Protein AF-A0A6J7ZR71-F1 (afdb_monomer_lite)

Organism: Mytilus coruscus (NCBI:txid42192)

InterPro domains:
  IPR012337 Ribonuclease H-like superfamily [SSF53098] (162-347)
  IPR013520 Ribonuclease H-like domain [PF00929] (167-336)
  IPR013520 Ribonuclease H-like domain [SM00479] (165-346)
  IPR036397 Ribonuclease H superfamily [G3DSA:3.30.420.10] (164-351)
  IPR040393 Three-prime repair exonuclease 1/2 [PTHR13058] (152-341)
  IPR049012 Mutator-like transposase domain [PF20700] (6-88)
  IPR057617 PML, C-terminal domain [PF25244] (346-416)

Structure (mmCIF, N/CA/C/O backbone):
data_AF-A0A6J7ZR71-F1
#
_entry.id   AF-A0A6J7ZR71-F1
#
loop_
_atom_site.group_PDB
_atom_site.id
_atom_site.type_symbol
_atom_site.label_atom_id
_atom_site.label_alt_id
_atom_site.label_comp_id
_atom_site.label_asym_id
_atom_site.label_entity_id
_atom_site.label_seq_id
_atom_site.pdbx_PDB_ins_code
_atom_site.Cartn_x
_atom_site.Cartn_y
_atom_site.Cartn_z
_atom_site.occupancy
_atom_site.B_iso_or_equiv
_atom_site.auth_seq_id
_atom_site.auth_comp_id
_atom_site.auth_asym_id
_atom_site.auth_atom_id
_atom_site.pdbx_PDB_model_num
ATOM 1 N N . MET A 1 1 ? -19.694 45.928 -21.022 1.00 40.66 1 MET A N 1
ATOM 2 C CA . MET A 1 1 ? -20.362 47.250 -21.026 1.00 40.66 1 MET A CA 1
ATOM 3 C C . MET A 1 1 ? -21.893 47.140 -20.992 1.00 40.66 1 MET A C 1
ATOM 5 O O . MET A 1 1 ? -22.515 48.047 -20.468 1.00 40.66 1 MET A O 1
ATOM 9 N N . ILE A 1 2 ? -22.508 46.037 -21.454 1.00 39.31 2 ILE A N 1
ATOM 10 C CA . ILE A 1 2 ? -23.972 45.816 -21.361 1.00 39.31 2 ILE A CA 1
ATOM 11 C C . ILE A 1 2 ? -24.406 45.179 -20.023 1.00 39.31 2 ILE A C 1
ATOM 13 O O . ILE A 1 2 ? -25.491 45.480 -19.540 1.00 39.31 2 ILE A O 1
ATOM 17 N N . ASP A 1 3 ? -23.533 44.427 -19.341 1.00 42.03 3 ASP A N 1
ATOM 18 C CA . ASP A 1 3 ? -23.852 43.875 -18.006 1.00 42.03 3 ASP A CA 1
ATOM 19 C C . ASP A 1 3 ? -24.023 44.947 -16.911 1.00 42.03 3 ASP A C 1
ATOM 21 O O . ASP A 1 3 ? -24.569 44.660 -15.852 1.00 42.03 3 ASP A O 1
ATOM 25 N N . ALA A 1 4 ? -23.597 46.190 -17.167 1.00 46.12 4 ALA A N 1
ATOM 26 C CA . ALA A 1 4 ? -23.757 47.305 -16.233 1.00 46.12 4 ALA A CA 1
ATOM 27 C C . ALA A 1 4 ? -25.142 47.985 -16.311 1.00 46.12 4 ALA A C 1
ATOM 29 O O . ALA A 1 4 ? -25.503 48.713 -15.393 1.00 46.12 4 ALA A O 1
ATOM 30 N N . LEU A 1 5 ? -25.923 47.769 -17.381 1.00 48.78 5 LEU A N 1
ATOM 31 C CA . LEU A 1 5 ? -27.165 48.522 -17.648 1.00 48.78 5 LEU A CA 1
ATOM 32 C C . LEU A 1 5 ? -28.460 47.715 -17.441 1.00 48.78 5 LEU A C 1
ATOM 34 O O . LEU A 1 5 ? -29.556 48.276 -17.485 1.00 48.78 5 LEU A O 1
ATOM 38 N N . GLY A 1 6 ? -28.358 46.421 -17.129 1.00 52.25 6 GLY A N 1
ATOM 39 C CA . GLY A 1 6 ? -29.518 45.551 -16.919 1.00 52.25 6 GLY A CA 1
ATOM 40 C C . GLY A 1 6 ? -30.288 45.235 -18.210 1.00 52.25 6 GLY A C 1
ATOM 41 O O . GLY A 1 6 ? -29.892 45.633 -19.301 1.00 52.25 6 GLY A O 1
ATOM 42 N N . SER A 1 7 ? -31.361 44.449 -18.072 1.00 53.84 7 SER A N 1
ATOM 43 C CA . SER A 1 7 ? -32.106 43.767 -19.148 1.00 53.84 7 SER A CA 1
ATOM 44 C C . SER A 1 7 ? -32.441 44.625 -20.391 1.00 53.84 7 SER A C 1
ATOM 46 O O . SER A 1 7 ? -32.512 45.851 -20.304 1.00 53.84 7 SER A O 1
ATOM 48 N N . PRO A 1 8 ? -32.732 44.009 -21.559 1.00 54.12 8 PRO A N 1
ATOM 49 C CA . PRO A 1 8 ? -33.051 44.721 -22.807 1.00 54.12 8 PRO A CA 1
ATOM 50 C C . PRO A 1 8 ? -34.156 45.789 -22.693 1.00 54.12 8 PRO A C 1
ATOM 52 O O . PRO A 1 8 ? -34.142 46.763 -23.445 1.00 54.12 8 PRO A O 1
ATOM 55 N N . GLN A 1 9 ? -35.083 45.658 -21.735 1.00 58.66 9 GLN A N 1
ATOM 56 C CA . GLN A 1 9 ? -36.055 46.706 -21.406 1.00 58.66 9 GLN A CA 1
ATOM 57 C C . GLN A 1 9 ? -35.395 48.003 -20.909 1.00 58.66 9 GLN A C 1
ATOM 59 O O . GLN A 1 9 ? -35.804 49.086 -21.318 1.00 58.66 9 GLN A O 1
ATOM 64 N N . ARG A 1 10 ? -34.351 47.925 -20.075 1.00 61.69 10 ARG A N 1
ATOM 65 C CA . ARG A 1 10 ? -33.631 49.106 -19.570 1.00 61.69 10 ARG A CA 1
ATOM 66 C C . ARG A 1 10 ? -32.844 49.808 -20.672 1.00 61.69 10 ARG A C 1
ATOM 68 O O . ARG A 1 10 ? -32.862 51.033 -20.744 1.00 61.69 10 ARG A O 1
ATOM 75 N N . VAL A 1 11 ? -32.235 49.041 -21.575 1.00 60.97 11 VAL A N 1
ATOM 76 C CA . VAL A 1 11 ? -31.528 49.591 -22.742 1.00 60.97 11 VAL A CA 1
ATOM 77 C C . VAL A 1 11 ? -32.502 50.308 -23.682 1.00 60.97 11 VAL A C 1
ATOM 79 O O . VAL A 1 11 ? -32.217 51.417 -24.123 1.00 60.97 11 VAL A O 1
ATOM 82 N N . ASN A 1 12 ? -33.686 49.741 -23.928 1.00 64.19 12 ASN A N 1
ATOM 83 C CA . ASN A 1 12 ? -34.701 50.396 -24.759 1.00 64.19 12 ASN A CA 1
ATOM 84 C C . ASN A 1 12 ? -35.317 51.640 -24.098 1.00 64.19 12 ASN A C 1
ATOM 86 O O . ASN A 1 12 ? -35.607 52.603 -24.805 1.00 64.19 12 ASN A O 1
ATOM 90 N N . ASN A 1 13 ? -35.427 51.681 -22.767 1.00 64.06 13 ASN A N 1
ATOM 91 C CA . ASN A 1 13 ? -35.838 52.893 -22.054 1.00 64.06 13 ASN A CA 1
ATOM 92 C C . ASN A 1 13 ? -34.806 54.022 -22.222 1.00 64.06 13 ASN A C 1
ATOM 94 O O . ASN A 1 13 ? -35.181 55.156 -22.511 1.00 64.06 13 ASN A O 1
ATOM 98 N N . VAL A 1 14 ? -33.505 53.722 -22.146 1.00 68.25 14 VAL A N 1
ATOM 99 C CA . VAL A 1 14 ? -32.445 54.718 -22.397 1.00 68.25 14 VAL A CA 1
ATOM 100 C C . VAL A 1 14 ? -32.456 55.197 -23.852 1.00 68.25 14 VAL A C 1
ATOM 102 O O . VAL A 1 14 ? -32.355 56.395 -24.105 1.00 68.25 14 VAL A O 1
ATOM 105 N N . LEU A 1 15 ? -32.642 54.293 -24.816 1.00 67.44 15 LEU A N 1
ATOM 106 C CA . LEU A 1 15 ? -32.737 54.660 -26.233 1.00 67.44 15 LEU A CA 1
ATOM 107 C C . LEU A 1 15 ? -33.959 55.540 -26.526 1.00 67.44 15 LEU A C 1
ATOM 109 O O . LEU A 1 15 ? -33.842 56.483 -27.305 1.00 67.44 15 LEU A O 1
ATOM 113 N N . SER A 1 16 ? -35.090 55.302 -25.851 1.00 66.31 16 SER A N 1
ATOM 114 C CA . SER A 1 16 ? -36.267 56.171 -25.967 1.00 66.31 16 SER A CA 1
ATOM 115 C C . SER A 1 16 ? -36.042 57.570 -25.387 1.00 66.31 16 SER A C 1
ATOM 117 O O . SER A 1 16 ? -36.505 58.541 -25.977 1.00 66.31 16 SER A O 1
ATOM 119 N N . ILE A 1 17 ? -35.268 57.698 -24.298 1.00 71.75 17 ILE A N 1
ATOM 120 C CA . ILE A 1 17 ? -34.888 59.003 -23.727 1.00 71.75 17 ILE A CA 1
ATOM 121 C C . ILE A 1 17 ? -34.007 59.784 -24.710 1.00 71.75 17 ILE A C 1
ATOM 123 O O . ILE A 1 17 ? -34.120 61.002 -24.816 1.00 71.75 17 ILE A O 1
ATOM 127 N N . LEU A 1 18 ? -33.161 59.085 -25.469 1.00 71.31 18 LEU A N 1
ATOM 128 C CA . LEU A 1 18 ? -32.293 59.676 -26.490 1.00 71.31 18 LEU A CA 1
ATOM 129 C C . LEU A 1 18 ? -32.973 59.830 -27.863 1.00 71.31 18 LEU A C 1
ATOM 131 O O . LEU A 1 18 ? -32.314 60.208 -28.828 1.00 71.31 18 LEU A O 1
ATOM 135 N N . ASN A 1 19 ? -34.278 59.546 -27.956 1.00 70.69 19 ASN A N 1
ATOM 136 C CA . ASN A 1 19 ? -35.076 59.574 -29.184 1.00 70.69 19 ASN A CA 1
ATOM 137 C C . ASN A 1 19 ? -34.480 58.732 -30.334 1.00 70.69 19 ASN A C 1
ATOM 139 O O . ASN A 1 19 ? -34.594 59.071 -31.513 1.00 70.69 19 ASN A O 1
ATOM 143 N N . LEU A 1 20 ? -33.813 57.631 -29.983 1.00 68.88 20 LEU A N 1
ATOM 144 C CA . LEU A 1 20 ? -33.245 56.673 -30.923 1.00 68.88 20 LEU A CA 1
ATOM 145 C C . LEU A 1 20 ? -34.200 55.486 -31.104 1.00 68.88 20 LEU A C 1
ATOM 147 O O . LEU A 1 20 ? -34.852 55.065 -30.143 1.00 68.88 20 LEU A O 1
ATOM 151 N N . PRO A 1 21 ? -34.290 54.913 -32.319 1.00 60.59 21 PRO A N 1
ATOM 152 C CA . PRO A 1 21 ? -35.188 53.798 -32.571 1.00 60.59 21 PRO A CA 1
ATOM 153 C C . PRO A 1 21 ? -34.817 52.589 -31.695 1.00 60.59 21 PRO A C 1
ATOM 155 O O . PRO A 1 21 ? -33.636 52.238 -31.596 1.00 60.59 21 PRO A O 1
ATOM 158 N N . PRO A 1 22 ? -35.808 51.930 -31.067 1.00 59.53 22 PRO A N 1
ATOM 159 C CA . PRO A 1 22 ? -35.562 50.830 -30.148 1.00 59.53 22 PRO A CA 1
ATOM 160 C C . PRO A 1 22 ? -34.913 49.653 -30.873 1.00 59.53 22 PRO A C 1
ATOM 162 O O . PRO A 1 22 ? -35.301 49.273 -31.984 1.00 59.53 22 PRO A O 1
ATOM 165 N N . ILE A 1 23 ? -33.923 49.040 -30.229 1.00 63.56 23 ILE A N 1
ATOM 166 C CA . ILE A 1 23 ? -33.213 47.910 -30.817 1.00 63.56 23 ILE A CA 1
ATOM 167 C C . ILE A 1 23 ? -34.059 46.662 -30.584 1.00 63.56 23 ILE A C 1
ATOM 169 O O . ILE A 1 23 ? -34.198 46.164 -29.464 1.00 63.56 23 ILE A O 1
ATOM 173 N N . SER A 1 24 ? -34.646 46.138 -31.662 1.00 61.78 24 SER A N 1
ATOM 174 C CA . SER A 1 24 ? -35.358 44.865 -31.590 1.00 61.78 24 SER A CA 1
ATOM 175 C C . SER A 1 24 ? -34.377 43.727 -31.303 1.00 61.78 24 SER A C 1
ATOM 177 O O . SER A 1 24 ? -33.250 43.696 -31.808 1.00 61.78 24 SER A O 1
ATOM 179 N N . HIS A 1 25 ? -34.837 42.730 -30.549 1.00 55.16 25 HIS A N 1
ATOM 180 C CA . HIS A 1 25 ? -34.048 41.547 -30.199 1.00 55.16 25 HIS A CA 1
ATOM 181 C C . HIS A 1 25 ? -33.498 40.801 -31.430 1.00 55.16 25 HIS A C 1
ATOM 183 O O . HIS A 1 25 ? -32.479 40.113 -31.347 1.00 55.16 25 HIS A O 1
ATOM 189 N N . LYS A 1 26 ? -34.171 40.939 -32.581 1.00 53.34 26 LYS A N 1
ATOM 190 C CA . LYS A 1 26 ? -33.782 40.330 -33.856 1.00 53.34 26 LYS A CA 1
ATOM 191 C C . LYS A 1 26 ? -32.628 41.091 -34.519 1.00 53.34 26 LYS A C 1
ATOM 193 O O . LYS A 1 26 ? -31.713 40.452 -35.026 1.00 53.34 26 LYS A O 1
ATOM 198 N N . ASN A 1 27 ? -32.632 42.424 -34.456 1.00 58.44 27 ASN A N 1
ATOM 199 C CA . ASN A 1 27 ? -31.561 43.259 -35.013 1.00 58.44 27 ASN A CA 1
ATOM 200 C C . ASN A 1 27 ? -30.290 43.211 -34.155 1.00 58.44 27 ASN A C 1
ATOM 202 O O . ASN A 1 27 ? -29.194 43.153 -34.710 1.00 58.44 27 ASN A O 1
ATOM 206 N N . LEU A 1 28 ? -30.436 43.123 -32.826 1.00 54.69 28 LEU A N 1
ATOM 207 C CA . LEU A 1 28 ? -29.311 42.943 -31.902 1.00 54.69 28 LEU A CA 1
ATOM 208 C C . LEU A 1 28 ? -28.496 41.687 -32.258 1.00 54.69 28 LEU A C 1
ATOM 210 O O . LEU A 1 28 ? -27.287 41.764 -32.460 1.00 54.69 28 LEU A O 1
ATOM 214 N N . LYS A 1 29 ? -29.176 40.553 -32.472 1.00 51.69 29 LYS A N 1
ATOM 215 C CA . LYS A 1 29 ? -28.521 39.286 -32.841 1.00 51.69 29 LYS A CA 1
ATOM 216 C C . LYS A 1 29 ? -27.837 39.307 -34.208 1.00 51.69 29 LYS A C 1
ATOM 218 O O . LYS A 1 29 ? -26.877 38.571 -34.428 1.00 51.69 29 LYS A O 1
ATOM 223 N N . VAL A 1 30 ? -28.331 40.113 -35.149 1.00 60.34 30 VAL A N 1
ATOM 224 C CA . VAL A 1 30 ? -27.695 40.273 -36.468 1.00 60.34 30 VAL A CA 1
ATOM 225 C C . VAL A 1 30 ? -26.403 41.080 -36.344 1.00 60.34 30 VAL A C 1
ATOM 227 O O . VAL A 1 30 ? -25.403 40.724 -36.967 1.00 60.34 30 VAL A O 1
ATOM 230 N N . MET A 1 31 ? -26.396 42.124 -35.512 1.00 53.97 31 MET A N 1
ATOM 231 C CA . MET A 1 31 ? -25.188 42.905 -35.233 1.00 53.97 31 MET A CA 1
ATOM 232 C C . MET A 1 31 ? -24.145 42.091 -34.457 1.00 53.97 31 MET A C 1
ATOM 234 O O . MET A 1 31 ? -22.968 42.135 -34.807 1.00 53.97 31 MET A O 1
ATOM 238 N N . GLU A 1 32 ? -24.572 41.283 -33.483 1.00 49.91 32 GLU A N 1
ATOM 239 C CA . GLU A 1 32 ? -23.693 40.366 -32.741 1.00 49.91 32 GLU A CA 1
ATOM 240 C C . GLU A 1 32 ? -23.004 39.348 -33.662 1.00 49.91 32 GLU A C 1
ATOM 242 O O . GLU A 1 32 ? -21.798 39.132 -33.545 1.00 49.91 32 GLU A O 1
ATOM 247 N N . ARG A 1 33 ? -23.729 38.773 -34.634 1.00 55.25 33 ARG A N 1
ATOM 248 C CA . ARG A 1 33 ? -23.143 37.840 -35.616 1.00 55.25 33 ARG A CA 1
ATOM 249 C C . ARG A 1 33 ? -22.076 38.488 -36.494 1.00 55.25 33 ARG A C 1
ATOM 251 O O . ARG A 1 33 ? -21.007 37.911 -36.654 1.00 55.25 33 ARG A O 1
ATOM 258 N N . ARG A 1 34 ? -22.340 39.688 -37.021 1.00 57.38 34 ARG A N 1
ATOM 259 C CA . ARG A 1 34 ? -21.376 40.412 -37.872 1.00 57.38 34 ARG A CA 1
ATOM 260 C C . ARG A 1 34 ? -20.100 40.784 -37.118 1.00 57.38 34 ARG A C 1
ATOM 262 O O . ARG A 1 34 ? -19.012 40.696 -37.676 1.00 57.38 34 ARG A O 1
ATOM 269 N N . ALA A 1 35 ? -20.225 41.182 -35.852 1.00 49.78 35 ALA A N 1
ATOM 270 C CA . ALA A 1 35 ? -19.066 41.446 -35.006 1.00 49.78 35 ALA A CA 1
ATOM 271 C C . ALA A 1 35 ? -18.264 40.161 -34.724 1.00 49.78 35 ALA A C 1
ATOM 273 O O . ALA A 1 35 ? -17.035 40.193 -34.739 1.00 49.78 35 ALA A O 1
ATOM 274 N N . GLY A 1 36 ? -18.948 39.029 -34.525 1.00 44.19 36 GLY A N 1
ATOM 275 C CA . GLY A 1 36 ? -18.321 37.721 -34.320 1.00 44.19 36 GLY A CA 1
ATOM 276 C C . GLY A 1 36 ? -17.440 37.273 -35.489 1.00 44.19 36 GLY A C 1
ATOM 277 O O . GLY A 1 36 ? -16.287 36.915 -35.266 1.00 44.19 36 GLY A O 1
ATOM 278 N N . GLU A 1 37 ? -17.939 37.371 -36.726 1.00 53.06 37 GLU A N 1
ATOM 279 C CA . GLU A 1 37 ? -17.185 36.991 -37.936 1.00 53.06 37 GLU A CA 1
ATOM 280 C C . GLU A 1 37 ? -15.890 37.805 -38.096 1.00 53.06 37 GLU A C 1
ATOM 282 O O . GLU A 1 37 ? -14.837 37.266 -38.436 1.00 53.06 37 GLU A O 1
ATOM 287 N N . MET A 1 38 ? -15.941 39.104 -37.790 1.00 47.50 38 MET A N 1
ATOM 288 C CA . MET A 1 38 ? -14.778 39.989 -37.888 1.00 47.50 38 MET A CA 1
ATOM 289 C C . MET A 1 38 ? -13.709 39.659 -36.830 1.00 47.50 38 MET A C 1
ATOM 291 O O . MET A 1 38 ? -12.513 39.672 -37.123 1.00 47.50 38 MET A O 1
ATOM 295 N N . ILE A 1 39 ? -14.137 39.320 -35.609 1.00 48.84 39 ILE A N 1
ATOM 296 C CA . ILE A 1 39 ? -13.244 38.927 -34.509 1.00 48.84 39 ILE A CA 1
ATOM 297 C C . ILE A 1 39 ? -12.586 37.573 -34.799 1.00 48.84 39 ILE A C 1
ATOM 299 O O . ILE A 1 39 ? -11.389 37.405 -34.562 1.00 48.84 39 ILE A O 1
ATOM 303 N N . GLU A 1 40 ? -13.342 36.615 -35.336 1.00 50.88 40 GLU A N 1
ATOM 304 C CA . GLU A 1 40 ? -12.832 35.287 -35.684 1.00 50.88 40 GLU A CA 1
ATOM 305 C C . GLU A 1 40 ? -11.813 35.353 -36.832 1.00 50.88 40 GLU A C 1
ATOM 307 O O . GLU A 1 40 ? -10.754 34.724 -36.762 1.00 50.88 40 GLU A O 1
ATOM 312 N N . GLY A 1 41 ? -12.059 36.204 -37.834 1.00 55.19 41 GLY A N 1
ATOM 313 C CA . GLY A 1 41 ? -11.089 36.492 -38.893 1.00 55.19 41 GLY A CA 1
ATOM 314 C C . GLY A 1 41 ? -9.767 37.056 -38.356 1.00 55.19 41 GLY A C 1
ATOM 315 O O . GLY A 1 41 ? -8.692 36.603 -38.752 1.00 55.19 41 GLY A O 1
ATOM 316 N N . PHE A 1 42 ? -9.829 37.992 -37.404 1.00 51.31 42 PHE A N 1
ATOM 317 C CA . PHE A 1 42 ? -8.633 38.577 -36.790 1.00 51.31 42 PHE A CA 1
ATOM 318 C C . PHE A 1 42 ? -7.853 37.567 -35.933 1.00 51.31 42 PHE A C 1
ATOM 320 O O . PHE A 1 42 ? -6.623 37.513 -35.997 1.00 51.31 42 PHE A O 1
ATOM 327 N N . ALA A 1 43 ? -8.555 36.727 -35.165 1.00 49.88 43 ALA A N 1
ATOM 328 C CA . ALA A 1 43 ? -7.931 35.691 -34.344 1.00 49.88 43 ALA A CA 1
ATOM 329 C C . ALA A 1 43 ? -7.177 34.658 -35.197 1.00 49.88 43 ALA A C 1
ATOM 331 O O . ALA A 1 43 ? -6.053 34.288 -34.857 1.00 49.88 43 ALA A O 1
ATOM 332 N N . ASN A 1 44 ? -7.754 34.245 -36.330 1.00 52.72 44 ASN A N 1
ATOM 333 C CA . ASN A 1 44 ? -7.110 33.304 -37.246 1.00 52.72 44 ASN A CA 1
ATOM 334 C C . ASN A 1 44 ? -5.839 33.891 -37.873 1.00 52.72 44 ASN A C 1
ATOM 336 O O . ASN A 1 44 ? -4.806 33.226 -37.881 1.00 52.72 44 ASN A O 1
ATOM 340 N N . LEU A 1 45 ? -5.875 35.151 -38.319 1.00 57.94 45 LEU A N 1
ATOM 341 C CA . LEU A 1 45 ? -4.695 35.831 -38.869 1.00 57.94 45 LEU A CA 1
ATOM 342 C C . LEU A 1 45 ? -3.577 35.986 -37.827 1.00 57.94 45 LEU A C 1
ATOM 344 O O . LEU A 1 45 ? -2.414 35.711 -38.119 1.00 57.94 45 LEU A O 1
ATOM 348 N N . SER A 1 46 ? -3.928 36.374 -36.598 1.00 54.94 46 SER A N 1
ATOM 349 C CA . SER A 1 46 ? -2.960 36.551 -35.511 1.00 54.94 46 SER A CA 1
ATOM 350 C C . SER A 1 46 ? -2.300 35.230 -35.098 1.00 54.94 46 SER A C 1
ATOM 352 O O . SER A 1 46 ? -1.083 35.175 -34.904 1.00 54.94 46 SER A O 1
ATOM 354 N N . MET A 1 47 ? -3.082 34.150 -35.009 1.00 47.97 47 MET A N 1
ATOM 355 C CA . MET A 1 47 ? -2.571 32.825 -34.656 1.00 47.97 47 MET A CA 1
ATOM 356 C C . MET A 1 47 ? -1.674 32.238 -35.744 1.00 47.97 47 MET A C 1
ATOM 358 O O . MET A 1 47 ? -0.635 31.661 -35.430 1.00 47.97 47 MET A O 1
ATOM 362 N N . ASP A 1 48 ? -2.036 32.414 -37.012 1.00 54.22 48 ASP A N 1
ATOM 363 C CA . ASP A 1 48 ? -1.270 31.876 -38.135 1.00 54.22 48 ASP A CA 1
ATOM 364 C C . ASP A 1 48 ? 0.077 32.601 -38.313 1.00 54.22 48 ASP A C 1
ATOM 366 O O . ASP A 1 48 ? 1.097 31.985 -38.636 1.00 54.22 48 ASP A O 1
ATOM 370 N N . GLN A 1 49 ? 0.113 33.901 -38.005 1.00 57.59 49 GLN A N 1
ATOM 371 C CA . GLN A 1 49 ? 1.348 34.680 -37.949 1.00 57.59 49 GLN A CA 1
ATOM 372 C C . GLN A 1 49 ? 2.250 34.243 -36.783 1.00 57.59 49 GLN A C 1
ATOM 374 O O . GLN A 1 49 ? 3.436 33.985 -36.983 1.00 57.59 49 GLN A O 1
ATOM 379 N N . ARG A 1 50 ? 1.685 34.056 -35.584 1.00 49.62 50 ARG A N 1
ATOM 380 C CA . ARG A 1 50 ? 2.424 33.572 -34.402 1.00 49.62 50 ARG A CA 1
ATOM 381 C C . ARG A 1 50 ? 2.957 32.147 -34.577 1.00 49.62 50 ARG A C 1
ATOM 383 O O . ARG A 1 50 ? 4.064 31.857 -34.132 1.00 49.62 50 ARG A O 1
ATOM 390 N N . CYS A 1 51 ? 2.210 31.264 -35.239 1.00 48.06 51 CYS A N 1
ATOM 391 C CA . CYS A 1 51 ? 2.668 29.907 -35.546 1.00 48.06 51 CYS A CA 1
ATOM 392 C C . CYS A 1 51 ? 3.839 29.901 -36.535 1.00 48.06 51 CYS A C 1
ATOM 394 O O . CYS A 1 51 ? 4.782 29.135 -36.342 1.00 48.06 51 CYS A O 1
ATOM 396 N N . ARG A 1 52 ? 3.816 30.769 -37.554 1.00 53.78 52 ARG A N 1
ATOM 397 C CA . ARG A 1 52 ? 4.941 30.921 -38.489 1.00 53.78 52 ARG A CA 1
ATOM 398 C C . ARG A 1 52 ? 6.189 31.469 -37.801 1.00 53.78 52 ARG A C 1
ATOM 400 O O . ARG A 1 52 ? 7.269 30.921 -37.990 1.00 53.78 52 ARG A O 1
ATOM 407 N N . GLU A 1 53 ? 6.032 32.479 -36.949 1.00 57.75 53 GLU A N 1
ATOM 408 C CA . GLU A 1 53 ? 7.136 33.051 -36.167 1.00 57.75 53 GLU A CA 1
ATOM 409 C C . GLU A 1 53 ? 7.757 32.024 -35.205 1.00 57.75 53 GLU A C 1
ATOM 411 O O . GLU A 1 53 ? 8.979 31.908 -35.139 1.00 57.75 53 GLU A O 1
ATOM 416 N N . ALA A 1 54 ? 6.934 31.231 -34.509 1.00 51.09 54 ALA A N 1
ATOM 417 C CA . ALA A 1 54 ? 7.411 30.176 -33.614 1.00 51.09 54 ALA A CA 1
ATOM 418 C C . ALA A 1 54 ? 8.152 29.059 -34.371 1.00 51.09 54 ALA A C 1
ATOM 420 O O . ALA A 1 54 ? 9.224 28.639 -33.943 1.00 51.09 54 ALA A O 1
ATOM 421 N N . PHE A 1 55 ? 7.627 28.628 -35.523 1.00 52.62 55 PHE A N 1
ATOM 422 C CA . PHE A 1 55 ? 8.261 27.612 -36.368 1.00 52.62 55 PHE A CA 1
ATOM 423 C C . PHE A 1 55 ? 9.612 28.083 -36.935 1.00 52.62 55 PHE A C 1
ATOM 425 O O . PHE A 1 55 ? 10.581 27.324 -36.968 1.00 52.62 55 PHE A O 1
ATOM 432 N N . GLU A 1 56 ? 9.718 29.350 -37.349 1.00 56.41 56 GLU A N 1
ATOM 433 C CA . GLU A 1 56 ? 10.985 29.908 -37.829 1.00 56.41 56 GLU A CA 1
ATOM 434 C C . GLU A 1 56 ? 12.005 30.197 -36.716 1.00 56.41 56 GLU A C 1
ATOM 436 O O . GLU A 1 56 ? 13.209 30.203 -36.988 1.00 56.41 56 GLU A O 1
ATOM 441 N N . ALA A 1 57 ? 11.555 30.455 -35.486 1.00 56.00 57 ALA A N 1
ATOM 442 C CA . ALA A 1 57 ? 12.426 30.600 -34.319 1.00 56.00 57 ALA A CA 1
ATOM 443 C C . ALA A 1 57 ? 12.987 29.240 -33.868 1.00 56.00 57 ALA A C 1
ATOM 445 O O . ALA A 1 57 ? 14.185 29.112 -33.621 1.00 56.00 57 ALA A O 1
ATOM 446 N N . GLU A 1 58 ? 12.153 28.197 -33.867 1.00 53.56 58 GLU A N 1
ATOM 447 C CA . GLU A 1 58 ? 12.555 26.823 -33.538 1.00 53.56 58 GLU A CA 1
ATOM 448 C C . GLU A 1 58 ? 13.565 26.274 -34.561 1.00 53.56 58 GLU A C 1
ATOM 450 O O . GLU A 1 58 ? 14.563 25.654 -34.196 1.00 53.56 58 GLU A O 1
ATOM 455 N N . LYS A 1 59 ? 13.395 26.616 -35.846 1.00 54.25 59 LYS A N 1
ATOM 456 C CA . LYS A 1 59 ? 14.355 26.289 -36.913 1.00 54.25 59 LYS A CA 1
ATOM 457 C C . LYS A 1 59 ? 15.714 26.997 -36.764 1.00 54.25 59 LYS A C 1
ATOM 459 O O . LYS A 1 59 ? 16.698 26.529 -37.334 1.00 54.25 59 LYS A O 1
ATOM 464 N N . ARG A 1 60 ? 15.785 28.110 -36.022 1.00 53.09 60 ARG A N 1
ATOM 465 C CA . ARG A 1 60 ? 17.011 28.902 -35.794 1.00 53.09 60 ARG A CA 1
ATOM 466 C C . ARG A 1 60 ? 17.721 28.600 -34.468 1.00 53.09 60 ARG A C 1
ATOM 468 O O . ARG A 1 60 ? 18.810 29.112 -34.252 1.00 53.09 60 ARG A O 1
ATOM 475 N N . ASN A 1 61 ? 17.166 27.713 -33.640 1.00 50.97 61 ASN A N 1
ATOM 476 C CA . ASN A 1 61 ? 17.730 27.274 -32.359 1.00 50.97 61 ASN A CA 1
ATOM 477 C C . ASN A 1 61 ? 18.066 28.420 -31.380 1.00 50.97 61 ASN A C 1
ATOM 479 O O . ASN A 1 61 ? 19.048 28.352 -30.644 1.00 50.97 61 ASN A O 1
ATOM 483 N N . GLU A 1 62 ? 17.237 29.466 -31.351 1.00 45.25 62 GLU A N 1
ATOM 484 C CA . GLU A 1 62 ? 17.310 30.523 -30.339 1.00 45.25 62 GLU A CA 1
ATOM 485 C C . GLU A 1 62 ? 16.138 30.385 -29.359 1.00 45.25 62 GLU A C 1
ATOM 487 O O . GLU A 1 62 ? 14.966 30.386 -29.739 1.00 45.25 62 GLU A O 1
ATOM 492 N N . SER A 1 63 ? 16.452 30.247 -28.069 1.00 43.16 63 SER A N 1
ATOM 493 C CA . SER A 1 63 ? 15.467 30.199 -26.988 1.00 43.16 63 SER A CA 1
ATOM 494 C C . SER A 1 63 ? 14.806 31.568 -26.801 1.00 43.16 63 SER A C 1
ATOM 496 O O . SER A 1 63 ? 15.462 32.521 -26.379 1.00 43.16 63 SER A O 1
ATOM 498 N N . VAL A 1 64 ? 13.504 31.668 -27.074 1.00 43.66 64 VAL A N 1
ATOM 499 C CA . VAL A 1 64 ? 12.733 32.908 -26.887 1.00 43.66 64 VAL A CA 1
ATOM 500 C C . VAL A 1 64 ? 12.434 33.129 -25.392 1.00 43.66 64 VAL A C 1
ATOM 502 O O . VAL A 1 64 ? 11.919 32.213 -24.743 1.00 43.66 64 VAL A O 1
ATOM 505 N N . PRO A 1 65 ? 12.705 34.318 -24.816 1.00 39.56 65 PRO A N 1
ATOM 506 C CA . PRO A 1 65 ? 12.370 34.612 -23.428 1.00 39.56 65 PRO A CA 1
ATOM 507 C C . PRO A 1 65 ? 10.871 34.907 -23.263 1.00 39.56 65 PRO A C 1
ATOM 509 O O . PRO A 1 65 ? 10.227 35.507 -24.124 1.00 39.56 65 PRO A O 1
ATOM 512 N N . ALA A 1 66 ? 10.314 34.490 -22.124 1.00 33.56 66 ALA A N 1
ATOM 513 C CA . ALA A 1 66 ? 8.910 34.684 -21.786 1.00 33.56 66 ALA A CA 1
ATOM 514 C C . ALA A 1 66 ? 8.569 36.177 -21.642 1.00 33.56 66 ALA A C 1
ATOM 516 O O . ALA A 1 66 ? 9.077 36.862 -20.755 1.00 33.56 66 ALA A O 1
ATOM 517 N N . VAL A 1 67 ? 7.674 36.673 -22.499 1.00 36.12 67 VAL A N 1
ATOM 518 C CA . VAL A 1 67 ? 7.111 38.023 -22.386 1.00 36.12 67 VAL A CA 1
ATOM 519 C C . VAL A 1 67 ? 5.885 37.979 -21.472 1.00 36.12 67 VAL A C 1
ATOM 521 O O . VAL A 1 67 ? 4.926 37.252 -21.734 1.00 36.12 67 VAL A O 1
ATOM 524 N N . ASN A 1 68 ? 5.920 38.780 -20.406 1.00 41.19 68 ASN A N 1
ATOM 525 C CA . ASN A 1 68 ? 4.772 39.088 -19.553 1.00 41.19 68 ASN A CA 1
ATOM 526 C C . ASN A 1 68 ? 3.664 39.750 -20.380 1.00 41.19 68 ASN A C 1
ATOM 528 O O . ASN A 1 68 ? 3.896 40.798 -20.979 1.00 41.19 68 ASN A O 1
ATOM 532 N N . PHE A 1 69 ? 2.452 39.193 -20.353 1.00 30.30 69 PHE A N 1
ATOM 533 C CA . PHE A 1 69 ? 1.272 39.872 -20.886 1.00 30.30 69 PHE A CA 1
ATOM 534 C C . PHE A 1 69 ? 0.355 40.324 -19.750 1.00 30.30 69 PHE A C 1
ATOM 536 O O . PHE A 1 69 ? -0.351 39.532 -19.126 1.00 30.30 69 PHE A O 1
ATOM 543 N N . SER A 1 70 ? 0.377 41.631 -19.502 1.00 34.97 70 SER A N 1
ATOM 544 C CA . SER A 1 70 ? -0.702 42.380 -18.877 1.00 34.97 70 SER A CA 1
ATOM 545 C C . SER A 1 70 ? -1.719 42.777 -19.957 1.00 34.97 70 SER A C 1
ATOM 547 O O . SER A 1 70 ? -1.349 43.253 -21.025 1.00 34.97 70 SER A O 1
ATOM 549 N N . GLY A 1 71 ? -3.012 42.615 -19.666 1.00 31.38 71 GLY A N 1
ATOM 550 C CA . GLY A 1 71 ? -4.075 43.353 -20.357 1.00 31.38 71 GLY A CA 1
ATOM 551 C C . GLY A 1 71 ? -4.941 42.584 -21.366 1.00 31.38 71 GLY A C 1
ATOM 552 O O . GLY A 1 71 ? -4.477 42.095 -22.386 1.00 31.38 71 GLY A O 1
ATOM 553 N N . MET A 1 72 ? -6.247 42.624 -21.075 1.00 28.05 72 MET A N 1
ATOM 554 C CA . MET A 1 72 ? -7.418 42.441 -21.951 1.00 28.05 72 MET A CA 1
ATOM 555 C C . MET A 1 72 ? -7.745 41.027 -22.450 1.00 28.05 72 MET A C 1
ATOM 557 O O . MET A 1 72 ? -7.499 40.649 -23.590 1.00 28.05 72 MET A O 1
ATOM 561 N N . THR A 1 73 ? -8.486 40.285 -21.621 1.00 26.14 73 THR A N 1
ATOM 562 C CA . THR A 1 73 ? -9.323 39.169 -22.084 1.00 26.14 73 THR A CA 1
ATOM 563 C C . THR A 1 73 ? -10.733 39.683 -22.390 1.00 26.14 73 THR A C 1
ATOM 565 O O . THR A 1 73 ? -11.533 39.909 -21.483 1.00 26.14 73 THR A O 1
ATOM 568 N N . VAL A 1 74 ? -11.062 39.860 -23.671 1.00 26.89 74 VAL A N 1
ATOM 569 C CA . VAL A 1 74 ? -12.454 40.026 -24.113 1.00 26.89 74 VAL A CA 1
ATOM 570 C C . VAL A 1 74 ? -13.112 38.646 -24.095 1.00 26.89 74 VAL A C 1
ATOM 572 O O . VAL A 1 74 ? -12.653 37.718 -24.757 1.00 26.89 74 VAL A O 1
ATOM 575 N N . CYS A 1 75 ? -14.169 38.482 -23.301 1.00 29.75 75 CYS A N 1
ATOM 576 C CA . CYS A 1 75 ? -14.952 37.251 -23.250 1.00 29.75 75 CYS A CA 1
ATOM 577 C C . CYS A 1 75 ? -16.186 37.400 -24.145 1.00 29.75 75 CYS A C 1
ATOM 579 O O . CYS A 1 75 ? -17.094 38.147 -23.796 1.00 29.75 75 CYS A O 1
ATOM 581 N N . ALA A 1 76 ? -16.241 36.670 -25.259 1.00 28.20 76 ALA A N 1
ATOM 582 C CA . ALA A 1 76 ? -17.490 36.437 -25.979 1.00 28.20 76 ALA A CA 1
ATOM 583 C C . ALA A 1 76 ? -18.199 35.225 -25.351 1.00 28.20 76 ALA A C 1
ATOM 585 O O . ALA A 1 76 ? -17.635 34.130 -25.287 1.00 28.20 76 ALA A O 1
ATOM 586 N N . ASP A 1 77 ? -19.413 35.430 -24.843 1.00 30.22 77 ASP A N 1
ATOM 587 C CA . ASP A 1 77 ? -20.296 34.375 -24.344 1.00 30.22 77 ASP A CA 1
ATOM 588 C C . ASP A 1 77 ? -21.320 34.046 -25.435 1.00 30.22 77 ASP A C 1
ATOM 590 O O . ASP A 1 77 ? -22.033 34.931 -25.896 1.00 30.22 77 ASP A O 1
ATOM 594 N N . HIS A 1 78 ? -21.382 32.789 -25.876 1.00 31.56 78 HIS A N 1
ATOM 595 C CA . HIS A 1 78 ? -22.454 32.315 -26.750 1.00 31.56 78 HIS A CA 1
ATOM 596 C C . HIS A 1 78 ? -22.947 30.944 -26.275 1.00 31.56 78 HIS A C 1
ATOM 598 O O . HIS A 1 78 ? -22.304 29.901 -26.430 1.00 31.56 78 HIS A O 1
ATOM 604 N N . GLY A 1 79 ? -24.135 30.959 -25.672 1.00 27.56 79 GLY A N 1
ATOM 605 C CA . GLY A 1 79 ? -24.908 29.780 -25.309 1.00 27.56 79 GLY A CA 1
ATOM 606 C C . GLY A 1 79 ? -25.611 29.138 -26.513 1.00 27.56 79 GLY A C 1
ATOM 607 O O . GLY A 1 79 ? -26.536 29.712 -27.066 1.00 27.56 79 GLY A O 1
ATOM 608 N N . TRP A 1 80 ? -25.153 27.928 -26.855 1.00 33.19 80 TRP A N 1
ATOM 609 C CA . TRP A 1 80 ? -25.882 26.691 -27.217 1.00 33.19 80 TRP A CA 1
ATOM 610 C C . TRP A 1 80 ? -27.032 26.696 -28.247 1.00 33.19 80 TRP A C 1
ATOM 612 O O . TRP A 1 80 ? -28.046 27.352 -28.053 1.00 33.19 80 TRP A O 1
ATOM 622 N N . GLN A 1 81 ? -26.972 25.734 -29.188 1.00 29.52 81 GLN A N 1
ATOM 623 C CA . GLN A 1 81 ? -28.081 24.813 -29.520 1.00 29.52 81 GLN A CA 1
ATOM 624 C C . GLN A 1 81 ? -27.575 23.571 -30.291 1.00 29.52 81 GLN A C 1
ATOM 626 O O . GLN A 1 81 ? -26.848 23.695 -31.271 1.00 29.52 81 GLN A O 1
ATOM 631 N N . LYS A 1 82 ? -27.963 22.365 -29.841 1.00 38.06 82 LYS A N 1
ATOM 632 C CA . LYS A 1 82 ? -27.751 21.083 -30.544 1.00 38.06 82 LYS A CA 1
ATOM 633 C C . LYS A 1 82 ? -28.675 20.985 -31.764 1.00 38.06 82 LYS A C 1
ATOM 635 O O . LYS A 1 82 ? -29.864 21.249 -31.611 1.00 38.06 82 LYS A O 1
ATOM 640 N N . ARG A 1 83 ? -28.169 20.490 -32.901 1.00 28.72 83 ARG A N 1
ATOM 641 C CA . ARG A 1 83 ? -28.929 19.740 -33.923 1.00 28.72 83 ARG A CA 1
ATOM 642 C C . ARG A 1 83 ? -27.975 19.023 -34.893 1.00 28.72 83 ARG A C 1
ATOM 644 O O . ARG A 1 83 ? -27.032 19.645 -35.357 1.00 28.72 83 ARG A O 1
ATOM 651 N N . GLY A 1 84 ? -28.305 17.774 -35.232 1.00 26.80 84 GLY A N 1
ATOM 652 C CA . GLY A 1 84 ? -27.968 17.151 -36.519 1.00 26.80 84 GLY A CA 1
ATOM 653 C C . GLY A 1 84 ? -26.664 16.358 -36.596 1.00 26.80 84 GLY A C 1
ATOM 654 O O . GLY A 1 84 ? -25.599 16.858 -36.269 1.00 26.80 84 GLY A O 1
ATOM 655 N N . PHE A 1 85 ? -26.797 15.115 -37.043 1.00 29.38 85 PHE A N 1
ATOM 656 C CA . PHE A 1 85 ? -25.761 14.138 -37.367 1.00 29.38 85 PHE A CA 1
ATOM 657 C C . PHE A 1 85 ? -25.325 14.299 -38.846 1.00 29.38 85 PHE A C 1
ATOM 659 O O . PHE A 1 85 ? -26.098 14.846 -39.629 1.00 29.38 85 PHE A O 1
ATOM 666 N N . ASP A 1 86 ? -24.129 13.785 -39.173 1.00 29.66 86 ASP A N 1
ATOM 667 C CA . ASP A 1 86 ? -23.618 13.285 -40.474 1.00 29.66 86 ASP A CA 1
ATOM 668 C C . ASP A 1 86 ? -22.401 13.926 -41.177 1.00 29.66 86 ASP A C 1
ATOM 670 O O . ASP A 1 86 ? -22.214 15.136 -41.277 1.00 29.66 86 ASP A O 1
ATOM 674 N N . SER A 1 87 ? -21.643 12.992 -41.769 1.00 30.53 87 SER A N 1
ATOM 675 C CA . SER A 1 87 ? -20.477 13.049 -42.663 1.00 30.53 87 SER A CA 1
ATOM 676 C C . SER A 1 87 ? -19.075 12.964 -42.024 1.00 30.53 87 SER A C 1
ATOM 678 O O . SER A 1 87 ? -18.517 13.878 -41.420 1.00 30.53 87 SER A O 1
ATOM 680 N N . LEU A 1 88 ? -18.518 11.760 -42.181 1.00 41.00 88 LEU A N 1
ATOM 681 C CA . LEU A 1 88 ? -17.141 11.347 -41.939 1.00 41.00 88 LEU A CA 1
ATOM 682 C C . LEU A 1 88 ? -16.198 12.056 -42.921 1.00 41.00 88 LEU A C 1
ATOM 684 O O . LEU A 1 88 ? -16.286 11.755 -44.103 1.00 41.00 88 LEU A O 1
ATOM 688 N N . THR A 1 89 ? -15.289 12.905 -42.416 1.00 36.81 89 THR A N 1
ATOM 689 C CA . THR A 1 89 ? -13.878 13.016 -42.880 1.00 36.81 89 THR A CA 1
ATOM 690 C C . THR A 1 89 ? -12.979 13.991 -42.089 1.00 36.81 89 THR A C 1
ATOM 692 O O . THR A 1 89 ? -11.815 14.107 -42.445 1.00 36.81 89 THR A O 1
ATOM 695 N N . ASP A 1 90 ? -13.403 14.627 -40.982 1.00 32.16 90 ASP A N 1
ATOM 696 C CA . ASP A 1 90 ? -12.561 15.664 -40.322 1.00 32.16 90 ASP A CA 1
ATOM 697 C C . ASP A 1 90 ? -12.411 15.540 -38.782 1.00 32.16 90 ASP A C 1
ATOM 699 O O . ASP A 1 90 ? -12.493 16.496 -38.006 1.00 32.16 90 ASP A O 1
ATOM 703 N N . ILE A 1 91 ? -12.218 14.309 -38.296 1.00 33.44 91 ILE A N 1
ATOM 704 C CA . ILE A 1 91 ? -12.481 13.934 -36.890 1.00 33.44 91 ILE A CA 1
ATOM 705 C C . ILE A 1 91 ? -11.305 14.145 -35.906 1.00 33.44 91 ILE A C 1
ATOM 707 O O . ILE A 1 91 ? -11.502 13.995 -34.707 1.00 33.44 91 ILE A O 1
ATOM 711 N N . GLN A 1 92 ? -10.098 14.571 -36.299 1.00 32.19 92 GLN A N 1
ATOM 712 C CA . GLN A 1 92 ? -8.998 14.704 -35.311 1.00 32.19 92 GLN A CA 1
ATOM 713 C C . GLN A 1 92 ? -8.753 16.113 -34.744 1.00 32.19 92 GLN A C 1
ATOM 715 O O . GLN A 1 92 ? -8.296 16.227 -33.605 1.00 32.19 92 GLN A O 1
ATOM 720 N N . LYS A 1 93 ? -9.090 17.198 -35.456 1.00 34.41 93 LYS A N 1
ATOM 721 C CA . LYS A 1 93 ? -8.793 18.572 -34.984 1.00 34.41 93 LYS A CA 1
ATOM 722 C C . LYS A 1 93 ? -9.911 19.213 -34.148 1.00 34.41 93 LYS A C 1
ATOM 724 O O . LYS A 1 93 ? -9.636 20.054 -33.299 1.00 34.41 93 LYS A O 1
ATOM 729 N N . THR A 1 94 ? -11.159 18.781 -34.314 1.00 29.12 94 THR A N 1
ATOM 730 C CA . THR A 1 94 ? -12.339 19.364 -33.641 1.00 29.12 94 THR A CA 1
ATOM 731 C C . THR A 1 94 ? -12.533 18.882 -32.195 1.00 29.12 94 THR A C 1
ATOM 733 O O . THR A 1 94 ? -13.042 19.623 -31.348 1.00 29.12 94 THR A O 1
ATOM 736 N N . TRP A 1 95 ? -12.062 17.678 -31.852 1.00 25.22 95 TRP A N 1
ATOM 737 C CA . TRP A 1 95 ? -12.239 17.095 -30.513 1.00 25.22 95 TRP A CA 1
ATOM 738 C C . TRP A 1 95 ? -11.396 17.768 -29.429 1.00 25.22 95 TRP A C 1
ATOM 740 O O . TRP A 1 95 ? -11.877 17.968 -28.313 1.00 25.22 95 TRP A O 1
ATOM 750 N N . THR A 1 96 ? -10.162 18.168 -29.742 1.00 31.05 96 THR A N 1
ATOM 751 C CA . THR A 1 96 ? -9.256 18.813 -28.776 1.00 31.05 96 THR A CA 1
ATOM 752 C C . THR A 1 96 ? -9.723 20.219 -28.399 1.00 31.05 96 THR A C 1
ATOM 754 O O . THR A 1 96 ? -9.629 20.604 -27.229 1.00 31.05 96 THR A O 1
ATOM 757 N N . PHE A 1 97 ? -10.292 20.963 -29.352 1.00 29.03 97 PHE A N 1
ATOM 758 C CA . PHE A 1 97 ? -10.872 22.286 -29.110 1.00 29.03 97 PHE A CA 1
ATOM 759 C C . PHE A 1 97 ? -12.187 22.194 -28.319 1.00 29.03 97 PHE A C 1
ATOM 761 O O . PHE A 1 97 ? -12.345 22.888 -27.313 1.00 29.03 97 PHE A O 1
ATOM 768 N N . SER A 1 98 ? -13.078 21.265 -28.692 1.00 28.97 98 SER A N 1
ATOM 769 C CA . SER A 1 98 ? -14.348 21.009 -27.993 1.00 28.97 98 SER A CA 1
ATOM 770 C C . SER A 1 98 ? -14.144 20.604 -26.524 1.00 28.97 98 SER A C 1
ATOM 772 O O . SER A 1 98 ? -14.818 21.132 -25.637 1.00 28.97 98 SER A O 1
ATOM 774 N N . TRP A 1 99 ? -13.150 19.754 -26.226 1.00 27.19 99 TRP A N 1
ATOM 775 C CA . TRP A 1 99 ? -12.815 19.345 -24.852 1.00 27.19 99 TRP A CA 1
ATOM 776 C C . TRP A 1 99 ? -12.224 20.477 -23.999 1.00 27.19 99 TRP A C 1
ATOM 778 O O . TRP A 1 99 ? -12.569 20.610 -22.820 1.00 27.19 99 TRP A O 1
ATOM 788 N N . LYS A 1 100 ? -11.347 21.313 -24.576 1.00 35.59 100 LYS A N 1
ATOM 789 C CA . LYS A 1 100 ? -10.790 22.487 -23.881 1.00 35.59 100 LYS A CA 1
ATOM 790 C C . LYS A 1 100 ? -11.881 23.519 -23.573 1.00 35.59 100 LYS A C 1
ATOM 792 O O . LYS A 1 100 ? -11.940 24.005 -22.442 1.00 35.59 100 LYS A O 1
ATOM 797 N N . PHE A 1 101 ? -12.792 23.770 -24.515 1.00 31.81 101 PHE A N 1
ATOM 798 C CA . PHE A 1 101 ? -13.956 24.638 -24.306 1.00 31.81 101 PHE A CA 1
ATOM 799 C C . PHE A 1 101 ? -14.931 24.072 -23.263 1.00 31.81 101 PHE A C 1
ATOM 801 O O . PHE A 1 101 ? -15.391 24.814 -22.395 1.00 31.81 101 PHE A O 1
ATOM 808 N N . HIS A 1 102 ? -15.207 22.760 -23.277 1.00 43.31 102 HIS A N 1
ATOM 809 C CA . HIS A 1 102 ? -16.062 22.115 -22.271 1.00 43.31 102 HIS A CA 1
ATOM 810 C C . HIS A 1 102 ? -15.484 22.240 -20.859 1.00 43.31 102 HIS A C 1
ATOM 812 O O . HIS A 1 102 ? -16.220 22.590 -19.940 1.00 43.31 102 HIS A O 1
ATOM 818 N N . LYS A 1 103 ? -14.171 22.031 -20.677 1.00 40.62 103 LYS A N 1
ATOM 819 C CA . LYS A 1 103 ? -13.500 22.213 -19.376 1.00 40.62 103 LYS A CA 1
ATOM 820 C C . LYS A 1 103 ? -13.553 23.659 -18.884 1.00 40.62 103 LYS A C 1
ATOM 822 O O . LYS A 1 103 ? -13.847 23.885 -17.712 1.00 40.62 103 LYS A O 1
ATOM 827 N N . GLN A 1 104 ? -13.300 24.636 -19.755 1.00 45.03 104 GLN A N 1
ATOM 828 C CA . GLN A 1 104 ? -13.367 26.056 -19.386 1.00 45.03 104 GLN A CA 1
ATOM 829 C C . GLN A 1 104 ? -14.801 26.497 -19.066 1.00 45.03 104 GLN A C 1
ATOM 831 O O . GLN A 1 104 ? -15.018 27.221 -18.095 1.00 45.03 104 GLN A O 1
ATOM 836 N N . LYS A 1 105 ? -15.793 26.012 -19.822 1.00 44.06 105 LYS A N 1
ATOM 837 C CA . LYS A 1 105 ? -17.216 26.259 -19.560 1.00 44.06 105 LYS A CA 1
ATOM 838 C C . LYS A 1 105 ? -17.678 25.620 -18.247 1.00 44.06 105 LYS A C 1
ATOM 840 O O . LYS A 1 105 ? -18.319 26.300 -17.452 1.00 44.06 105 LYS A O 1
ATOM 845 N N . PHE A 1 106 ? -17.303 24.367 -17.979 1.00 43.81 106 PHE A N 1
ATOM 846 C CA . PHE A 1 106 ? -17.551 23.716 -16.686 1.00 43.81 106 PHE A CA 1
ATOM 847 C C . PHE A 1 106 ? -16.903 24.488 -15.538 1.00 43.81 106 PHE A C 1
ATOM 849 O O . PHE A 1 106 ? -17.539 24.711 -14.513 1.00 43.81 106 PHE A O 1
ATOM 856 N N . ARG A 1 107 ? -15.662 24.960 -15.719 1.00 52.47 107 ARG A N 1
ATOM 857 C CA . ARG A 1 107 ? -14.977 25.771 -14.709 1.00 52.47 107 ARG A CA 1
ATOM 858 C C . ARG A 1 107 ? -15.677 27.109 -14.478 1.00 52.47 107 ARG A C 1
ATOM 860 O O . ARG A 1 107 ? -15.795 27.510 -13.330 1.00 52.47 107 ARG A O 1
ATOM 867 N N . ARG A 1 108 ? -16.179 27.775 -15.523 1.00 54.41 108 ARG A N 1
ATOM 868 C CA . ARG A 1 108 ? -16.969 29.013 -15.397 1.00 54.41 108 ARG A CA 1
ATOM 869 C C . ARG A 1 108 ? -18.296 28.796 -14.677 1.00 54.41 108 ARG A C 1
ATOM 871 O O . ARG A 1 108 ? -18.636 29.606 -13.826 1.00 54.41 108 ARG A O 1
ATOM 878 N N . LEU A 1 109 ? -19.023 27.724 -14.995 1.00 46.19 109 LEU A N 1
ATOM 879 C CA . LEU A 1 109 ? -20.269 27.374 -14.304 1.00 46.19 109 LEU A CA 1
ATOM 880 C C . LEU A 1 109 ? -20.007 27.070 -12.830 1.00 46.19 109 LEU A C 1
ATOM 882 O O . LEU A 1 109 ? -20.673 27.641 -11.978 1.00 46.19 109 LEU A O 1
ATOM 886 N N . LYS A 1 110 ? -18.959 26.293 -12.541 1.00 52.34 110 LYS A N 1
ATOM 887 C CA . LYS A 1 110 ? -18.518 26.014 -11.174 1.00 52.34 110 LYS A CA 1
ATOM 888 C C . LYS A 1 110 ? -18.117 27.290 -10.424 1.00 52.34 110 LYS A C 1
ATOM 890 O O . LYS A 1 110 ? -18.540 27.478 -9.300 1.00 52.34 110 LYS A O 1
ATOM 895 N N . LEU A 1 111 ? -17.385 28.211 -11.059 1.00 55.28 111 LEU A N 1
ATOM 896 C CA . LEU A 1 111 ? -17.030 29.517 -10.475 1.00 55.28 111 LEU A CA 1
ATOM 897 C C . LEU A 1 111 ? -18.240 30.448 -10.283 1.00 55.28 111 LEU A C 1
ATOM 899 O O . LEU A 1 111 ? -18.192 31.355 -9.454 1.00 55.28 111 LEU A O 1
ATOM 903 N N . LYS A 1 112 ? -19.292 30.294 -11.096 1.00 58.12 112 LYS A N 1
ATOM 904 C CA . LYS A 1 112 ? -20.546 31.046 -10.963 1.00 58.12 112 LYS A CA 1
ATOM 905 C C . LYS A 1 112 ? -21.382 30.485 -9.814 1.00 58.12 112 LYS A C 1
ATOM 907 O O . LYS A 1 112 ? -21.902 31.265 -9.032 1.00 58.12 112 LYS A O 1
ATOM 912 N N . GLU A 1 113 ? -21.449 29.165 -9.693 1.00 47.28 113 GLU A N 1
ATOM 913 C CA . GLU A 1 113 ? -22.065 28.456 -8.569 1.00 47.28 113 GLU A CA 1
ATOM 914 C C . GLU A 1 113 ? -21.330 28.764 -7.257 1.00 47.28 113 GLU A C 1
ATOM 916 O O . GLU A 1 113 ? -21.956 29.236 -6.323 1.00 47.28 113 GLU A O 1
ATOM 921 N N . GLU A 1 114 ? -19.995 28.659 -7.227 1.00 53.97 114 GLU A N 1
ATOM 922 C CA . GLU A 1 114 ? -19.147 29.061 -6.092 1.00 53.97 114 GLU A CA 1
ATOM 923 C C . GLU A 1 114 ? -19.406 30.525 -5.681 1.00 53.97 114 GLU A C 1
ATOM 925 O O . GLU A 1 114 ? -19.498 30.816 -4.492 1.00 53.97 114 GLU A O 1
ATOM 930 N N . ARG A 1 115 ? -19.595 31.446 -6.642 1.00 58.81 115 ARG A N 1
ATOM 931 C CA . ARG A 1 115 ? -19.952 32.850 -6.359 1.00 58.81 115 ARG A CA 1
ATOM 932 C C . ARG A 1 115 ? -21.367 33.028 -5.817 1.00 58.81 115 ARG A C 1
ATOM 934 O O . ARG A 1 115 ? -21.548 33.846 -4.927 1.00 58.81 115 ARG A O 1
ATOM 941 N N . ILE A 1 116 ? -22.355 32.306 -6.345 1.00 53.69 116 ILE A N 1
ATOM 942 C CA . ILE A 1 116 ? -23.741 32.354 -5.850 1.00 53.69 116 ILE A CA 1
ATOM 943 C C . ILE A 1 116 ? -23.794 31.812 -4.420 1.00 53.69 116 ILE A C 1
ATOM 945 O O . ILE A 1 116 ? -24.357 32.461 -3.546 1.00 53.69 116 ILE A O 1
ATOM 949 N N . THR A 1 117 ? -23.137 30.680 -4.168 1.00 54.19 117 THR A N 1
ATOM 950 C CA . THR A 1 117 ? -23.024 30.081 -2.836 1.00 54.19 117 THR A CA 1
ATOM 951 C C . THR A 1 117 ? -22.270 30.996 -1.875 1.00 54.19 117 THR A C 1
ATOM 953 O O . THR A 1 117 ? -22.709 31.172 -0.747 1.00 54.19 117 THR A O 1
ATOM 956 N N . SER A 1 118 ? -21.179 31.631 -2.317 1.00 58.25 118 SER A N 1
ATOM 957 C CA . SER A 1 118 ? -20.443 32.608 -1.504 1.00 58.25 118 SER A CA 1
ATOM 958 C C . SER A 1 118 ? -21.273 33.858 -1.207 1.00 58.25 118 SER A C 1
ATOM 960 O O . SER A 1 118 ? -21.185 34.371 -0.102 1.00 58.25 118 SER A O 1
ATOM 962 N N . LYS A 1 119 ? -22.079 34.341 -2.162 1.00 57.88 119 LYS A N 1
ATOM 963 C CA . LYS A 1 119 ? -22.963 35.500 -1.971 1.00 57.88 119 LYS A CA 1
ATOM 964 C C . LYS A 1 119 ? -24.075 35.187 -0.969 1.00 57.88 119 LYS A C 1
ATOM 966 O O . LYS A 1 119 ? -24.237 35.938 -0.019 1.00 57.88 119 LYS A O 1
ATOM 971 N N . GLY A 1 120 ? -24.756 34.050 -1.132 1.00 58.38 120 GLY A N 1
ATOM 972 C CA . GLY A 1 120 ? -25.777 33.596 -0.183 1.00 58.38 120 GLY A CA 1
ATOM 973 C C . GLY A 1 120 ? -25.206 33.294 1.206 1.00 58.38 120 GLY A C 1
ATOM 974 O O . GLY A 1 120 ? -25.868 33.545 2.205 1.00 58.38 120 GLY A O 1
ATOM 975 N N . ALA A 1 121 ? -23.960 32.813 1.287 1.00 53.62 121 ALA A N 1
ATOM 976 C CA . ALA A 1 121 ? -23.258 32.658 2.558 1.00 53.62 121 ALA A CA 1
ATOM 977 C C . ALA A 1 121 ? -22.971 34.016 3.217 1.00 53.62 121 ALA A C 1
ATOM 979 O O . ALA A 1 121 ? -23.297 34.170 4.384 1.00 53.62 121 ALA A O 1
ATOM 980 N N . CYS A 1 122 ? -22.439 35.003 2.483 1.00 55.06 122 CYS A N 1
ATOM 981 C CA . CYS A 1 122 ? -22.202 36.352 3.012 1.00 55.06 122 CYS A CA 1
ATOM 982 C C . CYS A 1 122 ? -23.496 37.028 3.500 1.00 55.06 122 CYS A C 1
ATOM 984 O O . CYS A 1 122 ? -23.510 37.573 4.600 1.00 55.06 122 CYS A O 1
ATOM 986 N N . GLU A 1 123 ? -24.579 36.936 2.717 1.00 60.69 123 GLU A N 1
ATOM 987 C CA . GLU A 1 123 ? -25.911 37.454 3.074 1.00 60.69 123 GLU A CA 1
ATOM 988 C C . GLU A 1 123 ? -26.441 36.809 4.365 1.00 60.69 123 GLU A C 1
ATOM 990 O O . GLU A 1 123 ? -26.954 37.502 5.238 1.00 60.69 123 GLU A O 1
ATOM 995 N N . ALA A 1 124 ? -26.252 35.496 4.532 1.00 57.91 124 ALA A N 1
ATOM 996 C CA . ALA A 1 124 ? -26.659 34.783 5.742 1.00 57.91 124 ALA A CA 1
ATOM 997 C C . ALA A 1 124 ? -25.751 35.051 6.959 1.00 57.91 124 ALA A C 1
ATOM 999 O O . ALA A 1 124 ? -26.215 34.933 8.088 1.00 57.91 124 ALA A O 1
ATOM 1000 N N . THR A 1 125 ? -24.466 35.373 6.760 1.00 52.34 125 THR A N 1
ATOM 1001 C CA . THR A 1 125 ? -23.500 35.564 7.861 1.00 52.34 125 THR A CA 1
ATOM 1002 C C . THR A 1 125 ? -23.438 36.987 8.415 1.00 52.34 125 THR A C 1
ATOM 1004 O O . THR A 1 125 ? -23.016 37.155 9.556 1.00 52.34 125 THR A O 1
ATOM 1007 N N . GLU A 1 126 ? -23.795 38.006 7.625 1.00 53.50 126 GLU A N 1
ATOM 1008 C CA . GLU A 1 126 ? -23.632 39.427 7.990 1.00 53.50 126 GLU A CA 1
ATOM 1009 C C . GLU A 1 126 ? -24.954 40.145 8.327 1.00 53.50 126 GLU A C 1
ATOM 1011 O O . GLU A 1 126 ? -24.927 41.308 8.729 1.00 53.50 126 GLU A O 1
ATOM 1016 N N . GLY A 1 127 ? -26.098 39.460 8.206 1.00 53.06 127 GLY A N 1
ATOM 1017 C CA . GLY A 1 127 ? -27.418 40.023 8.501 1.00 53.06 127 GLY A CA 1
ATOM 1018 C C . GLY A 1 127 ? -27.894 41.057 7.468 1.00 53.06 127 GLY A C 1
ATOM 1019 O O . GLY A 1 127 ? -27.273 41.259 6.421 1.00 53.06 127 GLY A O 1
ATOM 1020 N N . ALA A 1 128 ? -29.016 41.726 7.761 1.00 47.25 128 ALA A N 1
ATOM 1021 C CA . ALA A 1 128 ? -29.806 42.570 6.847 1.00 47.25 128 ALA A CA 1
ATOM 1022 C C . ALA A 1 128 ? -29.116 43.847 6.305 1.00 47.25 128 ALA A C 1
ATOM 1024 O O . ALA A 1 128 ? -29.793 44.744 5.822 1.00 47.25 128 ALA A O 1
ATOM 1025 N N . ASN A 1 129 ? -27.785 43.951 6.339 1.00 47.41 129 ASN A N 1
ATOM 1026 C CA . ASN A 1 129 ? -27.018 45.040 5.720 1.00 47.41 129 ASN A CA 1
ATOM 1027 C C . ASN A 1 129 ? -26.619 44.765 4.254 1.00 47.41 129 ASN A C 1
ATOM 1029 O O . ASN A 1 129 ? -26.022 45.632 3.615 1.00 47.41 129 ASN A O 1
ATOM 1033 N N . TYR A 1 130 ? -26.937 43.582 3.711 1.00 44.16 130 TYR A N 1
ATOM 1034 C CA . TYR A 1 130 ? -26.581 43.175 2.342 1.00 44.16 130 TYR A CA 1
ATOM 1035 C C . TYR A 1 130 ? -27.733 42.562 1.529 1.00 44.16 130 TYR A C 1
ATOM 1037 O O . TYR A 1 130 ? -27.494 41.923 0.503 1.00 44.16 130 TYR A O 1
ATOM 1045 N N . GLU A 1 131 ? -28.988 42.792 1.917 1.00 43.91 131 GLU A N 1
ATOM 1046 C CA . GLU A 1 131 ? -30.096 42.561 0.990 1.00 43.91 131 GLU A CA 1
ATOM 1047 C C . GLU A 1 131 ? -30.076 43.633 -0.111 1.00 43.91 131 GLU A C 1
ATOM 1049 O O . GLU A 1 131 ? -30.009 44.839 0.136 1.00 43.91 131 GLU A O 1
ATOM 1054 N N . SER A 1 132 ? -30.107 43.208 -1.374 1.00 45.00 132 SER A N 1
ATOM 1055 C CA . SER A 1 132 ? -30.382 44.139 -2.466 1.00 45.00 132 SER A CA 1
ATOM 1056 C C . SER A 1 132 ? -31.829 44.621 -2.330 1.00 45.00 132 SER A C 1
ATOM 1058 O O . SER A 1 132 ? -32.716 43.787 -2.468 1.00 45.00 132 SER A O 1
ATOM 1060 N N . GLU A 1 133 ? -32.025 45.934 -2.128 1.00 47.66 133 GLU A N 1
ATOM 1061 C CA . GLU A 1 133 ? -33.310 46.655 -1.921 1.00 47.66 133 GLU A CA 1
ATOM 1062 C C . GLU A 1 133 ? -33.704 47.005 -0.465 1.00 47.66 133 GLU A C 1
ATOM 1064 O O . GLU A 1 133 ? -34.886 47.090 -0.144 1.00 47.66 133 GLU A O 1
ATOM 1069 N N . ILE A 1 134 ? -32.747 47.324 0.415 1.00 43.75 134 ILE A N 1
ATOM 1070 C CA . ILE A 1 134 ? -33.079 47.887 1.740 1.00 43.75 134 ILE A CA 1
ATOM 1071 C C . ILE A 1 134 ? -33.544 49.350 1.598 1.00 43.75 134 ILE A C 1
ATOM 1073 O O . ILE A 1 134 ? -32.783 50.233 1.191 1.00 43.75 134 ILE A O 1
ATOM 1077 N N . SER A 1 135 ? -34.813 49.609 1.930 1.00 42.16 135 SER A N 1
ATOM 1078 C CA . SER A 1 135 ? -35.377 50.956 2.089 1.00 42.16 135 SER A CA 1
ATOM 1079 C C . SER A 1 135 ? -34.832 51.611 3.364 1.00 42.16 135 SER A C 1
ATOM 1081 O O . SER A 1 135 ? -34.627 50.947 4.374 1.00 42.16 135 SER A O 1
ATOM 1083 N N . PHE A 1 136 ? -34.613 52.926 3.329 1.00 43.44 136 PHE A N 1
ATOM 1084 C CA . PHE A 1 136 ? -33.858 53.723 4.313 1.00 43.44 136 PHE A CA 1
ATOM 1085 C C . PHE A 1 136 ? -34.503 53.868 5.713 1.00 43.44 136 PHE A C 1
ATOM 1087 O O . PHE A 1 136 ? -34.233 54.845 6.412 1.00 43.44 136 PHE A O 1
ATOM 1094 N N . SER A 1 137 ? -35.392 52.964 6.130 1.00 45.47 137 SER A N 1
ATOM 1095 C CA . SER A 1 137 ? -36.273 53.207 7.276 1.00 45.47 137 SER A CA 1
ATOM 1096 C C . SER A 1 137 ? -36.606 51.993 8.144 1.00 45.47 137 SER A C 1
ATOM 1098 O O . SER A 1 137 ? -37.724 51.939 8.643 1.00 45.47 137 SER A O 1
ATOM 1100 N N . GLU A 1 138 ? -35.680 51.062 8.383 1.00 48.84 138 GLU A N 1
ATOM 1101 C CA . GLU A 1 138 ? -35.818 50.098 9.489 1.00 48.84 138 GLU A CA 1
ATOM 1102 C C . GLU A 1 138 ? -34.473 49.901 10.205 1.00 48.84 138 GLU A C 1
ATOM 1104 O O . GLU A 1 138 ? -33.442 49.649 9.585 1.00 48.84 138 GLU A O 1
ATOM 1109 N N . GLN A 1 139 ? -34.473 50.087 11.528 1.00 50.31 139 GLN A N 1
ATOM 1110 C CA . GLN A 1 139 ? -33.338 49.772 12.393 1.00 50.31 139 GLN A CA 1
ATOM 1111 C C . GLN A 1 139 ? -33.270 48.248 12.538 1.00 50.31 139 GLN A C 1
ATOM 1113 O O . GLN A 1 139 ? -34.085 47.663 13.245 1.00 50.31 139 GLN A O 1
ATOM 1118 N N . ALA A 1 140 ? -32.327 47.603 11.851 1.00 48.56 140 ALA A N 1
ATOM 1119 C CA . ALA A 1 140 ? -32.070 46.177 12.023 1.00 48.56 140 ALA A CA 1
ATOM 1120 C C . ALA A 1 140 ? -31.298 45.941 13.338 1.00 48.56 140 ALA A C 1
ATOM 1122 O O . ALA A 1 140 ? -30.175 46.419 13.494 1.00 48.56 140 ALA A O 1
ATOM 1123 N N . GLU A 1 141 ? -31.909 45.219 14.282 1.00 50.50 141 GLU A N 1
ATOM 1124 C CA . GLU A 1 141 ? -31.351 44.888 15.609 1.00 50.50 141 GLU A CA 1
ATOM 1125 C C . GLU A 1 141 ? -30.405 43.669 15.616 1.00 50.50 141 GLU A C 1
ATOM 1127 O O . GLU A 1 141 ? -29.962 43.250 16.683 1.00 50.50 141 GLU A O 1
ATOM 1132 N N . ASP A 1 142 ? -30.050 43.099 14.462 1.00 44.66 142 ASP A N 1
ATOM 1133 C CA . ASP A 1 142 ? -29.246 41.872 14.412 1.00 44.66 142 ASP A CA 1
ATOM 1134 C C . ASP A 1 142 ? -27.773 42.158 14.063 1.00 44.66 142 ASP A C 1
ATOM 1136 O O . ASP A 1 142 ? -27.411 42.357 12.902 1.00 44.66 142 ASP A O 1
ATOM 1140 N N . ILE A 1 143 ? -26.923 42.241 15.096 1.00 49.56 143 ILE A N 1
ATOM 1141 C CA . ILE A 1 143 ? -25.471 42.507 14.993 1.00 49.56 143 ILE A CA 1
ATOM 1142 C C . ILE A 1 143 ? -24.653 41.218 15.235 1.00 49.56 143 ILE A C 1
ATOM 1144 O O . ILE A 1 143 ? -23.420 41.251 15.277 1.00 49.56 143 ILE A O 1
ATOM 1148 N N . GLU A 1 144 ? -25.296 40.057 15.404 1.00 53.50 144 GLU A N 1
ATOM 1149 C CA . GLU A 1 144 ? -24.573 38.804 15.638 1.00 53.50 144 GLU A CA 1
ATOM 1150 C C . GLU A 1 144 ? -24.086 38.187 14.320 1.00 53.50 144 GLU A C 1
ATOM 1152 O O . GLU A 1 144 ? -24.775 37.439 13.631 1.00 53.50 144 GLU A O 1
ATOM 1157 N N . ARG A 1 145 ? -22.833 38.500 13.969 1.00 52.44 145 ARG A N 1
ATOM 1158 C CA . ARG A 1 145 ? -22.136 37.904 12.824 1.00 52.44 145 ARG A CA 1
ATOM 1159 C C . ARG A 1 145 ? -21.887 36.416 13.075 1.00 52.44 145 ARG A C 1
ATOM 1161 O O . ARG A 1 145 ? -21.211 36.049 14.039 1.00 52.44 145 ARG A O 1
ATOM 1168 N N . ILE A 1 146 ? -22.348 35.563 12.162 1.00 52.69 146 ILE A N 1
ATOM 1169 C CA . ILE A 1 146 ? -22.006 34.136 12.188 1.00 52.69 146 ILE A CA 1
ATOM 1170 C C . ILE A 1 146 ? -20.488 34.011 11.955 1.00 52.69 146 ILE A C 1
ATOM 1172 O O . ILE A 1 146 ? -19.980 34.579 10.983 1.00 52.69 146 ILE A O 1
ATOM 1176 N N . PRO A 1 147 ? -19.743 33.301 12.822 1.00 54.19 147 PRO A N 1
ATOM 1177 C CA . PRO A 1 147 ? -18.297 33.173 12.688 1.00 54.19 147 PRO A CA 1
ATOM 1178 C C . PRO A 1 147 ? -17.906 32.508 11.365 1.00 54.19 147 PRO A C 1
ATOM 1180 O O . PRO A 1 147 ? -18.613 31.633 10.857 1.00 54.19 147 PRO A O 1
ATOM 1183 N N . ASP A 1 148 ? -16.749 32.907 10.830 1.00 54.28 148 ASP A N 1
ATOM 1184 C CA . ASP A 1 148 ? -16.210 32.340 9.596 1.00 54.28 148 ASP A CA 1
ATOM 1185 C C . ASP A 1 148 ? -16.097 30.814 9.695 1.00 54.28 148 ASP A C 1
ATOM 1187 O O . ASP A 1 148 ? -15.770 30.245 10.743 1.00 54.28 148 ASP A O 1
ATOM 1191 N N . ALA A 1 149 ? -16.339 30.136 8.571 1.00 40.31 149 ALA A N 1
ATOM 1192 C CA . ALA A 1 149 ? -16.172 28.695 8.494 1.00 40.31 149 ALA A CA 1
ATOM 1193 C C . ALA A 1 149 ? -14.739 28.320 8.894 1.00 40.31 149 ALA A C 1
ATOM 1195 O O . ALA A 1 149 ? -13.777 28.704 8.225 1.00 40.31 149 ALA A O 1
ATOM 1196 N N . ILE A 1 150 ? -14.604 27.537 9.968 1.00 39.72 150 ILE A N 1
ATOM 1197 C CA . ILE A 1 150 ? -13.308 27.032 10.420 1.00 39.72 150 ILE A CA 1
ATOM 1198 C C . ILE 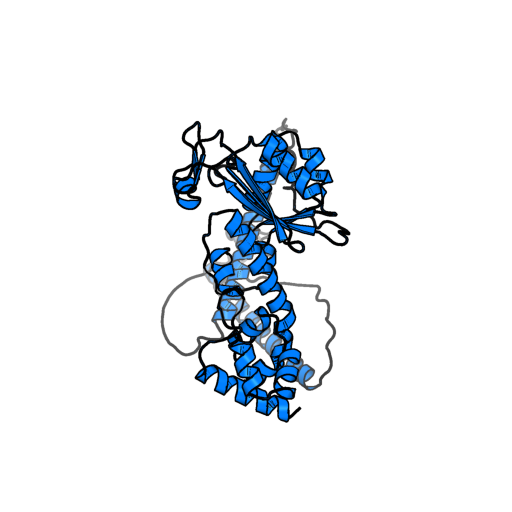A 1 150 ? -12.693 26.242 9.252 1.00 39.72 150 ILE A C 1
ATOM 1200 O O . ILE A 1 150 ? -13.303 25.263 8.797 1.00 39.72 150 ILE A O 1
ATOM 1204 N N . PRO A 1 151 ? -11.519 26.644 8.726 1.00 39.34 151 PRO A N 1
ATOM 1205 C CA . PRO A 1 151 ? -10.883 25.912 7.647 1.00 39.34 151 PRO A CA 1
ATOM 1206 C C . PRO A 1 151 ? -10.622 24.485 8.119 1.00 39.34 151 PRO A C 1
ATOM 1208 O O . PRO A 1 151 ? -10.089 24.257 9.207 1.00 39.34 151 PRO A O 1
ATOM 1211 N N . LYS A 1 152 ? -11.024 23.505 7.302 1.00 36.00 152 LYS A N 1
ATOM 1212 C CA . LYS A 1 152 ? -10.731 22.102 7.598 1.00 36.00 152 LYS A CA 1
ATOM 1213 C C . LYS A 1 152 ? -9.213 21.955 7.753 1.00 36.00 152 LYS A C 1
ATOM 1215 O O . LYS A 1 152 ? -8.495 22.490 6.904 1.00 36.00 152 LYS A O 1
ATOM 1220 N N . PRO A 1 153 ? -8.722 21.244 8.782 1.00 45.22 153 PRO A N 1
ATOM 1221 C CA . PRO A 1 153 ? -7.296 20.989 8.918 1.00 45.22 153 PRO A CA 1
ATOM 1222 C C . PRO A 1 153 ? -6.792 20.330 7.631 1.00 45.22 153 PRO A C 1
ATOM 1224 O O . PRO A 1 153 ? -7.324 19.308 7.196 1.00 45.22 153 PRO A O 1
ATOM 1227 N N . LEU A 1 154 ? -5.816 20.965 6.985 1.00 52.12 154 LEU A N 1
ATOM 1228 C CA . LEU A 1 154 ? -5.127 20.401 5.831 1.00 52.12 154 LEU A CA 1
ATOM 1229 C C . LEU A 1 154 ? -3.910 19.622 6.319 1.00 52.12 154 LEU A C 1
ATOM 1231 O O . LEU A 1 154 ? -3.185 20.088 7.196 1.00 52.12 154 LEU A O 1
ATOM 1235 N N . TYR A 1 155 ? -3.658 18.467 5.707 1.00 61.41 155 TYR A N 1
ATOM 1236 C CA . TYR A 1 155 ? -2.379 17.785 5.849 1.00 61.41 155 TYR A CA 1
ATOM 1237 C C . TYR A 1 155 ? -1.273 18.705 5.319 1.00 61.41 155 TYR A C 1
ATOM 1239 O O . TYR A 1 155 ? -1.229 19.033 4.132 1.00 61.41 155 TYR A O 1
ATOM 1247 N N . THR A 1 156 ? -0.396 19.158 6.210 1.00 63.50 156 THR A N 1
ATOM 1248 C CA . THR A 1 156 ? 0.792 19.938 5.857 1.00 63.50 156 THR A CA 1
ATOM 1249 C C . THR A 1 156 ? 2.004 19.023 5.785 1.00 63.50 156 THR A C 1
ATOM 1251 O O . THR A 1 156 ? 2.130 18.091 6.579 1.00 63.50 156 THR A O 1
ATOM 1254 N N . ALA A 1 157 ? 2.920 19.299 4.856 1.00 72.75 157 ALA A N 1
ATOM 1255 C CA . ALA A 1 157 ? 4.186 18.579 4.796 1.00 72.75 157 ALA A CA 1
ATOM 1256 C C . ALA A 1 157 ? 4.940 18.723 6.128 1.00 72.75 157 ALA A C 1
ATOM 1258 O O . ALA A 1 157 ? 5.045 19.829 6.657 1.00 72.75 157 ALA A O 1
ATOM 1259 N N . VAL A 1 158 ? 5.470 17.615 6.649 1.00 71.69 158 VAL A N 1
ATOM 1260 C CA . VAL A 1 158 ? 6.302 17.620 7.858 1.00 71.69 158 VAL A CA 1
ATOM 1261 C C . VAL A 1 158 ? 7.677 18.191 7.487 1.00 71.69 158 VAL A C 1
ATOM 1263 O O . VAL A 1 158 ? 8.385 17.573 6.683 1.00 71.69 158 VAL A O 1
ATOM 1266 N N . PRO A 1 159 ? 8.072 19.369 8.003 1.00 65.75 159 PRO A N 1
ATOM 1267 C CA . PRO A 1 159 ? 9.362 19.958 7.671 1.00 65.75 159 PRO A CA 1
ATOM 1268 C C . PRO A 1 159 ? 10.503 19.153 8.309 1.00 65.75 159 PRO A C 1
ATOM 1270 O O . PRO A 1 159 ? 10.417 18.739 9.462 1.00 65.75 159 PRO A O 1
ATOM 1273 N N . SER A 1 160 ? 11.600 18.971 7.567 1.00 65.12 160 SER A N 1
ATOM 1274 C CA . SER A 1 160 ? 12.888 18.486 8.098 1.00 65.12 160 SER A CA 1
ATOM 1275 C C . SER A 1 160 ? 12.876 17.090 8.744 1.00 65.12 160 SER A C 1
ATOM 1277 O O . SER A 1 160 ? 13.583 16.847 9.724 1.00 65.12 160 SER A O 1
ATOM 1279 N N . LEU A 1 161 ? 12.115 16.142 8.187 1.00 74.69 161 LEU A N 1
ATOM 1280 C CA . LEU A 1 161 ? 12.127 14.755 8.654 1.00 74.69 161 LEU A CA 1
ATOM 1281 C C . LEU A 1 161 ? 13.383 14.011 8.159 1.00 74.69 161 LEU A C 1
ATOM 1283 O O . LEU A 1 161 ? 13.433 13.509 7.035 1.00 74.69 161 LEU A O 1
ATOM 1287 N N . ASN A 1 162 ? 14.413 13.943 9.002 1.00 76.88 162 ASN A N 1
ATOM 1288 C CA . ASN A 1 162 ? 15.663 13.251 8.684 1.00 76.88 162 ASN A CA 1
ATOM 1289 C C . ASN A 1 162 ? 15.519 11.735 8.871 1.00 76.88 162 ASN A C 1
ATOM 1291 O O . ASN A 1 162 ? 15.158 11.280 9.952 1.00 76.88 162 ASN A O 1
ATOM 1295 N N . ASN A 1 163 ? 15.863 10.952 7.844 1.00 84.75 163 ASN A N 1
ATOM 1296 C CA . ASN A 1 163 ? 15.852 9.481 7.873 1.00 84.75 163 ASN A CA 1
ATOM 1297 C C . ASN A 1 163 ? 14.555 8.874 8.452 1.00 84.75 163 ASN A C 1
ATOM 1299 O O . ASN A 1 163 ? 14.618 8.183 9.467 1.00 84.75 163 ASN A O 1
ATOM 1303 N N . PRO A 1 164 ? 13.387 9.110 7.827 1.00 91.50 164 PRO A N 1
ATOM 1304 C CA . PRO A 1 164 ? 12.136 8.527 8.295 1.00 91.50 164 PRO A CA 1
ATOM 1305 C C . PRO A 1 164 ? 12.167 6.999 8.257 1.00 91.50 164 PRO A C 1
ATOM 1307 O O . PRO A 1 164 ? 12.680 6.395 7.303 1.00 91.50 164 PRO A O 1
ATOM 1310 N N . THR A 1 165 ? 11.547 6.393 9.267 1.00 95.00 165 THR A N 1
ATOM 1311 C CA . THR A 1 165 ? 11.246 4.962 9.286 1.00 95.00 165 THR A CA 1
ATOM 1312 C C . THR A 1 165 ? 9.812 4.763 8.819 1.00 95.00 165 THR A C 1
ATOM 1314 O O . THR A 1 165 ? 8.871 5.175 9.494 1.00 95.00 165 THR A O 1
ATOM 1317 N N . PHE A 1 166 ? 9.634 4.158 7.646 1.00 96.62 166 PHE A N 1
ATOM 1318 C CA . PHE A 1 166 ? 8.307 3.917 7.087 1.00 96.62 166 PHE A CA 1
ATOM 1319 C C . PHE A 1 166 ? 7.722 2.625 7.647 1.00 96.62 166 PHE A C 1
ATOM 1321 O O . PHE A 1 166 ? 8.285 1.543 7.471 1.00 96.62 166 PHE A O 1
ATOM 1328 N N . VAL A 1 167 ? 6.566 2.755 8.285 1.00 98.19 167 VAL A N 1
ATOM 1329 C CA . VAL A 1 167 ? 5.792 1.647 8.830 1.00 98.19 167 VAL A CA 1
ATOM 1330 C C . VAL A 1 167 ? 4.498 1.556 8.044 1.00 98.19 167 VAL A C 1
ATOM 1332 O O . VAL A 1 167 ? 3.644 2.435 8.128 1.00 98.19 167 VAL A O 1
ATOM 1335 N N . ILE A 1 168 ? 4.364 0.494 7.261 1.00 98.62 168 ILE A N 1
ATOM 1336 C CA . ILE A 1 168 ? 3.140 0.181 6.542 1.00 98.62 168 ILE A CA 1
ATOM 1337 C C . ILE A 1 168 ? 2.106 -0.318 7.550 1.00 98.62 168 ILE A C 1
ATOM 1339 O O . ILE A 1 168 ? 2.439 -1.178 8.360 1.00 98.62 168 ILE A O 1
ATOM 1343 N N . ILE A 1 169 ? 0.880 0.196 7.497 1.00 98.56 169 ILE A N 1
ATOM 1344 C CA . ILE A 1 169 ? -0.238 -0.231 8.340 1.00 98.56 169 ILE A CA 1
ATOM 1345 C C . ILE A 1 169 ? -1.464 -0.551 7.491 1.00 98.56 169 ILE A C 1
ATOM 1347 O O . ILE A 1 169 ? -1.653 0.043 6.429 1.00 98.56 169 ILE A O 1
ATOM 1351 N N . ASP A 1 170 ? -2.291 -1.449 8.006 1.00 98.56 170 ASP A N 1
ATOM 1352 C CA . ASP A 1 170 ? -3.630 -1.737 7.501 1.00 98.56 170 ASP A CA 1
ATOM 1353 C C . ASP A 1 170 ? -4.527 -2.159 8.675 1.00 98.56 170 ASP A C 1
ATOM 1355 O O . ASP A 1 170 ? -4.047 -2.748 9.659 1.00 98.56 170 ASP A O 1
ATOM 1359 N N . LEU A 1 171 ? -5.809 -1.800 8.604 1.00 98.19 171 LEU A N 1
ATOM 1360 C CA . LEU A 1 171 ? -6.796 -2.072 9.641 1.00 98.19 171 LEU A CA 1
ATOM 1361 C C . LEU A 1 171 ? -7.991 -2.847 9.088 1.00 98.19 171 LEU A C 1
ATOM 1363 O O . LEU A 1 171 ? -8.726 -2.341 8.240 1.00 98.19 171 LEU A O 1
ATOM 1367 N N . GLU A 1 172 ? -8.312 -3.973 9.727 1.00 97.56 172 GLU A N 1
ATOM 1368 C CA . GLU A 1 172 ? -9.655 -4.537 9.599 1.00 97.56 172 GLU A CA 1
ATOM 1369 C C . GLU A 1 172 ? -10.592 -3.891 10.610 1.00 97.56 172 GLU A C 1
ATOM 1371 O O . GLU A 1 172 ? -10.232 -3.636 11.768 1.00 97.56 172 GLU A O 1
ATOM 1376 N N . THR A 1 173 ? -11.828 -3.643 10.190 1.00 96.56 173 THR A N 1
ATOM 1377 C CA . THR A 1 173 ? -12.810 -2.898 10.980 1.00 96.56 173 THR A CA 1
ATOM 1378 C C . THR A 1 173 ? -14.207 -3.508 10.886 1.00 96.56 173 THR A C 1
ATOM 1380 O O . THR A 1 173 ? -14.505 -4.323 10.019 1.00 96.56 173 THR A O 1
ATOM 1383 N N . THR A 1 174 ? -15.081 -3.096 11.802 1.00 95.50 174 THR A N 1
ATOM 1384 C CA . THR A 1 174 ? -16.491 -3.531 11.872 1.00 95.50 174 THR A CA 1
ATOM 1385 C C . THR A 1 174 ? -17.361 -3.087 10.692 1.00 95.50 174 THR A C 1
ATOM 1387 O O . THR A 1 174 ? -18.366 -3.736 10.394 1.00 95.50 174 THR A O 1
ATOM 1390 N N . ASP A 1 175 ? -17.007 -1.993 10.016 1.00 94.94 175 ASP A N 1
ATOM 1391 C CA . ASP A 1 175 ? -17.697 -1.446 8.841 1.00 94.94 175 ASP A CA 1
ATOM 1392 C C . ASP A 1 175 ? -16.806 -0.368 8.189 1.00 94.94 175 ASP A C 1
ATOM 1394 O O . ASP A 1 175 ? -15.745 -0.022 8.691 1.00 94.94 175 ASP A O 1
ATOM 1398 N N . LEU A 1 176 ? -17.256 0.231 7.094 1.00 92.62 176 LEU A N 1
ATOM 1399 C CA . LEU A 1 176 ? -16.728 1.479 6.561 1.00 92.62 176 LEU A CA 1
ATOM 1400 C C . LEU A 1 176 ? -17.126 2.679 7.439 1.00 92.62 176 LEU A C 1
ATOM 1402 O O . LEU A 1 176 ? -18.097 2.640 8.194 1.00 92.62 176 LEU A O 1
ATOM 1406 N N . ILE A 1 177 ? -16.443 3.813 7.258 1.00 89.94 177 ILE A N 1
ATOM 1407 C CA . ILE A 1 177 ? -16.886 5.086 7.840 1.00 89.94 177 ILE A CA 1
ATOM 1408 C C . ILE A 1 177 ? -18.177 5.523 7.133 1.00 89.94 177 ILE A C 1
ATOM 1410 O O . ILE A 1 177 ? -18.152 5.958 5.979 1.00 89.94 177 ILE A O 1
ATOM 1414 N N . ARG A 1 178 ? -19.316 5.445 7.829 1.00 86.94 178 ARG A N 1
ATOM 1415 C CA . ARG A 1 178 ? -20.637 5.829 7.301 1.00 86.94 178 ARG A CA 1
ATOM 1416 C C . ARG A 1 178 ? -21.248 6.922 8.164 1.00 86.94 178 ARG A C 1
ATOM 1418 O O . ARG A 1 178 ? -21.306 6.795 9.379 1.00 86.94 178 ARG A O 1
ATOM 1425 N N . ARG A 1 179 ? -21.742 8.000 7.541 1.00 84.81 179 ARG A N 1
ATOM 1426 C CA . ARG A 1 179 ? -22.413 9.120 8.243 1.00 84.81 179 ARG A CA 1
ATOM 1427 C C . ARG A 1 179 ? -21.592 9.674 9.427 1.00 84.81 179 ARG A C 1
ATOM 1429 O O . ARG A 1 179 ? -22.154 10.007 10.461 1.00 84.81 179 ARG A O 1
ATOM 1436 N N . ASN A 1 180 ? -20.268 9.752 9.267 1.00 79.50 180 ASN A N 1
ATOM 1437 C CA . ASN A 1 180 ? -19.297 10.139 10.305 1.00 79.50 180 ASN A CA 1
ATOM 1438 C C . ASN A 1 180 ? -19.224 9.222 11.540 1.00 79.50 180 ASN A C 1
ATOM 1440 O O . ASN A 1 180 ? -18.539 9.565 12.499 1.00 79.50 180 ASN A O 1
ATOM 1444 N N . ILE A 1 181 ? -19.857 8.050 11.512 1.00 86.50 181 ILE A N 1
ATOM 1445 C CA . ILE A 1 181 ? -19.642 7.008 12.514 1.00 86.50 181 ILE A CA 1
ATOM 1446 C C . ILE A 1 181 ? -18.331 6.303 12.167 1.00 86.50 181 ILE A C 1
ATOM 1448 O O . ILE A 1 181 ? -18.155 5.825 11.043 1.00 86.50 181 ILE A O 1
ATOM 1452 N N . ILE A 1 182 ? -17.404 6.289 13.124 1.00 92.69 182 ILE A N 1
ATOM 1453 C CA . ILE A 1 182 ? -16.115 5.615 12.989 1.00 92.69 182 ILE A CA 1
ATOM 1454 C C . ILE A 1 182 ? -16.286 4.156 13.432 1.00 92.69 182 ILE A C 1
ATOM 1456 O O . ILE A 1 182 ? -16.752 3.923 14.550 1.00 92.69 182 ILE A O 1
ATOM 1460 N N . PRO A 1 183 ? -15.944 3.177 12.580 1.00 95.31 183 PRO A N 1
ATOM 1461 C CA . PRO A 1 183 ? -16.037 1.767 12.928 1.00 95.31 183 PRO A CA 1
ATOM 1462 C C . PRO A 1 183 ? -14.998 1.398 13.993 1.00 95.31 183 PRO A C 1
ATOM 1464 O O . PRO A 1 183 ? -13.956 2.038 14.134 1.00 95.31 183 PRO A O 1
ATOM 1467 N N . HIS A 1 184 ? -15.264 0.327 14.735 1.00 95.75 184 HIS A N 1
ATOM 1468 C CA . HIS A 1 184 ? -14.276 -0.256 15.640 1.00 95.75 184 HIS A CA 1
ATOM 1469 C C . HIS A 1 184 ? -13.250 -1.073 14.855 1.00 95.75 184 HIS A C 1
ATOM 1471 O O . HIS A 1 184 ? -13.619 -1.790 13.922 1.00 95.75 184 HIS A O 1
ATOM 1477 N N . ILE A 1 185 ? -11.988 -0.976 15.272 1.00 97.38 185 ILE A N 1
ATOM 1478 C CA . ILE A 1 185 ? -10.882 -1.798 14.775 1.00 97.38 185 ILE A CA 1
ATOM 1479 C C . ILE A 1 185 ? -11.043 -3.220 15.314 1.00 97.38 185 ILE A C 1
ATOM 1481 O O . ILE A 1 185 ? -11.241 -3.393 16.518 1.00 97.38 185 ILE A O 1
ATOM 1485 N N . VAL A 1 186 ? -10.915 -4.216 14.437 1.00 97.31 186 VAL A N 1
ATOM 1486 C CA . VAL A 1 186 ? -10.879 -5.642 14.804 1.00 97.31 186 VAL A CA 1
ATOM 1487 C C . VAL A 1 186 ? -9.528 -6.297 14.538 1.00 97.31 186 VAL A C 1
ATOM 1489 O O . VAL A 1 186 ? -9.210 -7.312 15.157 1.00 97.31 186 VAL A O 1
ATOM 1492 N N . GLN A 1 187 ? -8.691 -5.694 13.692 1.00 97.94 187 GLN A N 1
ATOM 1493 C CA . GLN A 1 187 ? -7.302 -6.097 13.506 1.00 97.94 187 GLN A CA 1
ATOM 1494 C C . GLN A 1 187 ? -6.424 -4.875 13.240 1.00 97.94 187 GLN A C 1
ATOM 1496 O O . GLN A 1 187 ? -6.801 -3.995 12.473 1.00 97.94 187 GLN A O 1
ATOM 1501 N N . ILE A 1 188 ? -5.241 -4.845 13.850 1.00 98.44 188 ILE A N 1
ATOM 1502 C CA . ILE A 1 188 ? -4.154 -3.931 13.491 1.00 98.44 188 ILE A CA 1
ATOM 1503 C C . ILE A 1 188 ? -3.021 -4.785 12.947 1.00 98.44 188 ILE A C 1
ATOM 1505 O O . ILE A 1 188 ? -2.467 -5.593 13.698 1.00 98.44 188 ILE A O 1
ATOM 1509 N N . ALA A 1 189 ? -2.647 -4.581 11.687 1.00 98.69 189 ALA A N 1
ATOM 1510 C CA . ALA A 1 189 ? -1.414 -5.119 11.134 1.00 98.69 189 ALA A CA 1
ATOM 1511 C C . ALA A 1 189 ? -0.469 -3.982 10.754 1.00 98.69 189 ALA A C 1
ATOM 1513 O O . ALA A 1 189 ? -0.886 -2.933 10.262 1.00 98.69 189 ALA A O 1
ATOM 1514 N N . ALA A 1 190 ? 0.820 -4.195 10.986 1.00 98.62 190 ALA A N 1
ATOM 1515 C CA . ALA A 1 190 ? 1.848 -3.271 10.556 1.00 98.62 190 ALA A CA 1
ATOM 1516 C C . ALA A 1 190 ? 3.141 -3.991 10.188 1.00 98.62 190 ALA A C 1
ATOM 1518 O O . ALA A 1 190 ? 3.436 -5.080 10.688 1.00 98.62 190 ALA A O 1
ATOM 1519 N N . LYS A 1 191 ? 3.933 -3.357 9.329 1.00 98.31 191 LYS A N 1
ATOM 1520 C CA . LYS A 1 191 ? 5.229 -3.855 8.885 1.00 98.31 191 LYS A CA 1
ATOM 1521 C C . LYS A 1 191 ? 6.199 -2.708 8.660 1.00 98.31 191 LYS A C 1
ATOM 1523 O O . LYS A 1 191 ? 5.880 -1.755 7.955 1.00 98.31 191 LYS A O 1
ATOM 1528 N N . GLU A 1 192 ? 7.392 -2.802 9.230 1.00 97.12 192 GLU A N 1
ATOM 1529 C CA . GLU A 1 192 ? 8.445 -1.824 8.975 1.00 97.12 192 GLU A CA 1
ATOM 1530 C C . GLU A 1 192 ? 9.194 -2.169 7.678 1.00 97.12 192 GLU A C 1
ATOM 1532 O O . GLU A 1 192 ? 9.584 -3.315 7.441 1.00 97.12 192 GLU A O 1
ATOM 1537 N N . HIS A 1 193 ? 9.371 -1.166 6.818 1.00 93.69 193 HIS A N 1
ATOM 1538 C CA . HIS A 1 193 ? 9.818 -1.341 5.437 1.00 93.69 193 HIS A CA 1
ATOM 1539 C C . HIS A 1 193 ? 11.237 -1.925 5.294 1.00 93.69 193 HIS A C 1
ATOM 1541 O O . HIS A 1 193 ? 11.492 -2.696 4.370 1.00 93.69 193 HIS A O 1
ATOM 1547 N N . ARG A 1 194 ? 12.194 -1.582 6.165 1.00 91.44 194 ARG A N 1
ATOM 1548 C CA . ARG A 1 194 ? 13.611 -1.964 5.995 1.00 91.44 194 ARG A CA 1
ATOM 1549 C C . ARG A 1 194 ? 13.976 -3.272 6.694 1.00 91.44 194 ARG A C 1
ATOM 1551 O O . ARG A 1 194 ? 14.532 -4.171 6.072 1.00 91.44 194 ARG A O 1
ATOM 1558 N N . THR A 1 195 ? 13.700 -3.357 7.986 1.00 92.50 195 THR A N 1
ATOM 1559 C CA . THR A 1 195 ? 13.930 -4.508 8.870 1.00 92.50 195 THR A CA 1
ATOM 1560 C C . THR A 1 195 ? 12.929 -5.628 8.637 1.00 92.50 195 THR A C 1
ATOM 1562 O O . THR A 1 195 ? 13.199 -6.757 9.040 1.00 92.50 195 THR A O 1
ATOM 1565 N N . GLN A 1 196 ? 11.794 -5.332 7.989 1.00 94.50 196 GLN A N 1
ATOM 1566 C CA . GLN A 1 196 ? 10.724 -6.291 7.701 1.00 94.50 196 GLN A CA 1
ATOM 1567 C C . GLN A 1 196 ? 10.090 -6.888 8.969 1.00 94.50 196 GLN A C 1
ATOM 1569 O O . GLN A 1 196 ? 9.385 -7.895 8.897 1.00 94.50 196 GLN A O 1
ATOM 1574 N N . THR A 1 197 ? 10.314 -6.261 10.128 1.00 97.00 197 THR A N 1
ATOM 1575 C CA . THR A 1 197 ? 9.634 -6.617 11.375 1.00 97.00 197 THR A CA 1
ATOM 1576 C C . THR A 1 197 ? 8.150 -6.283 11.270 1.00 97.00 197 THR A C 1
ATOM 1578 O O . THR A 1 197 ? 7.755 -5.331 10.594 1.00 97.00 197 THR A O 1
ATOM 1581 N N . SER A 1 198 ? 7.314 -7.085 11.924 1.00 97.62 198 SER A N 1
ATOM 1582 C CA . SER A 1 198 ? 5.860 -7.000 11.796 1.00 97.62 198 SER A CA 1
ATOM 1583 C C . SER A 1 198 ? 5.164 -6.965 13.147 1.00 97.62 198 SER A C 1
ATOM 1585 O O . SER A 1 198 ? 5.601 -7.612 14.100 1.00 97.62 198 SER A O 1
ATOM 1587 N N . PHE A 1 199 ? 4.022 -6.295 13.183 1.00 98.50 199 PHE A N 1
ATOM 1588 C CA . PHE A 1 199 ? 3.097 -6.253 14.302 1.00 98.50 199 PHE A CA 1
ATOM 1589 C C . PHE A 1 199 ? 1.721 -6.736 13.837 1.00 98.50 199 PHE A C 1
ATOM 1591 O O . PHE A 1 199 ? 1.271 -6.382 12.751 1.00 98.50 199 PHE A O 1
ATOM 1598 N N . ASN A 1 200 ? 1.052 -7.550 14.652 1.00 98.50 200 ASN A N 1
ATOM 1599 C CA . ASN A 1 200 ? -0.312 -7.996 14.386 1.00 98.50 200 ASN A CA 1
ATOM 1600 C C . ASN A 1 200 ? -1.059 -8.218 15.701 1.00 98.50 200 ASN A C 1
ATOM 1602 O O . ASN A 1 200 ? -0.578 -8.960 16.569 1.00 98.50 200 ASN A O 1
ATOM 1606 N N . ARG A 1 201 ? -2.240 -7.613 15.835 1.00 98.38 201 ARG A N 1
ATOM 1607 C CA . ARG A 1 201 ? -3.153 -7.836 16.960 1.00 98.38 201 ARG A CA 1
ATOM 1608 C C . ARG A 1 201 ? -4.598 -7.842 16.507 1.00 98.38 201 ARG A C 1
ATOM 1610 O O . ARG A 1 201 ? -5.004 -6.988 15.729 1.00 98.38 201 ARG A O 1
ATOM 1617 N N . TYR A 1 202 ? -5.363 -8.766 17.077 1.00 98.12 202 TYR A N 1
ATOM 1618 C CA . TYR A 1 202 ? -6.812 -8.803 16.957 1.00 98.12 202 TYR A CA 1
ATOM 1619 C C . TYR A 1 202 ? -7.471 -8.189 18.188 1.00 98.12 202 TYR A C 1
ATOM 1621 O O . TYR A 1 202 ? -6.958 -8.310 19.306 1.00 98.12 202 TYR A O 1
ATOM 1629 N N . ILE A 1 203 ? -8.602 -7.524 17.969 1.00 97.69 203 ILE A N 1
ATOM 1630 C CA . ILE A 1 203 ? -9.321 -6.747 18.977 1.00 97.69 203 ILE A CA 1
ATOM 1631 C C . ILE A 1 203 ? -10.804 -7.133 18.916 1.00 97.69 203 ILE A C 1
ATOM 1633 O O . ILE A 1 203 ? -11.384 -7.129 17.830 1.00 97.69 203 ILE A O 1
ATOM 1637 N N . PRO A 1 204 ? -11.447 -7.452 20.053 1.00 95.88 204 PRO A N 1
ATOM 1638 C CA . PRO A 1 204 ? -12.877 -7.701 20.071 1.00 95.88 204 PRO A CA 1
ATOM 1639 C C . PRO A 1 204 ? -13.614 -6.360 19.909 1.00 95.88 204 PRO A C 1
ATOM 1641 O O . PRO A 1 204 ? -13.329 -5.405 20.648 1.00 95.88 204 PRO A O 1
ATOM 1644 N N . PRO A 1 205 ? -14.552 -6.241 18.957 1.00 93.19 205 PRO A N 1
ATOM 1645 C CA . PRO A 1 205 ? -15.309 -5.014 18.793 1.00 93.19 205 PRO A CA 1
ATOM 1646 C C . PRO A 1 205 ? -16.359 -4.855 19.901 1.00 93.19 205 PRO A C 1
ATOM 1648 O O . PRO A 1 205 ? -16.815 -5.819 20.510 1.00 93.19 205 PRO A O 1
ATOM 1651 N N . GLN A 1 206 ? -16.774 -3.611 20.140 1.00 87.06 206 GLN A N 1
ATOM 1652 C CA . GLN A 1 206 ? -17.938 -3.301 20.988 1.00 87.06 206 GLN A CA 1
ATOM 1653 C C . GLN A 1 206 ? -19.155 -2.891 20.148 1.00 87.06 206 GLN A C 1
ATOM 1655 O O . GLN A 1 206 ? -20.277 -2.910 20.644 1.00 87.06 206 GLN A O 1
ATOM 1660 N N . LEU A 1 207 ? -18.935 -2.525 18.880 1.00 84.62 207 LEU A N 1
ATOM 1661 C CA . LEU A 1 207 ? -19.990 -2.347 17.890 1.00 84.62 207 LEU A CA 1
ATOM 1662 C C . LEU A 1 207 ? -20.211 -3.655 17.121 1.00 84.62 207 LEU A C 1
ATOM 1664 O O . LEU A 1 207 ? -19.246 -4.391 16.904 1.00 84.62 207 LEU A O 1
ATOM 1668 N N . PRO A 1 208 ? -21.445 -3.944 16.676 1.00 86.31 208 PRO A N 1
ATOM 1669 C CA . PRO A 1 208 ? -21.705 -5.086 15.811 1.00 86.31 208 PRO A CA 1
ATOM 1670 C C . PRO A 1 208 ? -20.877 -5.023 14.524 1.00 86.31 208 PRO A C 1
ATOM 1672 O O . PRO A 1 208 ? -20.735 -3.956 13.922 1.00 86.31 208 PRO A O 1
ATOM 1675 N N . MET A 1 209 ? -20.372 -6.175 14.086 1.00 91.38 209 MET A N 1
ATOM 1676 C CA . MET A 1 209 ? -19.808 -6.323 12.748 1.00 91.38 209 MET A CA 1
ATOM 1677 C C . MET A 1 209 ? -20.930 -6.191 11.711 1.00 91.38 209 MET A C 1
ATOM 1679 O O . MET A 1 209 ? -22.009 -6.763 11.864 1.00 91.38 209 MET A O 1
ATOM 1683 N N . SER A 1 210 ? -20.687 -5.433 10.644 1.00 93.12 210 SER A N 1
ATOM 1684 C CA . SER A 1 210 ? -21.579 -5.431 9.484 1.00 93.12 210 SER A CA 1
ATOM 1685 C C . SER A 1 210 ? -21.423 -6.729 8.686 1.00 93.12 210 SER A C 1
ATOM 1687 O O . SER A 1 210 ? -20.321 -7.265 8.564 1.00 93.12 210 SER A O 1
ATOM 1689 N N . ASN A 1 211 ? -22.511 -7.202 8.070 1.00 92.44 211 ASN A N 1
ATOM 1690 C CA . ASN A 1 211 ? -22.482 -8.393 7.211 1.00 92.44 211 ASN A CA 1
ATOM 1691 C C . ASN A 1 211 ? -21.463 -8.259 6.068 1.00 92.44 211 ASN A C 1
ATOM 1693 O O . ASN A 1 211 ? -20.901 -9.252 5.611 1.00 92.44 211 ASN A O 1
ATOM 1697 N N . GLU A 1 212 ? -21.254 -7.044 5.556 1.00 92.31 212 GLU A N 1
ATOM 1698 C CA . GLU A 1 212 ? -20.247 -6.777 4.533 1.00 92.31 212 GLU A CA 1
ATOM 1699 C C . GLU A 1 212 ? -18.827 -6.917 5.089 1.00 92.31 212 GLU A C 1
ATOM 1701 O O . GLU A 1 212 ? -18.005 -7.565 4.446 1.00 92.31 212 GLU A O 1
ATOM 1706 N N . ALA A 1 213 ? -18.546 -6.378 6.280 1.00 92.31 213 ALA A N 1
ATOM 1707 C CA . ALA A 1 213 ? -17.236 -6.514 6.911 1.00 92.31 213 ALA A CA 1
ATOM 1708 C C . ALA A 1 213 ? -16.902 -7.979 7.224 1.00 92.31 213 ALA A C 1
ATOM 1710 O O . ALA A 1 213 ? -15.804 -8.425 6.906 1.00 92.31 213 ALA A O 1
ATOM 1711 N N . GLU A 1 214 ? -17.840 -8.766 7.757 1.00 93.38 214 GLU A N 1
ATOM 1712 C CA . GLU A 1 214 ? -17.589 -10.194 8.021 1.00 93.38 214 GLU A CA 1
ATOM 1713 C C . GLU A 1 214 ? -17.273 -10.971 6.737 1.00 93.38 214 GLU A C 1
ATOM 1715 O O . GLU A 1 214 ? -16.354 -11.787 6.706 1.00 93.38 214 GLU A O 1
ATOM 1720 N N . LYS A 1 215 ? -17.996 -10.694 5.643 1.00 92.75 215 LYS A N 1
ATOM 1721 C CA . LYS A 1 215 ? -17.760 -11.344 4.342 1.00 92.75 215 LYS A CA 1
ATOM 1722 C C . LYS A 1 215 ? -16.405 -10.992 3.746 1.00 92.75 215 LYS A C 1
ATOM 1724 O O . LYS A 1 215 ? -15.784 -11.840 3.114 1.00 92.75 215 LYS A O 1
ATOM 1729 N N . VAL A 1 216 ? -16.008 -9.732 3.884 1.00 90.81 216 VAL A N 1
ATOM 1730 C CA . VAL A 1 216 ? -14.793 -9.187 3.279 1.00 90.81 216 VAL A CA 1
ATOM 1731 C C . VAL A 1 216 ? -13.569 -9.628 4.077 1.00 90.81 216 VAL A C 1
ATOM 1733 O O . VAL A 1 216 ? -12.666 -10.228 3.509 1.00 90.81 216 VAL A O 1
ATOM 1736 N N . THR A 1 217 ? -13.585 -9.429 5.393 1.00 91.94 217 THR A N 1
ATOM 1737 C CA . THR A 1 217 ? -12.446 -9.717 6.283 1.00 91.94 217 THR A CA 1
ATOM 1738 C C . THR A 1 217 ? -12.351 -11.189 6.689 1.00 91.94 217 THR A C 1
ATOM 1740 O O . THR A 1 217 ? -11.297 -11.681 7.087 1.00 91.94 217 THR A O 1
ATOM 1743 N N . GLY A 1 218 ? -13.469 -11.922 6.647 1.00 93.44 218 GLY A N 1
ATOM 1744 C CA . GLY A 1 218 ? -13.573 -13.270 7.204 1.00 93.44 218 GLY A CA 1
ATOM 1745 C C . GLY A 1 218 ? -13.491 -13.324 8.734 1.00 93.44 218 GLY A C 1
ATOM 1746 O O . GLY A 1 218 ? -13.366 -14.428 9.274 1.00 93.44 218 GLY A O 1
ATOM 1747 N N . ILE A 1 219 ? -13.527 -12.171 9.416 1.00 94.38 219 ILE A N 1
ATOM 1748 C CA . ILE A 1 219 ? -13.505 -12.052 10.877 1.00 94.38 219 ILE A CA 1
ATOM 1749 C C . ILE A 1 219 ? -14.940 -12.043 11.408 1.00 94.38 219 ILE A C 1
ATOM 1751 O O . ILE A 1 219 ? -15.778 -11.287 10.922 1.00 94.38 219 ILE A O 1
ATOM 1755 N N . VAL A 1 220 ? -15.211 -12.861 12.426 1.00 94.12 220 VAL A N 1
ATOM 1756 C CA . VAL A 1 220 ? -16.526 -12.969 13.079 1.00 94.12 220 VAL A CA 1
ATOM 1757 C C . VAL A 1 220 ? -16.361 -12.856 14.591 1.00 94.12 220 VAL A C 1
ATOM 1759 O O . VAL A 1 220 ? -15.456 -13.462 15.167 1.00 94.12 220 VAL A O 1
ATOM 1762 N N . TRP A 1 221 ? -17.248 -12.096 15.235 1.00 93.25 221 TRP A N 1
ATOM 1763 C CA . TRP A 1 221 ? -17.317 -11.942 16.689 1.00 93.25 221 TRP A CA 1
ATOM 1764 C C . TRP A 1 221 ? -18.658 -12.466 17.207 1.00 93.25 221 TRP A C 1
ATOM 1766 O O . TRP A 1 221 ? -19.703 -11.923 16.857 1.00 93.25 221 TRP A O 1
ATOM 1776 N N . ASP A 1 222 ? -18.640 -13.495 18.058 1.00 89.94 222 ASP A N 1
ATOM 1777 C CA . ASP A 1 222 ? -19.867 -14.109 18.600 1.00 89.94 222 ASP A CA 1
ATOM 1778 C C . ASP A 1 222 ? -20.327 -13.507 19.946 1.00 89.94 222 ASP A C 1
ATOM 1780 O O . ASP A 1 222 ? -21.323 -13.942 20.525 1.00 89.94 222 ASP A O 1
ATOM 1784 N N . GLY A 1 223 ? -19.604 -12.501 20.453 1.00 89.12 223 GLY A N 1
ATOM 1785 C CA . GLY A 1 223 ? -19.818 -11.904 21.775 1.00 89.12 223 GLY A CA 1
ATOM 1786 C C . GLY A 1 223 ? -18.844 -12.381 22.856 1.00 89.12 223 GLY A C 1
ATOM 1787 O O . GLY A 1 223 ? -18.735 -11.723 23.891 1.00 89.12 223 GLY A O 1
ATOM 1788 N N . GLN A 1 224 ? -18.121 -13.481 22.633 1.00 92.00 224 GLN A N 1
ATOM 1789 C CA . GLN A 1 224 ? -17.138 -14.042 23.570 1.00 92.00 224 GLN A CA 1
ATOM 1790 C C . GLN A 1 224 ? -15.801 -14.374 22.901 1.00 92.00 224 GLN A C 1
ATOM 1792 O O . GLN A 1 224 ? -14.743 -14.182 23.503 1.00 92.00 224 GLN A O 1
ATOM 1797 N N . LYS A 1 225 ? -15.845 -14.869 21.666 1.00 94.38 225 LYS A N 1
ATOM 1798 C CA . LYS A 1 225 ? -14.711 -15.348 20.886 1.00 94.38 225 LYS A CA 1
ATOM 1799 C C . LYS A 1 225 ? -14.666 -14.659 19.531 1.00 94.38 225 LYS A C 1
ATOM 1801 O O . LYS A 1 225 ? -15.689 -14.331 18.926 1.00 94.38 225 LYS A O 1
ATOM 1806 N N . LEU A 1 226 ? -13.442 -14.448 19.058 1.00 94.81 226 LEU A N 1
ATOM 1807 C CA . LEU A 1 226 ? -13.170 -13.917 17.732 1.00 94.81 226 LEU A CA 1
ATOM 1808 C C . LEU A 1 226 ? -12.693 -15.059 16.841 1.00 94.81 226 LEU A C 1
ATOM 1810 O O . LEU A 1 226 ? -11.883 -15.875 17.273 1.00 94.81 226 LEU A O 1
ATOM 1814 N N . PHE A 1 227 ? -13.169 -15.110 15.604 1.00 95.38 227 PHE A N 1
ATOM 1815 C CA . PHE A 1 227 ? -12.801 -16.144 14.645 1.00 95.38 227 PHE A CA 1
ATOM 1816 C C . PHE A 1 227 ? -12.312 -15.520 13.348 1.00 95.38 227 PHE A C 1
ATOM 1818 O O . PHE A 1 227 ? -12.833 -14.492 12.930 1.00 95.38 227 PHE A O 1
ATOM 1825 N N . TYR A 1 228 ? -11.376 -16.183 12.674 1.00 93.81 228 TYR A N 1
ATOM 1826 C CA . TYR A 1 228 ? -11.041 -15.918 11.277 1.00 93.81 228 TYR A CA 1
ATOM 1827 C C . TYR A 1 228 ? -11.249 -17.187 10.464 1.00 93.81 228 TYR A C 1
ATOM 1829 O O . TYR A 1 228 ? -10.627 -18.216 10.735 1.00 93.81 228 TYR A O 1
ATOM 1837 N N . LYS A 1 229 ? -12.163 -17.132 9.487 1.00 89.56 229 LYS A N 1
ATOM 1838 C CA . LYS A 1 229 ? -12.524 -18.275 8.624 1.00 89.56 229 LYS A CA 1
ATOM 1839 C C . LYS A 1 229 ? -12.811 -19.567 9.423 1.00 89.56 229 LYS A C 1
ATOM 1841 O O . LYS A 1 229 ? -12.463 -20.664 8.996 1.00 89.56 229 LYS A O 1
ATOM 1846 N N . GLY A 1 230 ? -13.443 -19.425 10.593 1.00 89.94 230 GLY A N 1
ATOM 1847 C CA . GLY A 1 230 ? -13.834 -20.525 11.486 1.00 89.94 230 GLY A CA 1
ATOM 1848 C C . GLY A 1 230 ? -12.790 -20.951 12.528 1.00 89.94 230 GLY A C 1
ATOM 1849 O O . GLY A 1 230 ? -13.125 -21.730 13.416 1.00 89.94 230 GLY A O 1
ATOM 1850 N N . ALA A 1 231 ? -11.557 -20.439 12.470 1.00 94.62 231 ALA A N 1
ATOM 1851 C CA . ALA A 1 231 ? -10.536 -20.694 13.486 1.00 94.62 231 ALA A CA 1
ATOM 1852 C C . ALA A 1 231 ? -10.583 -19.631 14.593 1.00 94.62 231 ALA A C 1
ATOM 1854 O O . ALA A 1 231 ? -10.625 -18.439 14.292 1.00 94.62 231 ALA A O 1
ATOM 1855 N N . GLU A 1 232 ? -10.565 -20.055 15.858 1.00 96.44 232 GLU A N 1
ATOM 1856 C CA . GLU A 1 232 ? -10.557 -19.156 17.020 1.00 96.44 232 GLU A CA 1
ATOM 1857 C C . GLU A 1 232 ? -9.252 -18.344 17.082 1.00 96.44 232 GLU A C 1
ATOM 1859 O O . GLU A 1 232 ? -8.156 -18.875 16.888 1.00 96.44 232 GLU A O 1
ATOM 1864 N N . LEU A 1 233 ? -9.379 -17.044 17.343 1.00 95.19 233 LEU A N 1
ATOM 1865 C CA . LEU A 1 233 ? -8.290 -16.082 17.417 1.00 95.19 233 LEU A CA 1
ATOM 1866 C C . LEU A 1 233 ? -8.058 -15.625 18.855 1.00 95.19 233 LEU A C 1
ATOM 1868 O O . LEU A 1 233 ? -8.990 -15.270 19.576 1.00 95.19 233 LEU A O 1
ATOM 1872 N N . ASN A 1 234 ? -6.783 -15.512 19.222 1.00 96.56 234 ASN A N 1
ATOM 1873 C CA . ASN A 1 234 ? -6.392 -14.761 20.408 1.00 96.56 234 ASN A CA 1
ATOM 1874 C C . ASN A 1 234 ? -6.547 -13.263 20.138 1.00 96.56 234 ASN A C 1
ATOM 1876 O O . ASN A 1 234 ? -6.090 -12.760 19.109 1.00 96.56 234 ASN A O 1
ATOM 1880 N N . PHE A 1 235 ? -7.136 -12.549 21.091 1.00 97.06 235 PHE A N 1
ATOM 1881 C CA . PHE A 1 235 ? -7.350 -11.111 21.007 1.00 97.06 235 PHE A CA 1
ATOM 1882 C C . PHE A 1 235 ? -6.933 -10.411 22.299 1.00 97.06 235 PHE A C 1
ATOM 1884 O O . PHE A 1 235 ? -6.820 -11.021 23.362 1.00 97.06 235 PHE A O 1
ATOM 1891 N N . VAL A 1 236 ? -6.730 -9.101 22.203 1.00 97.81 236 VAL A N 1
ATOM 1892 C CA . VAL A 1 236 ? -6.500 -8.212 23.347 1.00 97.81 236 VAL A CA 1
ATOM 1893 C C . VAL A 1 236 ? -7.460 -7.030 23.267 1.00 97.81 236 VAL A C 1
ATOM 1895 O O . VAL A 1 236 ? -7.994 -6.721 22.205 1.00 97.81 236 VAL A O 1
ATOM 1898 N N . ASN A 1 237 ? -7.706 -6.345 24.384 1.00 96.44 237 ASN A N 1
ATOM 1899 C CA . ASN A 1 237 ? -8.526 -5.135 24.339 1.00 96.44 237 ASN A CA 1
ATOM 1900 C C . ASN A 1 237 ? -7.814 -4.003 23.566 1.00 96.44 237 ASN A C 1
ATOM 1902 O O . ASN A 1 237 ? -6.587 -3.982 23.453 1.00 96.44 237 ASN A O 1
ATOM 1906 N N . ILE A 1 238 ? -8.588 -3.034 23.068 1.00 97.25 238 ILE A N 1
ATOM 1907 C CA . ILE A 1 238 ? -8.073 -1.948 22.220 1.00 97.25 238 ILE A CA 1
ATOM 1908 C C . ILE A 1 238 ? -6.956 -1.127 22.885 1.00 97.25 238 ILE A C 1
ATOM 1910 O O . ILE A 1 238 ? -5.978 -0.783 22.226 1.00 97.25 238 ILE A O 1
ATOM 1914 N N . LYS A 1 239 ? -7.048 -0.860 24.195 1.00 96.88 239 LYS A N 1
ATOM 1915 C CA . LYS A 1 239 ? -6.024 -0.096 24.926 1.00 96.88 239 LYS A CA 1
ATOM 1916 C C . LYS A 1 239 ? -4.692 -0.844 24.964 1.00 96.88 239 LYS A C 1
ATOM 1918 O O . LYS A 1 239 ? -3.646 -0.236 24.750 1.00 96.88 239 LYS A O 1
ATOM 1923 N N . VAL A 1 240 ? -4.730 -2.157 25.200 1.00 98.06 240 VAL A N 1
ATOM 1924 C CA . VAL A 1 240 ? -3.545 -3.025 25.180 1.00 98.06 240 VAL A CA 1
ATOM 1925 C C . VAL A 1 240 ? -2.978 -3.115 23.766 1.00 98.06 240 VAL A C 1
ATOM 1927 O O . VAL A 1 240 ? -1.781 -2.913 23.601 1.00 98.06 240 VAL A O 1
ATOM 1930 N N . ALA A 1 241 ? -3.816 -3.312 22.742 1.00 98.31 241 ALA A N 1
ATOM 1931 C CA . ALA A 1 241 ? -3.359 -3.360 21.351 1.00 98.31 241 ALA A CA 1
ATOM 1932 C C . ALA A 1 241 ? -2.622 -2.076 20.936 1.00 98.31 241 ALA A C 1
ATOM 1934 O O . ALA A 1 241 ? -1.528 -2.153 20.383 1.00 98.31 241 ALA A O 1
ATOM 1935 N N . ILE A 1 242 ? -3.187 -0.901 21.239 1.00 97.81 242 ILE A N 1
ATOM 1936 C CA . ILE A 1 242 ? -2.560 0.393 20.931 1.00 97.81 242 ILE A CA 1
ATOM 1937 C C . ILE A 1 242 ? -1.274 0.586 21.745 1.00 97.81 242 ILE A C 1
ATOM 1939 O O . ILE A 1 242 ? -0.272 1.040 21.198 1.00 97.81 242 ILE A O 1
ATOM 1943 N N . SER A 1 243 ? -1.262 0.198 23.024 1.00 97.69 243 SER A N 1
ATOM 1944 C CA . SER A 1 243 ? -0.060 0.274 23.871 1.00 97.69 243 SER A CA 1
ATOM 1945 C C . SER A 1 243 ? 1.075 -0.595 23.345 1.00 97.69 243 SER A C 1
ATOM 1947 O O . SER A 1 243 ? 2.208 -0.131 23.245 1.00 97.69 243 SER A O 1
ATOM 1949 N N . GLU A 1 244 ? 0.782 -1.834 22.957 1.00 98.31 244 GLU A N 1
ATOM 1950 C CA . GLU A 1 244 ? 1.770 -2.732 22.363 1.00 98.31 244 GLU A CA 1
ATOM 1951 C C . GLU A 1 244 ? 2.229 -2.243 20.986 1.00 98.31 244 GLU A C 1
ATOM 1953 O O . GLU A 1 244 ? 3.414 -2.345 20.670 1.00 98.31 244 GLU A O 1
ATOM 1958 N N . PHE A 1 245 ? 1.324 -1.665 20.189 1.00 98.25 245 PHE A N 1
ATOM 1959 C CA . PHE A 1 245 ? 1.672 -1.063 18.905 1.00 98.25 245 PHE A CA 1
ATOM 1960 C C . PHE A 1 245 ? 2.631 0.115 19.088 1.00 98.25 245 PHE A C 1
ATOM 1962 O O . PHE A 1 245 ? 3.653 0.189 18.414 1.00 98.25 245 PHE A O 1
ATOM 1969 N N . PHE A 1 246 ? 2.363 1.001 20.047 1.00 96.75 246 PHE A N 1
ATOM 1970 C CA . PHE A 1 246 ? 3.235 2.133 20.361 1.00 96.75 246 PHE A CA 1
ATOM 1971 C C . PHE A 1 246 ? 4.573 1.685 20.939 1.00 96.75 246 PHE A C 1
ATOM 1973 O O . PHE A 1 246 ? 5.610 2.223 20.561 1.00 96.75 246 PHE A O 1
ATOM 1980 N N . MET A 1 247 ? 4.574 0.668 21.800 1.00 96.69 247 MET A N 1
ATOM 1981 C CA . MET A 1 247 ? 5.803 0.068 22.311 1.00 96.69 247 MET A CA 1
ATOM 1982 C C . MET A 1 247 ? 6.657 -0.500 21.170 1.00 96.69 247 MET A C 1
ATOM 1984 O O . MET A 1 247 ? 7.869 -0.293 21.146 1.00 96.69 247 MET A O 1
ATOM 1988 N N . TRP A 1 248 ? 6.037 -1.161 20.193 1.00 97.75 248 TRP A N 1
ATOM 1989 C CA . TRP A 1 248 ? 6.732 -1.637 19.001 1.00 97.75 248 TRP A CA 1
ATOM 1990 C C . TRP A 1 248 ? 7.251 -0.477 18.137 1.00 97.75 248 TRP A C 1
ATOM 1992 O O . TRP A 1 248 ? 8.428 -0.466 17.787 1.00 97.75 248 TRP A O 1
ATOM 2002 N N . LEU A 1 249 ? 6.430 0.547 17.878 1.00 96.62 249 LEU A N 1
ATOM 2003 C CA . LEU A 1 249 ? 6.842 1.739 17.126 1.00 96.62 249 LEU A CA 1
ATOM 2004 C C . LEU A 1 249 ? 7.980 2.517 17.798 1.00 96.62 249 LEU A C 1
ATOM 2006 O O . LEU A 1 249 ? 8.813 3.088 17.101 1.00 96.62 249 LEU A O 1
ATOM 2010 N N . SER A 1 250 ? 8.046 2.525 19.133 1.00 94.25 250 SER A N 1
ATOM 2011 C CA . SER A 1 250 ? 9.073 3.257 19.887 1.00 94.25 250 SER A CA 1
ATOM 2012 C C . SER A 1 250 ? 10.499 2.735 19.660 1.00 94.25 250 SER A C 1
ATOM 2014 O O . SER A 1 250 ? 11.468 3.394 20.031 1.00 94.25 250 SER A O 1
ATOM 2016 N N . GLN A 1 251 ? 10.639 1.567 19.023 1.00 94.12 251 GLN A N 1
ATOM 2017 C CA . GLN A 1 251 ? 11.923 1.011 18.590 1.00 94.12 251 GLN A CA 1
ATOM 2018 C C . GLN A 1 251 ? 12.506 1.759 17.382 1.00 94.12 251 GLN A C 1
ATOM 2020 O O . GLN A 1 251 ? 13.693 1.616 17.082 1.00 94.12 251 GLN A O 1
ATOM 2025 N N . PHE A 1 252 ? 11.688 2.547 16.680 1.00 92.12 252 PHE A N 1
ATOM 2026 C CA . PHE A 1 252 ? 12.064 3.244 15.459 1.00 92.12 252 PHE A CA 1
ATOM 2027 C C . PHE A 1 252 ? 12.193 4.746 15.698 1.00 92.12 252 PHE A C 1
ATOM 2029 O O . PHE A 1 252 ? 11.319 5.381 16.286 1.00 92.12 252 PHE A O 1
ATOM 2036 N N . SER A 1 253 ? 13.260 5.348 15.176 1.00 86.62 253 SER A N 1
ATOM 2037 C CA . SER A 1 253 ? 13.355 6.803 15.106 1.00 86.62 253 SER A CA 1
ATOM 2038 C C . SER A 1 253 ? 12.524 7.327 13.934 1.00 86.62 253 SER A C 1
ATOM 2040 O O . SER A 1 253 ? 12.541 6.766 12.835 1.00 86.62 253 SER A O 1
ATOM 2042 N N . ASN A 1 254 ? 11.807 8.429 14.164 1.00 89.19 254 ASN A N 1
ATOM 2043 C CA . ASN A 1 254 ? 11.032 9.137 13.145 1.00 89.19 254 ASN A CA 1
ATOM 2044 C C . ASN A 1 254 ? 10.027 8.242 12.397 1.00 89.19 254 ASN A C 1
ATOM 2046 O O . ASN A 1 254 ? 10.047 8.177 11.163 1.00 89.19 254 ASN A O 1
ATOM 2050 N N . ALA A 1 255 ? 9.170 7.530 13.136 1.00 94.50 255 ALA A N 1
ATOM 2051 C CA . ALA A 1 255 ? 8.180 6.635 12.548 1.00 94.50 255 ALA A CA 1
ATOM 2052 C C . ALA A 1 255 ? 7.137 7.411 11.723 1.00 94.50 255 ALA A C 1
ATOM 2054 O O . ALA A 1 255 ? 6.527 8.371 12.198 1.00 94.50 255 ALA A O 1
ATOM 2055 N N . VAL A 1 256 ? 6.920 6.973 10.484 1.00 96.19 256 VAL A N 1
ATOM 2056 C CA . VAL A 1 256 ? 5.918 7.506 9.554 1.00 96.19 256 VAL A CA 1
ATOM 2057 C C . VAL A 1 256 ? 4.991 6.378 9.148 1.00 96.19 256 VAL A C 1
ATOM 2059 O O . VAL A 1 256 ? 5.442 5.379 8.585 1.00 96.19 256 VAL A O 1
ATOM 2062 N N . LEU A 1 257 ? 3.697 6.547 9.407 1.00 97.88 257 LEU A N 1
ATOM 2063 C CA . LEU A 1 257 ? 2.700 5.538 9.075 1.00 97.88 257 LEU A CA 1
ATOM 2064 C C . LEU A 1 257 ? 2.280 5.666 7.609 1.00 97.88 257 LEU A C 1
ATOM 2066 O O . LEU A 1 257 ? 1.931 6.749 7.140 1.00 97.88 257 LEU A O 1
ATOM 2070 N N . VAL A 1 258 ? 2.305 4.552 6.887 1.00 98.31 258 VAL A N 1
ATOM 2071 C CA . VAL A 1 258 ? 1.945 4.462 5.472 1.00 98.31 258 VAL A CA 1
ATOM 2072 C C . VAL A 1 258 ? 0.745 3.538 5.337 1.00 98.31 258 VAL A C 1
ATOM 2074 O O . VAL A 1 258 ? 0.826 2.380 5.720 1.00 98.31 258 VAL A O 1
ATOM 2077 N N . ALA A 1 259 ? -0.348 4.021 4.760 1.00 98.19 259 ALA A N 1
ATOM 2078 C CA . ALA A 1 259 ? -1.529 3.204 4.477 1.00 98.19 259 ALA A CA 1
ATOM 2079 C C . ALA A 1 259 ? -2.026 3.475 3.058 1.00 98.19 259 ALA A C 1
ATOM 2081 O O . ALA A 1 259 ? -1.647 4.465 2.417 1.00 98.19 259 ALA A O 1
ATOM 2082 N N . HIS A 1 260 ? -2.852 2.583 2.524 1.00 97.56 260 HIS A N 1
ATOM 2083 C CA . HIS A 1 260 ? -3.437 2.753 1.203 1.00 97.56 260 HIS A CA 1
ATOM 2084 C C . HIS A 1 260 ? -4.828 3.368 1.302 1.00 97.56 260 HIS A C 1
ATOM 2086 O O . HIS A 1 260 ? -5.741 2.724 1.793 1.00 97.56 260 HIS A O 1
ATOM 2092 N N . ASN A 1 261 ? -4.998 4.607 0.817 1.00 95.62 261 ASN A N 1
ATOM 2093 C CA . ASN A 1 261 ? -6.201 5.416 1.058 1.00 95.62 261 ASN A CA 1
ATOM 2094 C C . ASN A 1 261 ? -6.398 5.777 2.550 1.00 95.62 261 ASN A C 1
ATOM 2096 O O . ASN A 1 261 ? -7.522 5.995 3.014 1.00 95.62 261 ASN A O 1
ATOM 2100 N N . GLY A 1 262 ? -5.289 5.861 3.293 1.00 95.31 262 GLY A N 1
ATOM 2101 C CA . GLY A 1 262 ? -5.281 6.072 4.738 1.00 95.31 262 GLY A CA 1
ATOM 2102 C C . GLY A 1 262 ? -5.891 7.397 5.190 1.00 95.31 262 GLY A C 1
ATOM 2103 O O . GLY A 1 262 ? -6.535 7.430 6.238 1.00 95.31 262 GLY A O 1
ATOM 2104 N N . GLU A 1 263 ? -5.762 8.481 4.411 1.00 91.75 263 GLU A N 1
ATOM 2105 C CA . GLU A 1 263 ? -6.350 9.789 4.765 1.00 91.75 263 GLU A CA 1
ATOM 2106 C C . GLU A 1 263 ? -7.875 9.711 4.884 1.00 91.75 263 GLU A C 1
ATOM 2108 O O . GLU A 1 263 ? -8.493 10.372 5.722 1.00 91.75 263 GLU A O 1
ATOM 2113 N N . ASN A 1 264 ? -8.493 8.870 4.054 1.00 91.88 264 ASN A N 1
ATOM 2114 C CA . ASN A 1 264 ? -9.938 8.699 4.038 1.00 91.88 264 ASN A CA 1
ATOM 2115 C C . ASN A 1 264 ? -10.418 7.616 5.008 1.00 91.88 264 ASN A C 1
ATOM 2117 O O . ASN A 1 264 ? -11.617 7.590 5.303 1.00 91.88 264 ASN A O 1
ATOM 2121 N N . PHE A 1 265 ? -9.520 6.755 5.502 1.00 94.81 265 PHE A N 1
ATOM 2122 C CA . PHE A 1 265 ? -9.882 5.581 6.288 1.00 94.81 265 PHE A CA 1
ATOM 2123 C C . PHE A 1 265 ? -8.936 5.312 7.469 1.00 94.81 265 PHE A C 1
ATOM 2125 O O . PHE A 1 265 ? -9.201 5.827 8.557 1.00 94.81 265 PHE A O 1
ATOM 2132 N N . ASP A 1 266 ? -7.853 4.552 7.284 1.00 97.62 266 ASP A N 1
ATOM 2133 C CA . ASP A 1 266 ? -7.021 3.992 8.361 1.00 97.62 266 ASP A CA 1
ATOM 2134 C C . ASP A 1 266 ? -6.542 5.031 9.369 1.00 97.62 266 ASP A C 1
ATOM 2136 O O . ASP A 1 266 ? -6.670 4.843 10.578 1.00 97.62 266 ASP A O 1
ATOM 2140 N N . PHE A 1 267 ? -6.042 6.174 8.889 1.00 96.19 267 PHE A N 1
ATOM 2141 C CA . PHE A 1 267 ? -5.514 7.220 9.763 1.00 96.19 267 PHE A CA 1
ATOM 2142 C C . PHE A 1 267 ? -6.615 7.841 10.614 1.00 96.19 267 PHE A C 1
ATOM 2144 O O . PHE A 1 267 ? -6.378 8.175 11.774 1.00 96.19 267 PHE A O 1
ATOM 2151 N N . ARG A 1 268 ? -7.832 7.959 10.073 1.00 95.31 268 ARG A N 1
ATOM 2152 C CA . ARG A 1 268 ? -8.990 8.469 10.815 1.00 95.31 268 ARG A CA 1
ATOM 2153 C C . ARG A 1 268 ? -9.430 7.472 11.876 1.00 95.31 268 ARG A C 1
ATOM 2155 O O . ARG A 1 268 ? -9.585 7.861 13.029 1.00 95.31 268 ARG A O 1
ATOM 2162 N N . VAL A 1 269 ? -9.587 6.203 11.498 1.00 96.50 269 VAL A N 1
ATOM 2163 C CA . VAL A 1 269 ? -10.005 5.135 12.415 1.00 96.50 269 VAL A CA 1
ATOM 2164 C C . VAL A 1 269 ? -8.989 4.976 13.551 1.00 96.50 269 VAL A C 1
ATOM 2166 O O . VAL A 1 269 ? -9.374 5.013 14.721 1.00 96.50 269 VAL A O 1
ATOM 2169 N N . LEU A 1 270 ? -7.694 4.892 13.226 1.00 97.50 270 LEU A N 1
ATOM 2170 C CA . LEU A 1 270 ? -6.621 4.789 14.213 1.00 97.50 270 LEU A CA 1
ATOM 2171 C C . LEU A 1 270 ? -6.591 6.003 15.143 1.00 97.50 270 LEU A C 1
ATOM 2173 O O . LEU A 1 270 ? -6.582 5.833 16.360 1.00 97.50 270 LEU A O 1
ATOM 2177 N N . SER A 1 271 ? -6.623 7.222 14.597 1.00 95.44 271 SER A N 1
ATOM 2178 C CA . SER A 1 271 ? -6.565 8.445 15.409 1.00 95.44 271 SER A CA 1
ATOM 2179 C C . SER A 1 271 ? -7.755 8.550 16.364 1.00 95.44 271 SER A C 1
ATOM 2181 O O . SER A 1 271 ? -7.582 8.927 17.522 1.00 95.44 271 SER A O 1
ATOM 2183 N N . THR A 1 272 ? -8.958 8.164 15.925 1.00 94.44 272 THR A N 1
ATOM 2184 C CA . THR A 1 272 ? -10.137 8.102 16.798 1.00 94.44 272 THR A CA 1
ATOM 2185 C C . THR A 1 272 ? -9.981 7.042 17.888 1.00 94.44 272 THR A C 1
ATOM 2187 O O . THR A 1 272 ? -10.285 7.321 19.047 1.00 94.44 272 THR A O 1
ATOM 2190 N N . ALA A 1 273 ? -9.475 5.849 17.562 1.00 95.44 273 ALA A N 1
ATOM 2191 C CA . ALA A 1 273 ? -9.240 4.801 18.555 1.00 95.44 273 ALA A CA 1
ATOM 2192 C C . ALA A 1 273 ? -8.209 5.237 19.613 1.00 95.44 273 ALA A C 1
ATOM 2194 O O . ALA A 1 273 ? -8.432 5.049 20.809 1.00 95.44 273 ALA A O 1
ATOM 2195 N N . VAL A 1 274 ? -7.123 5.885 19.185 1.00 96.19 274 VAL A N 1
ATOM 2196 C CA . VAL A 1 274 ? -6.082 6.456 20.054 1.00 96.19 274 VAL A CA 1
ATOM 2197 C C . VAL A 1 274 ? -6.646 7.548 20.963 1.00 96.19 274 VAL A C 1
ATOM 2199 O O . VAL A 1 274 ? -6.386 7.536 22.169 1.00 96.19 274 VAL A O 1
ATOM 2202 N N . TYR A 1 275 ? -7.443 8.465 20.408 1.00 94.69 275 TYR A N 1
ATOM 2203 C CA . TYR A 1 275 ? -8.101 9.528 21.169 1.00 94.69 275 TYR A CA 1
ATOM 2204 C C . TYR A 1 275 ? -9.040 8.955 22.239 1.00 94.69 275 TYR A C 1
ATOM 2206 O O . TYR A 1 275 ? -8.929 9.305 23.413 1.00 94.69 275 TYR A O 1
ATOM 2214 N N . ASN A 1 276 ? -9.890 7.993 21.865 1.00 92.75 276 ASN A N 1
ATOM 2215 C CA . ASN A 1 276 ? -10.817 7.324 22.784 1.00 92.75 276 ASN A CA 1
ATOM 2216 C C . ASN A 1 276 ? -10.098 6.483 23.854 1.00 92.75 276 ASN A C 1
ATOM 2218 O O . ASN A 1 276 ? -10.662 6.203 24.913 1.00 92.75 276 ASN A O 1
ATOM 2222 N N . CYS A 1 277 ? -8.849 6.086 23.602 1.00 94.56 277 CYS A N 1
ATOM 2223 C CA . CYS A 1 277 ? -7.997 5.421 24.584 1.00 94.56 277 CYS A CA 1
ATOM 2224 C C . CYS A 1 277 ? -7.204 6.393 25.471 1.00 94.56 277 CYS A C 1
ATOM 2226 O O . CYS A 1 277 ? -6.514 5.925 26.374 1.00 94.56 277 CYS A O 1
ATOM 2228 N N . SER A 1 278 ? -7.316 7.708 25.246 1.00 96.00 278 SER A N 1
ATOM 2229 C CA . SER A 1 278 ? -6.545 8.755 25.932 1.00 96.00 278 SER A CA 1
ATOM 2230 C C . SER A 1 278 ? -5.028 8.613 25.743 1.00 96.00 278 SER A C 1
ATOM 2232 O O . SER A 1 278 ? -4.257 8.901 26.650 1.00 96.00 278 SER A O 1
ATOM 2234 N N . MET A 1 279 ? -4.594 8.159 24.562 1.00 93.81 279 MET A N 1
ATOM 2235 C CA . MET A 1 279 ? -3.178 7.911 24.239 1.00 93.81 279 MET A CA 1
ATOM 2236 C C . MET A 1 279 ? -2.619 8.879 23.184 1.00 93.81 279 MET A C 1
ATOM 2238 O O . MET A 1 279 ? -1.606 8.600 22.545 1.00 93.81 279 MET A O 1
ATOM 2242 N N . TYR A 1 280 ? -3.294 10.009 22.972 1.00 92.12 280 TYR A N 1
ATOM 2243 C CA . TYR A 1 280 ? -2.943 10.982 21.937 1.00 92.12 280 TYR A CA 1
ATOM 2244 C C . TYR A 1 280 ? -1.552 11.603 22.144 1.00 92.12 280 TYR A C 1
ATOM 2246 O O . TYR A 1 280 ? -0.785 11.720 21.190 1.00 92.12 280 TYR A O 1
ATOM 2254 N N . ASP A 1 281 ? -1.181 11.924 23.385 1.00 92.19 281 ASP A N 1
ATOM 2255 C CA . ASP A 1 281 ? 0.130 12.515 23.676 1.00 92.19 281 ASP A CA 1
ATOM 2256 C C . ASP A 1 281 ? 1.265 11.550 23.309 1.00 92.19 281 ASP A C 1
ATOM 2258 O O . ASP A 1 281 ? 2.177 11.917 22.571 1.00 92.19 281 ASP A O 1
ATOM 2262 N N . ASN A 1 282 ? 1.154 10.278 23.707 1.00 90.38 282 ASN A N 1
ATOM 2263 C CA . ASN A 1 282 ? 2.095 9.230 23.304 1.00 90.38 282 ASN A CA 1
ATOM 2264 C C . ASN A 1 282 ? 2.145 9.071 21.780 1.00 90.38 282 ASN A C 1
ATOM 2266 O O . ASN A 1 282 ? 3.219 8.903 21.208 1.00 90.38 282 ASN A O 1
ATOM 2270 N N . PHE A 1 283 ? 0.991 9.137 21.115 1.00 91.75 283 PHE A N 1
ATOM 2271 C CA . PHE A 1 283 ? 0.910 8.991 19.667 1.00 91.75 283 PHE A CA 1
ATOM 2272 C C . PHE A 1 283 ? 1.680 10.087 18.932 1.00 91.75 283 PHE A C 1
ATOM 2274 O O . PHE A 1 283 ? 2.479 9.778 18.053 1.00 91.75 283 PHE A O 1
ATOM 2281 N N . THR A 1 284 ? 1.497 11.349 19.328 1.00 90.75 284 THR A N 1
ATOM 2282 C CA . THR A 1 284 ? 2.174 12.495 18.694 1.00 90.75 284 THR A CA 1
ATOM 2283 C C . THR A 1 284 ? 3.678 12.549 18.966 1.00 90.75 284 THR A C 1
ATOM 2285 O O . THR A 1 284 ? 4.414 13.152 18.191 1.00 90.75 284 THR A O 1
ATOM 2288 N N . GLN A 1 285 ? 4.150 11.900 20.034 1.00 91.00 285 GLN A N 1
ATOM 2289 C CA . GLN A 1 285 ? 5.580 11.770 20.332 1.00 91.00 285 GLN A CA 1
ATOM 2290 C C . GLN A 1 285 ? 6.261 10.660 19.522 1.00 91.00 285 GLN A C 1
ATOM 2292 O O . GLN A 1 285 ? 7.455 10.749 19.246 1.00 91.00 285 GLN A O 1
ATOM 2297 N N . ILE A 1 286 ? 5.523 9.604 19.171 1.00 91.69 286 ILE A N 1
ATOM 2298 C CA . ILE A 1 286 ? 6.066 8.418 18.493 1.00 91.69 286 ILE A CA 1
ATOM 2299 C C . ILE A 1 286 ? 5.908 8.530 16.973 1.00 91.69 286 ILE A C 1
ATOM 2301 O O . ILE A 1 286 ? 6.826 8.197 16.223 1.00 91.69 286 ILE A O 1
ATOM 2305 N N . VAL A 1 287 ? 4.743 8.983 16.505 1.00 93.25 287 VAL A N 1
ATOM 2306 C CA . VAL A 1 287 ? 4.402 9.057 15.082 1.00 93.25 287 VAL A CA 1
ATOM 2307 C C . VAL A 1 287 ? 4.625 10.470 14.569 1.00 93.25 287 VAL A C 1
ATOM 2309 O O . VAL A 1 287 ? 3.913 11.404 14.926 1.00 93.25 287 VAL A O 1
ATOM 2312 N N . MET A 1 288 ? 5.594 10.610 13.668 1.00 92.38 288 MET A N 1
ATOM 2313 C CA . MET A 1 288 ? 5.997 11.901 13.108 1.00 92.38 288 MET A CA 1
ATOM 2314 C C . MET A 1 288 ? 5.128 12.352 11.940 1.00 92.38 288 MET A C 1
ATOM 2316 O O . MET A 1 288 ? 5.140 13.527 11.577 1.00 92.38 288 MET A O 1
ATOM 2320 N N . GLY A 1 289 ? 4.404 11.431 11.308 1.00 92.62 289 GLY A N 1
ATOM 2321 C CA . GLY A 1 289 ? 3.546 11.772 10.188 1.00 92.62 289 GLY A CA 1
ATOM 2322 C C . GLY A 1 289 ? 2.880 10.577 9.530 1.00 92.62 289 GLY A C 1
ATOM 2323 O O . GLY A 1 289 ? 3.088 9.419 9.899 1.00 92.62 289 GLY A O 1
ATOM 2324 N N . PHE A 1 290 ? 2.097 10.905 8.510 1.00 94.81 290 PHE A N 1
ATOM 2325 C CA . PHE A 1 290 ? 1.338 9.966 7.703 1.00 94.81 290 PHE A CA 1
ATOM 2326 C C . PHE A 1 290 ? 1.686 10.128 6.226 1.00 94.81 290 PHE A C 1
ATOM 2328 O O . PHE A 1 290 ? 1.953 11.237 5.761 1.00 94.81 290 PHE A O 1
ATOM 2335 N N . VAL A 1 291 ? 1.636 9.028 5.482 1.00 95.25 291 VAL A N 1
ATOM 2336 C CA . VAL A 1 291 ? 1.750 9.017 4.023 1.00 95.25 291 VAL A CA 1
ATOM 2337 C C . VAL A 1 291 ? 0.626 8.171 3.446 1.00 95.25 291 VAL A C 1
ATOM 2339 O O . VAL A 1 291 ? 0.575 6.959 3.651 1.00 95.25 291 VAL A O 1
ATOM 2342 N N . ASP A 1 292 ? -0.250 8.797 2.663 1.00 96.50 292 ASP A N 1
ATOM 2343 C CA . ASP A 1 292 ? -1.223 8.060 1.866 1.00 96.50 292 ASP A CA 1
ATOM 2344 C C . ASP A 1 292 ? -0.576 7.548 0.576 1.00 96.50 292 ASP A C 1
ATOM 2346 O O . ASP A 1 292 ? -0.284 8.303 -0.361 1.00 96.50 292 ASP A O 1
ATOM 2350 N N . SER A 1 293 ? -0.366 6.235 0.506 1.00 96.44 293 SER A N 1
ATOM 2351 C CA . SER A 1 293 ? 0.237 5.612 -0.670 1.00 96.44 293 SER A CA 1
ATOM 2352 C C . SER A 1 293 ? -0.616 5.786 -1.931 1.00 96.44 293 SER A C 1
ATOM 2354 O O . SER A 1 293 ? -0.063 5.841 -3.028 1.00 96.44 293 SER A O 1
ATOM 2356 N N . LEU A 1 294 ? -1.942 5.955 -1.821 1.00 95.50 294 LEU A N 1
ATOM 2357 C CA . LEU A 1 294 ? -2.808 6.213 -2.974 1.00 95.50 294 LEU A CA 1
ATOM 2358 C C . LEU A 1 294 ? -2.441 7.540 -3.652 1.00 95.50 294 LEU A C 1
ATOM 2360 O O . LEU A 1 294 ? -2.368 7.608 -4.884 1.00 95.50 294 LEU A O 1
ATOM 2364 N N . ALA A 1 295 ? -2.180 8.585 -2.864 1.00 92.44 295 ALA A N 1
ATOM 2365 C CA . ALA A 1 295 ? -1.730 9.877 -3.376 1.00 92.44 295 ALA A CA 1
ATOM 2366 C C . ALA A 1 295 ? -0.338 9.765 -4.021 1.00 92.44 295 ALA A C 1
ATOM 2368 O O . ALA A 1 295 ? -0.123 10.283 -5.122 1.00 92.44 295 ALA A O 1
ATOM 2369 N N . VAL A 1 296 ? 0.572 9.012 -3.390 1.00 92.56 296 VAL A N 1
ATOM 2370 C CA . VAL A 1 296 ? 1.912 8.729 -3.928 1.00 92.56 296 VAL A CA 1
ATOM 2371 C C . VAL A 1 296 ? 1.824 8.033 -5.289 1.00 92.56 296 VAL A C 1
ATOM 2373 O O . VAL A 1 296 ? 2.438 8.499 -6.250 1.00 92.56 296 VAL A O 1
ATOM 2376 N N . PHE A 1 297 ? 1.018 6.974 -5.424 1.00 94.69 297 PHE A N 1
ATOM 2377 C CA . PHE A 1 297 ? 0.869 6.259 -6.695 1.00 94.69 297 PHE A CA 1
ATOM 2378 C C . PHE A 1 297 ? 0.231 7.123 -7.784 1.00 94.69 297 PHE A C 1
ATOM 2380 O O . PHE A 1 297 ? 0.699 7.100 -8.920 1.00 94.69 297 PHE A O 1
ATOM 2387 N N . ARG A 1 298 ? -0.796 7.919 -7.458 1.00 93.00 298 ARG A N 1
ATOM 2388 C CA . ARG A 1 298 ? -1.439 8.830 -8.426 1.00 93.00 298 ARG A CA 1
ATOM 2389 C C . ARG A 1 298 ? -0.484 9.889 -8.967 1.00 93.00 298 ARG A C 1
ATOM 2391 O O . ARG A 1 298 ? -0.593 10.255 -10.136 1.00 93.00 298 ARG A O 1
ATOM 2398 N N . SER A 1 299 ? 0.426 10.372 -8.124 1.00 89.88 299 SER A N 1
ATOM 2399 C CA . SER A 1 299 ? 1.443 11.352 -8.506 1.00 89.88 299 SER A CA 1
ATOM 2400 C C . SER A 1 299 ? 2.586 10.711 -9.302 1.00 89.88 299 SER A C 1
ATOM 2402 O O . SER A 1 299 ? 2.946 11.200 -10.372 1.00 89.88 299 SER A O 1
ATOM 2404 N N . GLY A 1 300 ? 3.125 9.585 -8.821 1.00 86.44 300 GLY A N 1
ATOM 2405 C CA . GLY A 1 300 ? 4.279 8.915 -9.429 1.00 86.44 300 GLY A CA 1
ATOM 2406 C C . GLY A 1 300 ? 3.968 8.133 -10.708 1.00 86.44 300 GLY A C 1
ATOM 2407 O O . GLY A 1 300 ? 4.824 8.025 -11.584 1.00 86.44 300 GLY A O 1
ATOM 2408 N N . PHE A 1 301 ? 2.748 7.607 -10.846 1.00 89.62 301 PHE A N 1
ATOM 2409 C CA . PHE A 1 301 ? 2.325 6.774 -11.977 1.00 89.62 301 PHE A CA 1
ATOM 2410 C C . PHE A 1 301 ? 0.981 7.246 -12.539 1.00 89.62 301 PHE A C 1
ATOM 2412 O O . PHE A 1 301 ? -0.019 6.528 -12.452 1.00 89.62 301 PHE A O 1
ATOM 2419 N N . PRO A 1 302 ? 0.923 8.452 -13.130 1.00 88.00 302 PRO A N 1
ATOM 2420 C CA . PRO A 1 302 ? -0.324 8.984 -13.647 1.00 88.00 302 PRO A CA 1
ATOM 2421 C C . PRO A 1 302 ? -0.845 8.124 -14.808 1.00 88.00 302 PRO A C 1
ATOM 2423 O O . PRO A 1 302 ? -0.078 7.621 -15.627 1.00 88.00 302 PRO A O 1
ATOM 2426 N N . LYS A 1 303 ? -2.176 8.055 -14.941 1.00 87.06 303 LYS A N 1
ATOM 2427 C CA . LYS A 1 303 ? -2.904 7.386 -16.044 1.00 87.06 303 LYS A CA 1
ATOM 2428 C C . LYS A 1 303 ? -2.877 5.847 -16.053 1.00 87.06 303 LYS A C 1
ATOM 2430 O O . LYS A 1 303 ? -3.183 5.263 -17.091 1.00 87.06 303 LYS A O 1
ATOM 2435 N N . ILE A 1 304 ? -2.589 5.181 -14.935 1.00 88.88 304 ILE A N 1
ATOM 2436 C CA . ILE A 1 304 ? -2.955 3.759 -14.795 1.00 88.88 304 ILE A CA 1
ATOM 2437 C C . ILE A 1 304 ? -4.474 3.606 -14.584 1.00 88.88 304 ILE A C 1
ATOM 2439 O O . ILE A 1 304 ? -5.132 4.534 -14.110 1.00 88.88 304 ILE A O 1
ATOM 2443 N N . GLU A 1 305 ? -5.036 2.458 -14.981 1.00 91.19 305 GLU A N 1
ATOM 2444 C CA . GLU A 1 305 ? -6.492 2.213 -15.035 1.00 91.19 305 GLU A CA 1
ATOM 2445 C C . GLU A 1 305 ? -7.170 2.371 -13.668 1.00 91.19 305 GLU A C 1
ATOM 2447 O O . GLU A 1 305 ? -8.212 3.016 -13.548 1.00 91.19 305 GLU A O 1
ATOM 2452 N N . LYS A 1 306 ? -6.574 1.772 -12.635 1.00 95.38 306 LYS A N 1
ATOM 2453 C CA . LYS A 1 306 ? -7.078 1.750 -11.262 1.00 95.38 306 LYS A CA 1
ATOM 2454 C C . LYS A 1 306 ? -5.917 1.918 -10.293 1.00 95.38 306 LYS A C 1
ATOM 2456 O O . LYS A 1 306 ? -4.757 1.732 -10.645 1.00 95.38 306 LYS A O 1
ATOM 2461 N N . TYR A 1 307 ? -6.259 2.261 -9.060 1.00 96.19 307 TYR A N 1
ATOM 2462 C CA . TYR A 1 307 ? -5.293 2.418 -7.976 1.00 96.19 307 TYR A CA 1
ATOM 2463 C C . TYR A 1 307 ? -5.718 1.671 -6.719 1.00 96.19 307 TYR A C 1
ATOM 2465 O O . TYR A 1 307 ? -5.180 1.972 -5.672 1.00 96.19 307 TYR A O 1
ATOM 2473 N N . ASN A 1 308 ? -6.685 0.750 -6.788 1.00 95.44 308 ASN A N 1
ATOM 2474 C CA . ASN A 1 308 ? -6.942 -0.116 -5.641 1.00 95.44 308 ASN A CA 1
ATOM 2475 C C . ASN A 1 308 ? -5.783 -1.109 -5.484 1.00 95.44 308 ASN A C 1
ATOM 2477 O O . ASN A 1 308 ? -5.112 -1.460 -6.459 1.00 95.44 308 ASN A O 1
ATOM 2481 N N . GLN A 1 309 ? -5.543 -1.549 -4.257 1.00 95.75 309 GLN A N 1
ATOM 2482 C CA . GLN A 1 309 ? -4.382 -2.367 -3.949 1.00 95.75 309 GLN A CA 1
ATOM 2483 C C . GLN A 1 309 ? -4.320 -3.693 -4.730 1.00 95.75 309 GLN A C 1
ATOM 2485 O O . GLN A 1 309 ? -3.247 -3.975 -5.266 1.00 95.75 309 GLN A O 1
ATOM 2490 N N . PRO A 1 310 ? -5.422 -4.450 -4.937 1.00 96.31 310 PRO A N 1
ATOM 2491 C CA . PRO A 1 310 ? -5.390 -5.649 -5.781 1.00 96.31 310 PRO A CA 1
ATOM 2492 C C . PRO A 1 310 ? -4.945 -5.368 -7.219 1.00 96.31 310 PRO A C 1
ATOM 2494 O O . PRO A 1 310 ? -4.131 -6.101 -7.782 1.00 96.31 310 PRO A O 1
ATOM 2497 N N . PHE A 1 311 ? -5.412 -4.268 -7.816 1.00 96.00 311 PHE A N 1
ATOM 2498 C CA . PHE A 1 311 ? -4.942 -3.867 -9.138 1.00 96.00 311 PHE A CA 1
ATOM 2499 C C . PHE A 1 311 ? -3.462 -3.483 -9.115 1.00 96.00 311 PHE A C 1
ATOM 2501 O O . PHE A 1 311 ? -2.732 -3.853 -10.030 1.00 96.00 311 PHE A O 1
ATOM 2508 N N . LEU A 1 312 ? -2.999 -2.756 -8.095 1.00 95.81 312 LEU A N 1
ATOM 2509 C CA . LEU A 1 312 ? -1.592 -2.366 -7.975 1.00 95.81 312 LEU A CA 1
ATOM 2510 C C . LEU A 1 312 ? -0.675 -3.585 -7.784 1.00 95.81 312 LEU A C 1
ATOM 2512 O O . LEU A 1 312 ? 0.376 -3.649 -8.424 1.00 95.81 312 LEU A O 1
ATOM 2516 N N . ALA A 1 313 ? -1.096 -4.574 -6.993 1.00 94.81 313 ALA A N 1
ATOM 2517 C CA . ALA A 1 313 ? -0.411 -5.856 -6.831 1.00 94.81 313 ALA A CA 1
ATOM 2518 C C . ALA A 1 313 ? -0.245 -6.557 -8.185 1.00 94.81 313 ALA A C 1
ATOM 2520 O O . ALA A 1 313 ? 0.867 -6.911 -8.591 1.00 94.81 313 ALA A O 1
ATOM 2521 N N . GLN A 1 314 ? -1.328 -6.648 -8.956 1.00 91.69 314 GLN A N 1
ATOM 2522 C CA . GLN A 1 314 ? -1.276 -7.240 -10.286 1.00 91.69 314 GLN A CA 1
ATOM 2523 C C . GLN A 1 314 ? -0.478 -6.384 -11.282 1.00 91.69 314 GLN A C 1
ATOM 2525 O O . GLN A 1 314 ? 0.208 -6.912 -12.156 1.00 91.69 314 GLN A O 1
ATOM 2530 N N . HIS A 1 315 ? -0.524 -5.058 -11.169 1.00 90.38 315 HIS A N 1
ATOM 2531 C CA . HIS A 1 315 ? 0.157 -4.153 -12.089 1.00 90.38 315 HIS A CA 1
ATOM 2532 C C . HIS A 1 315 ? 1.680 -4.187 -11.904 1.00 90.38 315 HIS A C 1
ATOM 2534 O O . HIS A 1 315 ? 2.409 -4.376 -12.887 1.00 90.38 315 HIS A O 1
ATOM 2540 N N . PHE A 1 316 ? 2.149 -4.027 -10.661 1.00 89.38 316 PHE A N 1
ATOM 2541 C CA . PHE A 1 316 ? 3.567 -3.888 -10.314 1.00 89.38 316 PHE A CA 1
ATOM 2542 C C . PHE A 1 316 ? 4.243 -5.215 -9.967 1.00 89.38 316 PHE A C 1
ATOM 2544 O O . PHE A 1 316 ? 5.386 -5.427 -10.363 1.00 89.38 316 PHE A O 1
ATOM 2551 N N . CYS A 1 317 ? 3.551 -6.113 -9.267 1.00 88.62 317 CYS A N 1
ATOM 2552 C CA . CYS A 1 317 ? 4.116 -7.379 -8.788 1.00 88.62 317 CYS A CA 1
ATOM 2553 C C . CYS A 1 317 ? 3.661 -8.586 -9.624 1.00 88.62 317 CYS A C 1
ATOM 2555 O O . CYS A 1 317 ? 4.211 -9.676 -9.482 1.00 88.62 317 CYS A O 1
ATOM 2557 N N . LYS A 1 318 ? 2.668 -8.401 -10.510 1.00 86.12 318 LYS A N 1
ATOM 2558 C CA . LYS A 1 318 ? 2.002 -9.474 -11.269 1.00 86.12 318 LYS A CA 1
ATOM 2559 C C . LYS A 1 318 ? 1.375 -10.532 -10.362 1.00 86.12 318 LYS A C 1
ATOM 2561 O O . LYS A 1 318 ? 1.281 -11.684 -10.769 1.00 86.12 318 LYS A O 1
ATOM 2566 N N . GLU A 1 319 ? 1.049 -10.191 -9.118 1.00 86.06 319 GLU A N 1
ATOM 2567 C CA . GLU A 1 319 ? 0.576 -11.105 -8.073 1.00 86.06 319 GLU A CA 1
ATOM 2568 C C . GLU A 1 319 ? -0.875 -10.812 -7.693 1.00 86.06 319 GLU A C 1
ATOM 2570 O O . GLU A 1 319 ? -1.263 -9.658 -7.535 1.00 86.06 319 GLU A O 1
ATOM 2575 N N . GLU A 1 320 ? -1.636 -11.886 -7.497 1.00 90.44 320 GLU A N 1
ATOM 2576 C CA . GLU A 1 320 ? -2.873 -11.880 -6.721 1.00 90.44 320 GLU A CA 1
ATOM 2577 C C . GLU A 1 320 ? -2.540 -12.298 -5.286 1.00 90.44 320 GLU A C 1
ATOM 2579 O O . GLU A 1 320 ? -1.554 -13.003 -5.048 1.00 90.44 320 GLU A O 1
ATOM 2584 N N . TYR A 1 321 ? -3.348 -11.855 -4.329 1.00 93.44 321 TYR A N 1
ATOM 2585 C CA . TYR A 1 321 ? -3.170 -12.173 -2.918 1.00 93.44 321 TYR A CA 1
ATOM 2586 C C . TYR A 1 321 ? -4.518 -12.188 -2.197 1.00 93.44 321 TYR A C 1
ATOM 2588 O O . TYR A 1 321 ? -5.540 -11.789 -2.760 1.00 93.44 321 TYR A O 1
ATOM 2596 N N . ASN A 1 322 ? -4.515 -12.671 -0.957 1.00 90.56 322 ASN A N 1
ATOM 2597 C CA . ASN A 1 322 ? -5.679 -12.668 -0.080 1.00 90.56 322 ASN A CA 1
ATOM 2598 C C . ASN A 1 322 ? -5.912 -11.244 0.453 1.00 90.56 322 ASN A C 1
ATOM 2600 O O . ASN A 1 322 ? -5.544 -10.932 1.578 1.00 90.56 322 ASN A O 1
ATOM 2604 N N . ALA A 1 323 ? -6.462 -10.381 -0.401 1.00 88.00 323 ALA A N 1
ATOM 2605 C CA . ALA A 1 323 ? -6.891 -9.041 -0.014 1.00 88.00 323 ALA A CA 1
ATOM 2606 C C . ALA A 1 323 ? -7.976 -9.119 1.065 1.00 88.00 323 ALA A C 1
ATOM 2608 O O . ALA A 1 323 ? -8.761 -10.073 1.058 1.00 88.00 323 ALA A O 1
ATOM 2609 N N . HIS A 1 324 ? -8.045 -8.092 1.916 1.00 84.69 324 HIS A N 1
ATOM 2610 C CA . HIS A 1 324 ? -8.924 -8.044 3.090 1.00 84.69 324 HIS A CA 1
ATOM 2611 C C . HIS A 1 324 ? -8.475 -8.994 4.203 1.00 84.69 324 HIS A C 1
ATOM 2613 O O . HIS A 1 324 ? -9.264 -9.667 4.872 1.00 84.69 324 HIS A O 1
ATOM 2619 N N . ASN A 1 325 ? -7.158 -9.084 4.338 1.00 92.44 325 ASN A N 1
ATOM 2620 C CA . ASN A 1 325 ? -6.511 -9.552 5.538 1.00 92.44 325 ASN A CA 1
ATOM 2621 C C . ASN A 1 325 ? -5.380 -8.572 5.811 1.00 92.44 325 ASN A C 1
ATOM 2623 O O . ASN A 1 325 ? -4.383 -8.583 5.091 1.00 92.44 325 ASN A O 1
ATOM 2627 N N . ALA A 1 326 ? -5.501 -7.789 6.880 1.00 95.75 326 ALA A N 1
ATOM 2628 C CA . ALA A 1 326 ? -4.558 -6.712 7.160 1.00 95.75 326 ALA A CA 1
ATOM 2629 C C . ALA A 1 326 ? -3.074 -7.136 7.117 1.00 95.75 326 ALA A C 1
ATOM 2631 O O . ALA A 1 326 ? -2.226 -6.369 6.667 1.00 95.75 326 ALA A O 1
ATOM 2632 N N . VAL A 1 327 ? -2.717 -8.366 7.521 1.00 97.44 327 VAL A N 1
ATOM 2633 C CA . VAL A 1 327 ? -1.324 -8.855 7.423 1.00 97.44 327 VAL A CA 1
ATOM 2634 C C . VAL A 1 327 ? -0.899 -9.067 5.968 1.00 97.44 327 VAL A C 1
ATOM 2636 O O . VAL A 1 327 ? 0.219 -8.703 5.589 1.00 97.44 327 VAL A O 1
ATOM 2639 N N . ASP A 1 328 ? -1.758 -9.657 5.146 1.00 96.81 328 ASP A N 1
ATOM 2640 C CA . ASP A 1 328 ? -1.494 -9.843 3.722 1.00 96.81 328 ASP A CA 1
ATOM 2641 C C . ASP A 1 328 ? -1.478 -8.494 2.981 1.00 96.81 328 ASP A C 1
ATOM 2643 O O . ASP A 1 328 ? -0.603 -8.270 2.139 1.00 96.81 328 ASP A O 1
ATOM 2647 N N . ASP A 1 329 ? -2.369 -7.567 3.347 1.00 97.62 329 ASP A N 1
ATOM 2648 C CA . ASP A 1 329 ? -2.453 -6.215 2.793 1.00 97.62 329 ASP A CA 1
ATOM 2649 C C . ASP A 1 329 ? -1.193 -5.390 3.103 1.00 97.62 329 ASP A C 1
ATOM 2651 O O . ASP A 1 329 ? -0.588 -4.847 2.172 1.00 97.62 329 ASP A O 1
ATOM 2655 N N . VAL A 1 330 ? -0.684 -5.363 4.345 1.00 98.31 330 VAL A N 1
ATOM 2656 C CA . VAL A 1 330 ? 0.581 -4.649 4.632 1.00 98.31 330 VAL A CA 1
ATOM 2657 C C . VAL A 1 330 ? 1.777 -5.270 3.911 1.00 98.31 330 VAL A C 1
ATOM 2659 O O . VAL A 1 330 ? 2.642 -4.554 3.399 1.00 98.31 330 VAL A O 1
ATOM 2662 N N . ASN A 1 331 ? 1.827 -6.602 3.817 1.00 97.62 331 ASN A N 1
ATOM 2663 C CA . ASN A 1 331 ? 2.894 -7.301 3.103 1.00 97.62 331 ASN A CA 1
ATOM 2664 C C . ASN A 1 331 ? 2.855 -7.018 1.602 1.00 97.62 331 ASN A C 1
ATOM 2666 O O . ASN A 1 331 ? 3.904 -6.845 0.974 1.00 97.62 331 ASN A O 1
ATOM 2670 N N . MET A 1 332 ? 1.659 -6.973 1.018 1.00 97.56 332 MET A N 1
ATOM 2671 C CA . MET A 1 332 ? 1.502 -6.671 -0.393 1.00 97.56 332 MET A CA 1
ATOM 2672 C C . MET A 1 332 ? 1.797 -5.199 -0.682 1.00 97.56 332 MET A C 1
ATOM 2674 O O . MET A 1 332 ? 2.487 -4.909 -1.657 1.00 97.56 332 MET A O 1
ATOM 2678 N N . LEU A 1 333 ? 1.348 -4.260 0.159 1.00 98.06 333 LEU A N 1
ATOM 2679 C CA . LEU A 1 333 ? 1.650 -2.839 -0.042 1.00 98.06 333 LEU A CA 1
ATOM 2680 C C . LEU A 1 333 ? 3.158 -2.580 -0.027 1.00 98.06 333 LEU A C 1
ATOM 2682 O O . LEU A 1 333 ? 3.667 -1.890 -0.909 1.00 98.06 333 LEU A O 1
ATOM 2686 N N . ASP A 1 334 ? 3.877 -3.185 0.918 1.00 97.12 334 ASP A N 1
ATOM 2687 C CA . ASP A 1 334 ? 5.337 -3.123 1.003 1.00 97.12 334 ASP A CA 1
ATOM 2688 C C . ASP A 1 334 ? 6.005 -3.622 -0.295 1.00 97.12 334 ASP A C 1
ATOM 2690 O O . ASP A 1 334 ? 6.809 -2.912 -0.907 1.00 97.12 334 ASP A O 1
ATOM 2694 N N . LYS A 1 335 ? 5.590 -4.791 -0.803 1.00 94.81 335 LYS A N 1
ATOM 2695 C CA . LYS A 1 335 ? 6.063 -5.323 -2.094 1.00 94.81 335 LYS A CA 1
ATOM 2696 C C . LYS A 1 335 ? 5.771 -4.379 -3.265 1.00 94.81 335 LYS A C 1
ATOM 2698 O O . LYS A 1 335 ? 6.648 -4.169 -4.109 1.00 94.81 335 LYS A O 1
ATOM 2703 N N . ILE A 1 336 ? 4.564 -3.812 -3.329 1.00 96.06 336 ILE A N 1
ATOM 2704 C CA . ILE A 1 336 ? 4.170 -2.865 -4.382 1.00 96.06 336 ILE A CA 1
ATOM 2705 C C . ILE A 1 336 ? 5.063 -1.625 -4.323 1.00 96.06 336 ILE A C 1
ATOM 2707 O O . ILE A 1 336 ? 5.560 -1.197 -5.363 1.00 96.06 336 ILE A O 1
ATOM 2711 N N . LEU A 1 337 ? 5.304 -1.062 -3.135 1.00 95.31 337 LEU A N 1
ATOM 2712 C CA . LEU A 1 337 ? 6.160 0.114 -2.956 1.00 95.31 337 LEU A CA 1
ATOM 2713 C C . LEU A 1 337 ? 7.592 -0.155 -3.440 1.00 95.31 337 LEU A C 1
ATOM 2715 O O . LEU A 1 337 ? 8.152 0.665 -4.172 1.00 95.31 337 LEU A O 1
ATOM 2719 N N . ILE A 1 338 ? 8.159 -1.322 -3.115 1.00 91.31 338 ILE A N 1
ATOM 2720 C CA . ILE A 1 338 ? 9.487 -1.742 -3.594 1.00 91.31 338 ILE A CA 1
ATOM 2721 C C . ILE A 1 338 ? 9.511 -1.828 -5.127 1.00 91.31 338 ILE A C 1
ATOM 2723 O O . ILE A 1 338 ? 10.380 -1.230 -5.769 1.00 91.31 338 ILE A O 1
ATOM 2727 N N . ALA A 1 339 ? 8.550 -2.540 -5.724 1.00 90.69 339 ALA A N 1
ATOM 2728 C CA . ALA A 1 339 ? 8.482 -2.750 -7.171 1.00 90.69 339 ALA A CA 1
ATOM 2729 C C . ALA A 1 339 ? 8.245 -1.440 -7.939 1.00 90.69 339 ALA A C 1
ATOM 2731 O O . ALA A 1 339 ? 8.885 -1.177 -8.961 1.00 90.69 339 ALA A O 1
ATOM 2732 N N . ALA A 1 340 ? 7.360 -0.584 -7.430 1.00 92.31 340 ALA A N 1
ATOM 2733 C CA . ALA A 1 340 ? 7.081 0.724 -8.000 1.00 92.31 340 ALA A CA 1
ATOM 2734 C C . ALA A 1 340 ? 8.314 1.634 -7.934 1.00 92.31 340 ALA A C 1
ATOM 2736 O O . ALA A 1 340 ? 8.688 2.228 -8.944 1.00 92.31 340 ALA A O 1
ATOM 2737 N N . ASN A 1 341 ? 9.009 1.689 -6.796 1.00 90.88 341 ASN A N 1
ATOM 2738 C CA . ASN A 1 341 ? 10.237 2.471 -6.667 1.00 90.88 341 ASN A CA 1
ATOM 2739 C C . ASN A 1 341 ? 11.341 1.969 -7.617 1.00 90.88 341 ASN A C 1
ATOM 2741 O O . ASN A 1 341 ? 11.988 2.765 -8.301 1.00 90.88 341 ASN A O 1
ATOM 2745 N N . ALA A 1 342 ? 11.517 0.647 -7.729 1.00 88.56 342 ALA A N 1
ATOM 2746 C CA . ALA A 1 342 ? 12.444 0.049 -8.689 1.00 88.56 342 ALA A CA 1
ATOM 2747 C C . ALA A 1 342 ? 12.094 0.443 -10.133 1.00 88.56 342 ALA A C 1
ATOM 2749 O O . ALA A 1 342 ? 12.968 0.888 -10.882 1.00 88.56 342 ALA A O 1
ATOM 2750 N N . LYS A 1 343 ? 10.810 0.364 -10.507 1.00 90.00 343 LYS A N 1
ATOM 2751 C CA . LYS A 1 343 ? 10.322 0.783 -11.825 1.00 90.00 343 LYS A CA 1
ATOM 2752 C C . LYS A 1 343 ? 10.616 2.260 -12.088 1.00 90.00 343 LYS A C 1
ATOM 2754 O O . LYS A 1 343 ? 11.219 2.569 -13.113 1.00 90.00 343 LYS A O 1
ATOM 2759 N N . ALA A 1 344 ? 10.254 3.157 -11.170 1.00 90.25 344 ALA A N 1
ATOM 2760 C CA . ALA A 1 344 ? 10.485 4.597 -11.315 1.00 90.25 344 ALA A CA 1
ATOM 2761 C C . ALA A 1 344 ? 11.974 4.934 -11.491 1.00 90.25 344 ALA A C 1
ATOM 2763 O O . ALA A 1 344 ? 12.332 5.734 -12.354 1.00 90.25 344 ALA A O 1
ATOM 2764 N N . LYS A 1 345 ? 12.849 4.282 -10.716 1.00 90.31 345 LYS A N 1
ATOM 2765 C CA . LYS A 1 345 ? 14.299 4.495 -10.771 1.00 90.31 345 LYS A CA 1
ATOM 2766 C C . LYS A 1 345 ? 14.931 3.968 -12.061 1.00 90.31 345 LYS A C 1
ATOM 2768 O O . LYS A 1 345 ? 15.816 4.611 -12.620 1.00 90.31 345 LYS A O 1
ATOM 2773 N N . ASN A 1 346 ? 14.520 2.786 -12.515 1.00 90.69 346 ASN A N 1
ATOM 2774 C CA . ASN A 1 346 ? 15.225 2.070 -13.578 1.00 90.69 346 ASN A CA 1
ATOM 2775 C C . ASN A 1 346 ? 14.663 2.334 -14.980 1.00 90.69 346 ASN A C 1
ATOM 2777 O O . ASN A 1 346 ? 15.424 2.285 -15.950 1.00 90.69 346 ASN A O 1
ATOM 2781 N N . LEU A 1 347 ? 13.365 2.628 -15.112 1.00 91.44 347 LEU A N 1
ATOM 2782 C CA . LEU A 1 347 ? 12.698 2.787 -16.408 1.00 91.44 347 LEU A CA 1
ATOM 2783 C C . LEU A 1 347 ? 13.338 3.852 -17.320 1.00 91.44 347 LEU A C 1
ATOM 2785 O O . LEU A 1 347 ? 13.519 3.553 -18.503 1.00 91.44 347 LEU A O 1
ATOM 2789 N N . PRO A 1 348 ? 13.775 5.031 -16.819 1.00 93.12 348 PRO A N 1
ATOM 2790 C CA . PRO A 1 348 ? 14.408 6.044 -17.665 1.00 93.12 348 PRO A CA 1
ATOM 2791 C C . PRO A 1 348 ? 15.648 5.542 -18.415 1.00 93.12 348 PRO A C 1
ATOM 2793 O O . PRO A 1 348 ? 15.931 6.000 -19.522 1.00 93.12 348 PRO A O 1
ATOM 2796 N N . SER A 1 349 ? 16.361 4.553 -17.862 1.00 92.25 349 SER A N 1
ATOM 2797 C CA . SER A 1 349 ? 17.545 3.970 -18.507 1.00 92.25 349 SER A CA 1
ATOM 2798 C C . SER A 1 349 ? 17.230 3.218 -19.808 1.00 92.25 349 SER A C 1
ATOM 2800 O O . SER A 1 349 ? 18.129 2.988 -20.615 1.00 92.25 349 SER A O 1
ATOM 2802 N N . PHE A 1 350 ? 15.963 2.857 -20.039 1.00 91.62 350 PHE A N 1
ATOM 2803 C CA . PHE A 1 350 ? 15.515 2.118 -21.219 1.00 91.62 350 PHE A CA 1
ATOM 2804 C C . PHE A 1 350 ? 14.936 3.007 -22.327 1.00 91.62 350 PHE A C 1
ATOM 2806 O O . PHE A 1 350 ? 14.624 2.490 -23.397 1.00 91.62 350 PHE A O 1
ATOM 2813 N N . HIS A 1 351 ? 14.821 4.328 -22.133 1.00 91.00 351 HIS A N 1
ATOM 2814 C CA . HIS A 1 351 ? 14.211 5.226 -23.126 1.00 91.00 351 HIS A CA 1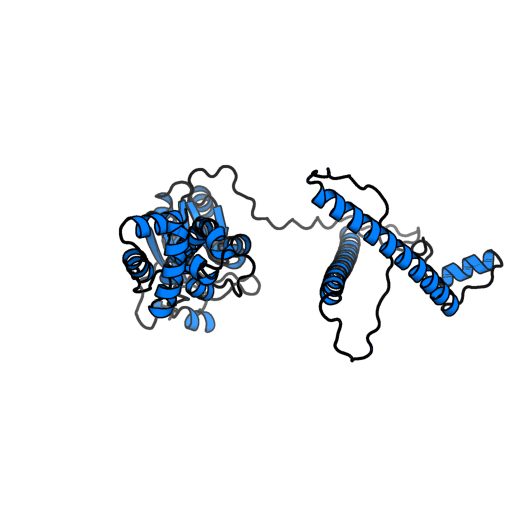
ATOM 2815 C C . HIS A 1 351 ? 14.865 5.137 -24.510 1.00 91.00 351 HIS A C 1
ATOM 2817 O O . HIS A 1 351 ? 14.154 5.113 -25.510 1.00 91.00 351 HIS A O 1
ATOM 2823 N N . SER A 1 352 ? 16.194 5.011 -24.578 1.00 88.69 352 SER A N 1
ATOM 2824 C CA . SER A 1 352 ? 16.902 4.826 -25.852 1.00 88.69 352 SER A CA 1
ATOM 2825 C C . SER A 1 352 ? 16.530 3.502 -26.534 1.00 88.69 352 SER A C 1
ATOM 2827 O O . SER A 1 352 ? 16.254 3.496 -27.729 1.00 88.69 352 SER A O 1
ATOM 2829 N N . LEU A 1 353 ? 16.410 2.399 -25.781 1.00 88.81 353 LEU A N 1
ATOM 2830 C CA . LEU A 1 353 ? 15.988 1.101 -26.333 1.00 88.81 353 LEU A CA 1
ATOM 2831 C C . LEU A 1 353 ? 14.555 1.150 -26.872 1.00 88.81 353 LEU A C 1
ATOM 2833 O O . LEU A 1 353 ? 14.246 0.553 -27.904 1.00 88.81 353 LEU A O 1
ATOM 2837 N N . ILE A 1 354 ? 13.677 1.860 -26.163 1.00 91.62 354 ILE A N 1
ATOM 2838 C CA . ILE A 1 354 ? 12.274 2.022 -26.547 1.00 91.62 354 ILE A CA 1
ATOM 2839 C C . ILE A 1 354 ? 12.170 2.884 -27.809 1.00 91.62 354 ILE A C 1
ATOM 2841 O O . ILE A 1 354 ? 11.502 2.489 -28.762 1.00 91.62 354 ILE A O 1
ATOM 2845 N N . ALA A 1 355 ? 12.858 4.030 -27.840 1.00 89.81 355 ALA A N 1
ATOM 2846 C CA . ALA A 1 355 ? 12.857 4.947 -28.979 1.00 89.81 355 ALA A CA 1
ATOM 2847 C C . ALA A 1 355 ? 13.419 4.292 -30.252 1.00 89.81 355 ALA A C 1
ATOM 2849 O O . ALA A 1 355 ? 12.883 4.504 -31.336 1.00 89.81 355 ALA A O 1
ATOM 2850 N N . SER A 1 356 ? 14.433 3.434 -30.112 1.00 87.88 356 SER A N 1
ATOM 2851 C CA . SER A 1 356 ? 15.023 2.672 -31.219 1.00 87.88 356 SER A CA 1
ATOM 2852 C C . SER A 1 356 ? 14.212 1.430 -31.626 1.00 87.88 356 SER A C 1
ATOM 2854 O O . SER A 1 356 ? 14.642 0.672 -32.492 1.00 87.88 356 SER A O 1
ATOM 2856 N N . GLY A 1 357 ? 13.059 1.163 -30.998 1.00 88.31 357 GLY A N 1
ATOM 2857 C CA . GLY A 1 357 ? 12.211 0.008 -31.326 1.00 88.31 357 GLY A CA 1
ATOM 2858 C C . GLY A 1 357 ? 12.828 -1.357 -30.980 1.00 88.31 357 GLY A C 1
ATOM 2859 O O . GLY A 1 357 ? 12.357 -2.397 -31.461 1.00 88.31 357 GLY A O 1
ATOM 2860 N N . VAL A 1 358 ? 13.870 -1.368 -30.141 1.00 88.50 358 VAL A N 1
ATOM 2861 C CA . VAL A 1 358 ? 14.530 -2.588 -29.650 1.00 88.50 358 VAL A CA 1
ATOM 2862 C C . VAL A 1 358 ? 13.572 -3.368 -28.756 1.00 88.50 358 VAL A C 1
ATOM 2864 O O . VAL A 1 358 ? 13.458 -4.587 -28.880 1.00 88.50 358 VAL A O 1
ATOM 2867 N N . MET A 1 359 ? 12.829 -2.661 -27.903 1.00 89.56 359 MET A N 1
ATOM 2868 C CA . MET A 1 359 ? 11.869 -3.258 -26.979 1.00 89.56 359 MET A CA 1
ATOM 2869 C C . MET A 1 359 ? 10.609 -2.407 -26.813 1.00 89.56 359 MET A C 1
ATOM 2871 O O . MET A 1 359 ? 10.620 -1.194 -27.014 1.00 89.56 359 MET A O 1
ATOM 2875 N N . LYS A 1 360 ? 9.511 -3.053 -26.411 1.00 90.25 360 LYS A N 1
ATOM 2876 C CA . LYS A 1 360 ? 8.256 -2.368 -26.078 1.00 90.25 360 LYS A CA 1
ATOM 2877 C C . LYS A 1 360 ? 8.341 -1.732 -24.690 1.00 90.25 360 LYS A C 1
ATOM 2879 O O . LYS A 1 360 ? 9.057 -2.229 -23.822 1.00 90.25 360 LYS A O 1
ATOM 2884 N N . MET A 1 361 ? 7.525 -0.701 -24.462 1.00 89.25 361 MET A N 1
ATOM 2885 C CA . MET A 1 361 ? 7.381 -0.063 -23.148 1.00 89.25 361 MET A CA 1
ATOM 2886 C C . MET A 1 361 ? 7.058 -1.091 -22.056 1.00 89.25 361 MET A C 1
ATOM 2888 O O . MET A 1 361 ? 7.741 -1.136 -21.045 1.00 89.25 361 MET A O 1
ATOM 2892 N N . THR A 1 362 ? 6.109 -1.996 -22.306 1.00 86.25 362 THR A N 1
ATOM 2893 C CA . THR A 1 362 ? 5.704 -3.041 -21.350 1.00 86.25 362 THR A CA 1
ATOM 2894 C C . THR A 1 362 ? 6.867 -3.935 -20.906 1.00 86.25 362 THR A C 1
ATOM 2896 O O . THR A 1 362 ? 6.990 -4.245 -19.727 1.00 86.25 362 THR A O 1
ATOM 2899 N N . THR A 1 363 ? 7.752 -4.310 -21.834 1.00 88.38 363 THR A N 1
ATOM 2900 C CA . THR A 1 363 ? 8.963 -5.094 -21.544 1.00 88.38 363 THR A CA 1
ATOM 2901 C C . THR A 1 363 ? 9.925 -4.291 -20.669 1.00 88.38 363 THR A C 1
ATOM 2903 O O . THR A 1 363 ? 10.453 -4.799 -19.685 1.00 88.38 363 THR A O 1
ATOM 2906 N N . ALA A 1 364 ? 10.132 -3.010 -20.986 1.00 90.25 364 ALA A N 1
ATOM 2907 C CA . ALA A 1 364 ? 11.008 -2.142 -20.204 1.00 90.25 364 ALA A CA 1
ATOM 2908 C C . ALA A 1 364 ? 10.474 -1.925 -18.783 1.00 90.25 364 ALA A C 1
ATOM 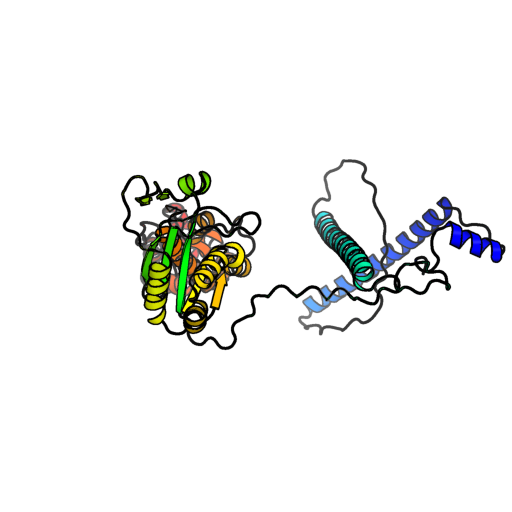2910 O O . ALA A 1 364 ? 11.245 -1.939 -17.829 1.00 90.25 364 ALA A O 1
ATOM 2911 N N . GLU A 1 365 ? 9.158 -1.777 -18.631 1.00 87.94 365 GLU A N 1
ATOM 2912 C CA . GLU A 1 365 ? 8.499 -1.640 -17.335 1.00 87.94 365 GLU A CA 1
ATOM 2913 C C . GLU A 1 365 ? 8.668 -2.881 -16.454 1.00 87.94 365 GLU A C 1
ATOM 2915 O O . GLU A 1 365 ? 8.961 -2.733 -15.267 1.00 87.94 365 GLU A O 1
ATOM 2920 N N . ASN A 1 366 ? 8.523 -4.082 -17.023 1.00 86.00 366 ASN A N 1
ATOM 2921 C CA . ASN A 1 366 ? 8.730 -5.335 -16.295 1.00 86.00 366 ASN A CA 1
ATOM 2922 C C . ASN A 1 366 ? 10.190 -5.470 -15.832 1.00 86.00 366 ASN A C 1
ATOM 2924 O O . ASN A 1 366 ? 10.457 -5.675 -14.646 1.00 86.00 366 ASN A O 1
ATOM 2928 N N . ILE A 1 367 ? 11.145 -5.258 -16.745 1.00 88.56 367 ILE A N 1
ATOM 2929 C CA . ILE A 1 367 ? 12.580 -5.340 -16.440 1.00 88.56 367 ILE A CA 1
ATOM 2930 C C . ILE A 1 367 ? 12.970 -4.302 -15.378 1.00 88.56 367 ILE A C 1
ATOM 2932 O O . ILE A 1 367 ? 13.641 -4.650 -14.401 1.00 88.56 367 ILE A O 1
ATOM 2936 N N . ALA A 1 368 ? 12.499 -3.059 -15.520 1.00 88.88 368 ALA A N 1
ATOM 2937 C CA . ALA A 1 368 ? 12.729 -1.981 -14.562 1.00 88.88 368 ALA A CA 1
ATOM 2938 C C . ALA A 1 368 ? 12.171 -2.312 -13.171 1.00 88.88 368 ALA A C 1
ATOM 2940 O O . ALA A 1 368 ? 12.883 -2.159 -12.173 1.00 88.88 368 ALA A O 1
ATOM 2941 N N . GLY A 1 369 ? 10.928 -2.808 -13.112 1.00 85.44 369 GLY A N 1
ATOM 2942 C CA . GLY A 1 369 ? 10.269 -3.245 -11.879 1.00 85.44 369 GLY A CA 1
ATOM 2943 C C . GLY A 1 369 ? 10.968 -4.429 -11.208 1.00 85.44 369 GLY A C 1
ATOM 2944 O O . GLY A 1 369 ? 10.990 -4.508 -9.984 1.00 85.44 369 GLY A O 1
ATOM 2945 N N . SER A 1 370 ? 11.642 -5.291 -11.981 1.00 85.88 370 SER A N 1
ATOM 2946 C CA . SER A 1 370 ? 12.481 -6.379 -11.448 1.00 85.88 370 SER A CA 1
ATOM 2947 C C . SER A 1 370 ? 13.798 -5.905 -10.807 1.00 85.88 370 SER A C 1
ATOM 2949 O O . SER A 1 370 ? 14.586 -6.720 -10.317 1.00 85.88 370 SER A O 1
ATOM 2951 N N . GLY A 1 371 ? 14.079 -4.598 -10.844 1.00 87.06 371 GLY A N 1
ATOM 2952 C CA . GLY A 1 371 ? 15.305 -4.005 -10.312 1.00 87.06 371 GLY A CA 1
ATOM 2953 C C . GLY A 1 371 ? 16.459 -3.907 -11.316 1.00 87.06 371 GLY A C 1
ATOM 2954 O O . GLY A 1 371 ? 17.564 -3.523 -10.930 1.00 87.06 371 GLY A O 1
ATOM 2955 N N . LEU A 1 372 ? 16.246 -4.241 -12.593 1.00 88.31 372 LEU A N 1
ATOM 2956 C CA . LEU A 1 372 ? 17.278 -4.130 -13.627 1.00 88.31 372 LEU A CA 1
ATOM 2957 C C . LEU A 1 372 ? 17.193 -2.792 -14.360 1.00 88.31 372 LEU A C 1
ATOM 2959 O O . LEU A 1 372 ? 16.111 -2.308 -14.667 1.00 88.31 372 LEU A O 1
ATOM 2963 N N . ASN A 1 373 ? 18.350 -2.226 -14.695 1.00 92.94 373 ASN A N 1
ATOM 2964 C CA . ASN A 1 373 ? 18.477 -1.064 -15.570 1.00 92.94 373 ASN A CA 1
ATOM 2965 C C . ASN A 1 373 ? 19.280 -1.445 -16.828 1.00 92.94 373 ASN A C 1
ATOM 2967 O O . ASN A 1 373 ? 19.813 -2.553 -16.933 1.00 92.94 373 ASN A O 1
ATOM 2971 N N . CYS A 1 374 ? 19.388 -0.524 -17.784 1.00 90.81 374 CYS A N 1
ATOM 2972 C CA . CYS A 1 374 ? 20.098 -0.761 -19.042 1.00 90.81 374 CYS A CA 1
ATOM 2973 C C . CYS A 1 374 ? 21.585 -1.115 -18.845 1.00 90.81 374 CYS A C 1
ATOM 2975 O O . CYS A 1 374 ? 22.110 -1.971 -19.554 1.00 90.81 374 CYS A O 1
ATOM 2977 N N . ALA A 1 375 ? 22.256 -0.539 -17.841 1.00 90.38 375 ALA A N 1
ATOM 2978 C CA . ALA A 1 375 ? 23.650 -0.869 -17.537 1.00 90.38 375 ALA A CA 1
ATOM 2979 C C . ALA A 1 375 ? 23.810 -2.323 -17.059 1.00 90.38 375 ALA A C 1
ATOM 2981 O O . ALA A 1 375 ? 24.758 -2.999 -17.460 1.00 90.38 375 ALA A O 1
ATOM 2982 N N . HIS A 1 376 ? 22.861 -2.841 -16.271 1.00 92.94 376 HIS A N 1
ATOM 2983 C CA . HIS A 1 376 ? 22.849 -4.252 -15.880 1.00 92.94 376 HIS A CA 1
ATOM 2984 C C . HIS A 1 376 ? 22.698 -5.176 -17.096 1.00 92.94 376 HIS A C 1
ATOM 2986 O O . HIS A 1 376 ? 23.410 -6.174 -17.178 1.00 92.94 376 HIS A O 1
ATOM 2992 N N . LEU A 1 377 ? 21.829 -4.837 -18.059 1.00 91.19 377 LEU A N 1
ATOM 2993 C CA . LEU A 1 377 ? 21.673 -5.635 -19.284 1.00 91.19 377 LEU A CA 1
ATOM 2994 C C . LEU A 1 377 ? 22.959 -5.651 -20.119 1.00 91.19 377 LEU A C 1
ATOM 2996 O O . LEU A 1 377 ? 23.400 -6.720 -20.532 1.00 91.19 377 LEU A O 1
ATOM 3000 N N . LYS A 1 378 ? 23.612 -4.495 -20.294 1.00 89.12 378 LYS A N 1
ATOM 3001 C CA . LYS A 1 378 ? 24.916 -4.416 -20.973 1.00 89.12 378 LYS A CA 1
ATOM 3002 C C . LYS A 1 378 ? 25.965 -5.292 -20.290 1.00 89.12 378 LYS A C 1
ATOM 3004 O O . LYS A 1 378 ? 26.674 -6.036 -20.957 1.00 89.12 378 LYS A O 1
ATOM 3009 N N . LEU A 1 379 ? 26.035 -5.256 -18.959 1.00 91.81 379 LEU A N 1
ATOM 3010 C CA . LEU A 1 379 ? 26.977 -6.075 -18.196 1.00 91.81 379 LEU A CA 1
ATOM 3011 C C . LEU A 1 379 ? 26.714 -7.580 -18.358 1.00 91.81 379 LEU A C 1
ATOM 3013 O O . LEU A 1 379 ? 27.659 -8.359 -18.463 1.00 91.81 379 LEU A O 1
ATOM 3017 N N . ILE A 1 380 ? 25.445 -7.997 -18.374 1.00 91.31 380 ILE A N 1
ATOM 3018 C CA . ILE A 1 380 ? 25.063 -9.395 -18.617 1.00 91.31 380 ILE A CA 1
ATOM 3019 C C . ILE A 1 380 ? 25.500 -9.824 -20.021 1.00 91.31 380 ILE A C 1
ATOM 3021 O O . ILE A 1 380 ? 26.136 -10.869 -20.161 1.00 91.31 380 ILE A O 1
ATOM 3025 N N . TYR A 1 381 ? 25.228 -8.990 -21.028 1.00 90.88 381 TYR A N 1
ATOM 3026 C CA . TYR A 1 381 ? 25.619 -9.243 -22.413 1.00 90.88 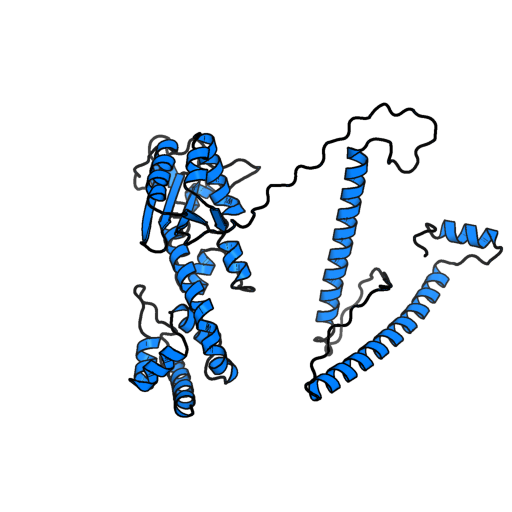381 TYR A CA 1
ATOM 3027 C C . TYR A 1 381 ? 27.139 -9.379 -22.568 1.00 90.88 381 TYR A C 1
ATOM 3029 O O . TYR A 1 381 ? 27.615 -10.349 -23.144 1.00 90.88 381 TYR A O 1
ATOM 3037 N N . VAL A 1 382 ? 27.924 -8.485 -21.958 1.00 90.62 382 VAL A N 1
ATOM 3038 C CA . VAL A 1 382 ? 29.397 -8.571 -21.972 1.00 90.62 382 VAL A CA 1
ATOM 3039 C C . VAL A 1 382 ? 29.907 -9.874 -21.341 1.00 90.62 382 VAL A C 1
ATOM 3041 O O . VAL A 1 382 ? 30.927 -10.407 -21.764 1.00 90.62 382 VAL A O 1
ATOM 3044 N N . ARG A 1 383 ? 29.214 -10.406 -20.326 1.00 91.62 383 ARG A N 1
ATOM 3045 C CA . ARG A 1 383 ? 29.648 -11.613 -19.601 1.00 91.62 383 ARG A CA 1
ATOM 3046 C C . ARG A 1 383 ? 29.261 -12.921 -20.282 1.00 91.62 383 ARG A C 1
ATOM 3048 O O . ARG A 1 383 ? 30.003 -13.891 -20.168 1.00 91.62 383 ARG A O 1
ATOM 3055 N N . LYS A 1 384 ? 28.068 -12.987 -20.874 1.00 92.25 384 LYS A N 1
ATOM 3056 C CA . LYS A 1 384 ? 27.454 -14.246 -21.335 1.00 92.25 384 LYS A CA 1
ATOM 3057 C C . LYS A 1 384 ? 26.652 -14.117 -22.636 1.00 92.25 384 LYS A C 1
ATOM 3059 O O . LYS A 1 384 ? 25.917 -15.035 -22.984 1.00 92.25 384 LYS A O 1
ATOM 3064 N N . GLY A 1 385 ? 26.774 -12.996 -23.342 1.00 91.06 385 GLY A N 1
ATOM 3065 C CA . GLY A 1 385 ? 26.063 -12.742 -24.592 1.00 91.06 385 GLY A CA 1
ATOM 3066 C C . GLY A 1 385 ? 24.544 -12.849 -24.452 1.00 91.06 385 GLY A C 1
ATOM 3067 O O . GLY A 1 385 ? 23.967 -12.551 -23.399 1.00 91.06 385 GLY A O 1
ATOM 3068 N N . ASP A 1 386 ? 23.909 -13.297 -25.531 1.00 90.12 386 ASP A N 1
ATOM 3069 C CA . ASP A 1 386 ? 22.458 -13.463 -25.626 1.00 90.12 386 ASP A CA 1
ATOM 3070 C C . ASP A 1 386 ? 21.917 -14.499 -24.633 1.00 90.12 386 ASP A C 1
ATOM 3072 O O . ASP A 1 386 ? 20.892 -14.258 -23.993 1.00 90.12 386 ASP A O 1
ATOM 3076 N N . ASP A 1 387 ? 22.627 -15.614 -24.438 1.00 89.00 387 ASP A N 1
ATOM 3077 C CA . ASP A 1 387 ? 22.215 -16.670 -23.505 1.00 89.00 387 ASP A CA 1
ATOM 3078 C C . ASP A 1 387 ? 22.120 -16.134 -22.073 1.00 89.00 387 ASP A C 1
ATOM 3080 O O . ASP A 1 387 ? 21.139 -16.379 -21.372 1.00 89.00 387 ASP A O 1
ATOM 3084 N N . GLY A 1 388 ? 23.081 -15.299 -21.662 1.00 90.12 388 GLY A N 1
ATOM 3085 C CA . GLY A 1 388 ? 23.040 -14.636 -20.361 1.00 90.12 388 GLY A CA 1
ATOM 3086 C C . GLY A 1 388 ? 21.830 -13.722 -20.184 1.00 90.12 388 GLY A C 1
ATOM 3087 O O . GLY A 1 388 ? 21.228 -13.693 -19.107 1.00 90.12 388 GLY A O 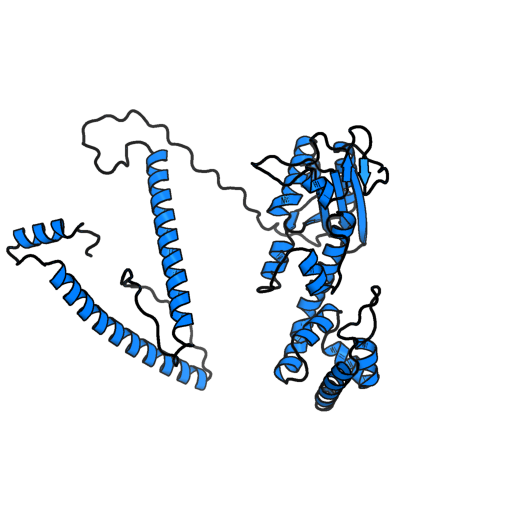1
ATOM 3088 N N . LEU A 1 389 ? 21.464 -12.969 -21.226 1.00 89.75 389 LEU A N 1
ATOM 3089 C CA . LEU A 1 389 ? 20.281 -12.109 -21.195 1.00 89.75 389 LEU A CA 1
ATOM 3090 C C . LEU A 1 389 ? 19.000 -12.939 -21.084 1.00 89.75 389 LEU A C 1
ATOM 3092 O O . LEU A 1 389 ? 18.136 -12.606 -20.272 1.00 89.75 389 LEU A O 1
ATOM 3096 N N . ILE A 1 390 ? 18.888 -14.026 -21.849 1.00 89.12 390 ILE A N 1
ATOM 3097 C CA . ILE A 1 390 ? 17.740 -14.939 -21.792 1.00 89.12 390 ILE A CA 1
ATOM 3098 C C . ILE A 1 390 ? 17.620 -15.548 -20.391 1.00 89.12 390 ILE A C 1
ATOM 3100 O O . ILE A 1 390 ? 16.560 -15.435 -19.773 1.00 89.12 390 ILE A O 1
ATOM 3104 N N . ASP A 1 391 ? 18.704 -16.112 -19.858 1.00 87.94 391 ASP A N 1
ATOM 3105 C CA . ASP A 1 391 ? 18.725 -16.757 -18.543 1.00 87.94 391 ASP A CA 1
ATOM 3106 C C . ASP A 1 391 ? 18.279 -15.803 -17.431 1.00 87.94 391 ASP A C 1
ATOM 3108 O O . ASP A 1 391 ? 17.446 -16.151 -16.592 1.00 87.94 391 ASP A O 1
ATOM 3112 N N . VAL A 1 392 ? 18.798 -14.570 -17.424 1.00 88.88 392 VAL A N 1
ATOM 3113 C CA . VAL A 1 392 ? 18.457 -13.589 -16.387 1.00 88.88 392 VAL A CA 1
ATOM 3114 C C . VAL A 1 392 ? 17.024 -13.092 -16.544 1.00 88.88 392 VAL A C 1
ATOM 3116 O O . VAL A 1 392 ? 16.305 -12.992 -15.549 1.00 88.88 392 VAL A O 1
ATOM 3119 N N . LEU A 1 393 ? 16.572 -12.784 -17.757 1.00 86.75 393 LEU A N 1
ATOM 3120 C CA . LEU A 1 393 ? 15.230 -12.237 -17.970 1.00 86.75 393 LEU A CA 1
ATOM 3121 C C . LEU A 1 393 ? 14.124 -13.282 -17.753 1.00 86.75 393 LEU A C 1
ATOM 3123 O O . LEU A 1 393 ? 13.024 -12.933 -17.317 1.00 86.75 393 LEU A O 1
ATOM 3127 N N . MET A 1 394 ? 14.439 -14.560 -17.964 1.00 86.81 394 MET A N 1
ATOM 3128 C CA . MET A 1 394 ? 13.562 -15.689 -17.644 1.00 86.81 394 MET A CA 1
ATOM 3129 C C . MET A 1 394 ? 13.736 -16.199 -16.204 1.00 86.81 394 MET A C 1
ATOM 3131 O O . MET A 1 394 ? 12.930 -17.012 -15.746 1.00 86.81 394 MET A O 1
ATOM 3135 N N . SER A 1 395 ? 14.755 -15.727 -15.471 1.00 84.31 395 SER A N 1
ATOM 3136 C CA . SER A 1 395 ? 14.984 -16.140 -14.083 1.00 84.31 395 SER A CA 1
ATOM 3137 C C . SER A 1 395 ? 13.784 -15.802 -13.208 1.00 84.31 395 SER A C 1
ATOM 3139 O O . SER A 1 395 ? 13.232 -14.698 -13.263 1.00 84.31 395 SER A O 1
ATOM 3141 N N . LYS A 1 396 ? 13.375 -16.778 -12.397 1.00 79.56 396 LYS A N 1
ATOM 3142 C CA . LYS A 1 396 ? 12.238 -16.635 -11.497 1.00 79.56 396 LYS A CA 1
ATOM 3143 C C . LYS A 1 396 ? 12.665 -15.966 -10.196 1.00 79.56 396 LYS A C 1
ATOM 3145 O O . LYS A 1 396 ? 13.700 -16.305 -9.626 1.00 79.56 396 LYS A O 1
ATOM 3150 N N . ASN A 1 397 ? 11.851 -15.032 -9.719 1.00 72.88 397 ASN A N 1
ATOM 3151 C CA . ASN A 1 397 ? 11.964 -14.498 -8.367 1.00 72.88 397 ASN A CA 1
ATOM 3152 C C . ASN A 1 397 ? 11.501 -15.536 -7.320 1.00 72.88 397 ASN A C 1
ATOM 3154 O O . ASN A 1 397 ? 11.068 -16.637 -7.666 1.00 72.88 397 ASN A O 1
ATOM 3158 N N . ALA A 1 398 ? 11.559 -15.177 -6.033 1.00 66.88 398 ALA A N 1
ATOM 3159 C CA . ALA A 1 398 ? 11.122 -16.044 -4.930 1.00 66.88 398 ALA A CA 1
ATOM 3160 C C . ALA A 1 398 ? 9.647 -16.492 -5.042 1.00 66.88 398 ALA A C 1
ATOM 3162 O O . ALA A 1 398 ? 9.272 -17.523 -4.497 1.00 66.88 398 ALA A O 1
ATOM 3163 N N . CYS A 1 399 ? 8.831 -15.753 -5.796 1.00 59.59 399 CYS A N 1
ATOM 3164 C CA . CYS A 1 399 ? 7.427 -16.054 -6.071 1.00 59.59 399 CYS A CA 1
ATOM 3165 C C . CYS A 1 399 ? 7.221 -16.873 -7.362 1.00 59.59 399 CYS A C 1
ATOM 3167 O O . CYS A 1 399 ? 6.093 -17.032 -7.827 1.00 59.59 399 CYS A O 1
ATOM 3169 N N . GLY A 1 400 ? 8.295 -17.361 -7.991 1.00 69.00 400 GLY A N 1
ATOM 3170 C CA . GLY A 1 400 ? 8.226 -18.191 -9.194 1.00 69.00 400 GLY A CA 1
ATOM 3171 C C . GLY A 1 400 ? 7.930 -17.434 -10.497 1.00 69.00 400 GLY A C 1
ATOM 3172 O O . GLY A 1 400 ? 7.646 -18.079 -11.511 1.00 69.00 400 GLY A O 1
ATOM 3173 N N . LYS A 1 401 ? 8.003 -16.094 -10.503 1.00 73.06 401 LYS A N 1
ATOM 3174 C CA . LYS A 1 401 ? 7.704 -15.249 -11.672 1.00 73.06 401 LYS A CA 1
ATOM 3175 C C . LYS A 1 401 ? 8.965 -14.769 -12.394 1.00 73.06 401 LYS A C 1
ATOM 3177 O O . LYS A 1 401 ? 9.903 -14.359 -11.709 1.00 73.06 401 LYS A O 1
ATOM 3182 N N . PRO A 1 402 ? 8.998 -14.801 -13.743 1.00 79.69 402 PRO A N 1
ATOM 3183 C CA . PRO A 1 402 ? 10.131 -14.305 -14.523 1.00 79.69 402 PRO A CA 1
ATOM 3184 C C . PRO A 1 402 ? 10.280 -12.785 -14.386 1.00 79.69 402 PRO A C 1
ATOM 3186 O O . PRO A 1 402 ? 9.328 -12.090 -14.026 1.00 79.69 402 PRO A O 1
ATOM 3189 N N . ARG A 1 403 ? 11.459 -12.251 -14.724 1.00 81.25 403 ARG A N 1
ATOM 3190 C CA . ARG A 1 403 ? 11.708 -10.7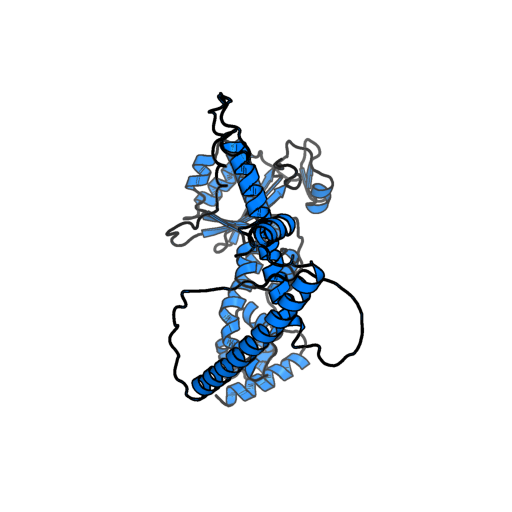98 -14.717 1.00 81.25 403 ARG A CA 1
ATOM 3191 C C . ARG A 1 403 ? 11.003 -10.046 -15.847 1.00 81.25 403 ARG A C 1
ATOM 3193 O O . ARG A 1 403 ? 10.735 -8.859 -15.691 1.00 81.25 403 ARG A O 1
ATOM 3200 N N . ASP A 1 404 ? 10.712 -10.714 -16.962 1.00 81.00 404 ASP A N 1
ATOM 3201 C CA . ASP A 1 404 ? 9.859 -10.169 -18.026 1.00 81.00 404 ASP A CA 1
ATOM 3202 C C . ASP A 1 404 ? 8.816 -11.180 -18.517 1.00 81.00 404 ASP A C 1
ATOM 3204 O O . ASP A 1 404 ? 7.632 -11.050 -18.208 1.00 81.00 404 ASP A O 1
ATOM 3208 N N . SER A 1 405 ? 9.246 -12.200 -19.264 1.00 79.06 405 SER A N 1
ATOM 3209 C CA . SER A 1 405 ? 8.349 -13.165 -19.901 1.00 79.06 405 SER A CA 1
ATOM 3210 C C . SER A 1 405 ? 8.911 -14.583 -19.861 1.00 79.06 405 SER A C 1
ATOM 3212 O O . SER A 1 405 ? 10.118 -14.795 -19.949 1.00 79.06 405 SER A O 1
ATOM 3214 N N . ASN A 1 406 ? 8.012 -15.566 -19.776 1.00 78.69 406 ASN A N 1
ATOM 3215 C CA . ASN A 1 406 ? 8.341 -16.981 -19.970 1.00 78.69 406 ASN A CA 1
ATOM 3216 C C . ASN A 1 406 ? 8.313 -17.393 -21.457 1.00 78.69 406 ASN A C 1
ATOM 3218 O O . ASN A 1 406 ? 8.677 -18.522 -21.785 1.00 78.69 406 ASN A O 1
ATOM 3222 N N . ASP A 1 407 ? 7.871 -16.514 -22.364 1.00 82.38 407 ASP A N 1
ATOM 3223 C CA . ASP A 1 407 ? 7.836 -16.800 -23.799 1.00 82.38 407 ASP A CA 1
ATOM 3224 C C . ASP A 1 407 ? 9.238 -16.684 -24.408 1.00 82.38 407 ASP A C 1
ATOM 3226 O O . ASP A 1 407 ? 9.711 -15.598 -24.756 1.00 82.38 407 ASP A O 1
ATOM 3230 N N . LYS A 1 408 ? 9.885 -17.838 -24.587 1.00 79.81 408 LYS A N 1
ATOM 3231 C CA . LYS A 1 408 ? 11.232 -17.930 -25.152 1.00 79.81 408 LYS A CA 1
ATOM 3232 C C . LYS A 1 408 ? 11.338 -17.309 -26.552 1.00 79.81 408 LYS A C 1
ATOM 3234 O O . LYS A 1 408 ? 12.371 -16.728 -26.862 1.00 79.81 408 LYS A O 1
ATOM 3239 N N . LYS A 1 409 ? 10.296 -17.372 -27.395 1.00 80.62 409 LYS A N 1
ATOM 3240 C CA . LYS A 1 409 ? 10.342 -16.798 -28.756 1.00 80.62 409 LYS A CA 1
ATOM 3241 C C . LYS A 1 409 ? 10.327 -15.274 -28.717 1.00 80.62 409 LYS A C 1
ATOM 3243 O O . LYS A 1 409 ? 11.124 -14.638 -29.408 1.00 80.62 409 LYS A O 1
ATOM 3248 N N . LEU A 1 410 ? 9.448 -14.699 -27.893 1.00 78.06 410 LEU A N 1
ATOM 3249 C CA . LEU A 1 410 ? 9.411 -13.255 -27.661 1.00 78.06 410 LEU A CA 1
ATOM 3250 C C . LEU A 1 410 ? 10.753 -12.770 -27.098 1.00 78.06 410 LEU A C 1
ATOM 3252 O O . LEU A 1 410 ? 11.315 -11.796 -27.601 1.00 78.06 410 LEU A O 1
ATOM 3256 N N . MET A 1 411 ? 11.287 -13.494 -26.110 1.00 82.88 411 MET A N 1
ATOM 3257 C CA . MET A 1 411 ? 12.565 -13.181 -25.476 1.00 82.88 411 MET A CA 1
ATOM 3258 C C . MET A 1 411 ? 13.731 -13.219 -26.463 1.00 82.88 411 MET A C 1
ATOM 3260 O O . MET A 1 411 ? 14.487 -12.254 -26.525 1.00 82.88 411 MET A O 1
ATOM 3264 N N . CYS A 1 412 ? 13.848 -14.264 -27.290 1.00 84.12 412 CYS A N 1
ATOM 3265 C CA . CYS A 1 412 ? 14.898 -14.345 -28.307 1.00 84.12 412 CYS A CA 1
ATOM 3266 C C . CYS A 1 412 ? 14.855 -13.152 -29.274 1.00 84.12 412 CYS A C 1
ATOM 3268 O O . CYS A 1 412 ? 15.897 -12.581 -29.578 1.00 84.12 412 CYS A O 1
ATOM 3270 N N . SER A 1 413 ? 13.665 -12.728 -29.717 1.00 84.62 413 SER A N 1
ATOM 3271 C CA . SER A 1 413 ? 13.537 -11.578 -30.624 1.00 84.62 413 SER A CA 1
ATOM 3272 C C . SER A 1 413 ? 13.998 -10.265 -29.982 1.00 84.62 413 SER A C 1
ATOM 3274 O O . SER A 1 413 ? 14.662 -9.457 -30.633 1.00 84.62 413 SER A O 1
ATOM 3276 N N . VAL A 1 414 ? 13.659 -10.044 -28.709 1.00 83.94 414 VAL A N 1
ATOM 3277 C CA . VAL A 1 414 ? 14.075 -8.846 -27.966 1.00 83.94 414 VAL A CA 1
ATOM 3278 C C . VAL A 1 414 ? 15.581 -8.869 -27.700 1.00 83.94 414 VAL A C 1
ATOM 3280 O O . VAL A 1 414 ? 16.257 -7.871 -27.943 1.00 83.94 414 VAL A O 1
ATOM 3283 N N . VAL A 1 415 ? 16.118 -10.010 -27.261 1.00 87.69 415 VAL A N 1
ATOM 3284 C CA . VAL A 1 415 ? 17.541 -10.179 -26.937 1.00 87.69 415 VAL A CA 1
ATOM 3285 C C . VAL A 1 415 ? 18.423 -9.997 -28.169 1.00 87.69 415 VAL A C 1
ATOM 3287 O O . VAL A 1 415 ? 19.382 -9.242 -28.095 1.00 87.69 415 VAL A O 1
ATOM 3290 N N . GLN A 1 416 ? 18.051 -10.551 -29.327 1.00 87.44 416 GLN A N 1
ATOM 3291 C CA . GLN A 1 416 ? 18.803 -10.347 -30.575 1.00 87.44 416 GLN A CA 1
ATOM 3292 C C . GLN A 1 416 ? 18.911 -8.864 -30.961 1.00 87.44 416 GLN A C 1
ATOM 3294 O O . GLN A 1 416 ? 19.967 -8.391 -31.383 1.00 87.44 416 GLN A O 1
ATOM 3299 N N . LYS A 1 417 ? 17.822 -8.100 -30.797 1.00 87.56 417 LYS A N 1
ATOM 3300 C CA . LYS A 1 417 ? 17.834 -6.650 -31.048 1.00 87.56 417 LYS A CA 1
ATOM 3301 C C . LYS A 1 417 ? 18.701 -5.905 -30.034 1.00 87.56 417 LYS A C 1
ATOM 3303 O O . LYS A 1 417 ? 19.388 -4.958 -30.413 1.00 87.56 417 LYS A O 1
ATOM 3308 N N . MET A 1 418 ? 18.672 -6.321 -28.765 1.00 86.00 418 MET A N 1
ATOM 3309 C CA . MET A 1 418 ? 19.531 -5.762 -27.719 1.00 86.00 418 MET A CA 1
ATOM 3310 C C . MET A 1 418 ? 21.006 -6.037 -28.010 1.00 86.00 418 MET A C 1
ATOM 3312 O O . MET A 1 418 ? 21.794 -5.098 -27.978 1.00 86.00 418 MET A O 1
ATOM 3316 N N . GLY A 1 419 ? 21.365 -7.279 -28.344 1.00 84.00 419 GLY A N 1
ATOM 3317 C CA . GLY A 1 419 ? 22.734 -7.686 -28.648 1.00 84.00 419 GLY A CA 1
ATOM 3318 C C . GLY A 1 419 ? 23.325 -6.896 -29.810 1.00 84.00 419 GLY A C 1
ATOM 3319 O O . GLY A 1 419 ? 24.405 -6.327 -29.668 1.00 84.00 419 GLY A O 1
ATOM 3320 N N . LYS A 1 420 ? 22.565 -6.732 -30.904 1.00 84.75 420 LYS A N 1
ATOM 3321 C CA . LYS A 1 420 ? 22.973 -5.894 -32.042 1.00 84.75 420 LYS A CA 1
ATOM 3322 C C . LYS A 1 420 ? 23.289 -4.457 -31.614 1.00 84.75 420 LYS A C 1
ATOM 3324 O O . LYS A 1 420 ? 24.354 -3.933 -31.921 1.00 84.75 420 LYS A O 1
ATOM 3329 N N . MET A 1 421 ? 22.394 -3.837 -30.851 1.00 83.38 421 MET A N 1
ATOM 3330 C CA . MET A 1 421 ? 22.580 -2.457 -30.407 1.00 83.38 421 MET A CA 1
ATOM 3331 C C . MET A 1 421 ? 23.703 -2.318 -29.360 1.00 83.38 421 MET A C 1
ATOM 3333 O O . MET A 1 421 ? 24.367 -1.290 -29.301 1.00 83.38 421 MET A O 1
ATOM 3337 N N . PHE A 1 422 ? 23.931 -3.337 -28.526 1.00 86.12 422 PHE A N 1
ATOM 3338 C CA . PHE A 1 422 ? 25.035 -3.360 -27.563 1.00 86.12 422 PHE A CA 1
ATOM 3339 C C . PHE A 1 422 ? 26.391 -3.659 -28.204 1.00 86.12 422 PHE A C 1
ATOM 3341 O O . PHE A 1 422 ? 27.397 -3.304 -27.608 1.00 86.12 422 PHE A O 1
ATOM 3348 N N . SER A 1 423 ? 26.432 -4.288 -29.382 1.00 77.25 423 SER A N 1
ATOM 3349 C CA . SER A 1 423 ? 27.666 -4.477 -30.157 1.00 77.25 423 SER A CA 1
ATOM 3350 C C . SER A 1 423 ? 28.062 -3.268 -31.010 1.00 77.25 423 SER A C 1
ATOM 3352 O O . SER A 1 423 ? 29.201 -3.186 -31.453 1.00 77.25 423 SER A O 1
ATOM 3354 N N . GLU A 1 424 ? 27.124 -2.353 -31.264 1.00 70.75 424 GLU A N 1
ATOM 3355 C CA . GLU A 1 424 ? 27.327 -1.132 -32.062 1.00 70.75 424 GLU A CA 1
ATOM 3356 C C . GLU A 1 424 ? 27.735 0.089 -31.204 1.00 70.75 424 GLU A C 1
ATOM 3358 O O . GLU A 1 424 ? 28.019 1.156 -31.749 1.00 70.75 424 GLU A O 1
ATOM 3363 N N . LEU A 1 425 ? 27.765 -0.067 -29.875 1.00 57.69 425 LEU A N 1
ATOM 3364 C CA . LEU A 1 425 ? 28.148 0.927 -28.861 1.00 57.69 425 LEU A CA 1
ATOM 3365 C C . LEU A 1 425 ? 29.416 0.479 -28.138 1.00 57.69 425 LEU A C 1
ATOM 3367 O O . LEU A 1 425 ? 30.205 1.376 -27.767 1.00 57.69 425 LEU A O 1
#

Foldseek 3Di:
DVVVQDDLVSVQVVCVVVVHDRQDPVNVVVVVVVVVVVVVVVVVVVVVVVVVVVVVCVVVPDDDDDDDDDDDDDDDDDDDDDDDDDDDDDPPPVVVVVVVVVVVVVVVVVVVVVVVVVLVVCPVQQDPPPDDDDDPDDDDPDRHGDDDDDPDDDDDDQPPQPPAWEKEKDFQFLDFCDPNDQTATQKIWIATLPVRDIDIAGAAGPDHRDPVSCVQQQWDDPPPFIDRVRHTDDHDHLLVSVVVVLVVLQVDDNYEYEYACCVRHVVVNVCVSCVVSVNNVSCVVRHSYYDHVLVVCCVLPPPDPDRDLQVLLCVQVVDGDSPNHGNGSSVSVSLSVLLSVQLSVALVQCPVCCVVVLDPSLQSSLLSSLNDHLVNLLVQCVVPNLVSQLCQQQDQDPVGHGSGDPPSVVSSSSSVSSRVVSVVD

pLDDT: mean 75.01, std 22.59, range [25.22, 98.69]

Secondary structure (DSSP, 8-state):
--TTT-SHHHHHHHHHHTTPPP--HHHHHHHHHHHHHHHHHHHHHHHHHHHHHHHHHHTTT--PPPPP--S-----------------S-TTTHHHHHHHHHHHHHHHHHHHHHHHHHHHHHHHHH-TTS-TT--S--------PPPPPPPPPP----TT--S-EEEEEEEEESS--BTTBPPPEEEEEEEETTT--EEEEE---SSPPPHHHHHHH-EEE-SS-EEETTEEE----HHHHHHHHHHHHTTSTTEEEEESSTTTTHHHHHHHHHHHTT-HHHHHHHEEEEEEHHHHHHHHSTT-S--SHHHHIIIII------S-HHHHHHHHHHHHHHHHHHHHHGGGGHHHHHTTSS-HHHHHHHHHTT--HHHHHHHHHHHHHHHHHHHHH-B-TTS-BSS-S-HHHHHHHHHHHHHHHH--

Sequence (425 aa):
MIDALGSPQRVNNVLSILNLPPISHKNLKVMERRAGEMIEGFANLSMDQRCREAFEAEKRNESVPAVNFSGMTVCADHGWQKRGFDSLTDIQKTWTFSWKFHKQKFRRLKLKEERITSKGACEATEGANYESEISFSEQAEDIERIPDAIPKPLYTAVPSLNNPTFVIIDLETTDLIRRNIIPHIVQIAAKEHRTQTSFNRYIPPQLPMSNEAEKVTGIVWDGQKLFYKGAELNFVNIKVAISEFFMWLSQFSNAVLVAHNGENFDFRVLSTAVYNCSMYDNFTQIVMGFVDSLAVFRSGFPKIEKYNQPFLAQHFCKEEYNAHNAVDDVNMLDKILIAANAKAKNLPSFHSLIASGVMKMTTAENIAGSGLNCAHLKLIYVRKGDDGLIDVLMSKNACGKPRDSNDKKLMCSVVQKMGKMFSEL

Radius of gyration: 32.23 Å; chains: 1; bounding box: 66×80×69 Å

=== Feature glossary ===
The features interleaved in this record are:

— What the protein is —

Sequence gives the chain of amino acids in standard one-letter code (A=alanine, C=cysteine, …, Y=tyrosine), read N→C. It is the only feature that is directly encoded by the gene; all structural features are derived from the folded form of this sequence.

Database cross-references. InterPro integrates a dozen domain/family signature databases into unified entries with residue-range hits. GO terms attach function/process/location labels with evidence codes. CATH codes position the fold in a four-level structural taxonomy. Organism is the NCBI-taxonomy species name.

— Where its atoms are —

Atomic coordinates in PDBx/mmCIF format — the same representation the Protein Data Bank distributes. Each line of the _atom_site loop places one backbone atom in Cartesian space (units: ångströms, origin: arbitrary).

The six renders are orthographic views along the three Cartesian axes in both directions. Representation (cartoon, sticks, or surface) and color scheme (sequence-rainbow or by-chain) vary across proteins so the training set covers all the common visualization conventions.

— Local backbone conformation —

Eight-state secondary structure (DSSP): H is the canonical α-helix, G the tighter 3₁₀-helix, I the wider π-helix; E/B are β-structure, T and S are turns and bends, and '-' is everything else. DSSP derives these from the pattern of main-chain N–H···O=C hydrogen bonds, not from the sequence.

P-SEA three-state annotation labels each residue as helix, strand, or coil based purely on the geometry of the Cα trace. It serves as a fallback when the full backbone (and thus DSSP) is unavailable.

The φ/ψ torsion pair specifies the backbone conformation at each residue. φ rotates about the N–Cα bond, ψ about the Cα–C bond. Steric clashes forbid most of the (φ, ψ) plane — the allowed regions (α-helix basin, β-sheet basin, left-handed helix) are the Ramachandran-allowed regions.

— Global shape and packing —

The geometric summary reports three shape descriptors. Rg (radius of gyration) measures how spread out the Cα atoms are about their centre of mass; compact globular proteins have small Rg, elongated or unfolded ones large. Cα contacts (<8 Å, |i−j|>4) count long-range residue pairs in spatial proximity — high for tightly packed folds, near zero for rods or random coil. The bounding-box extents give the protein's footprint along x, y, z in Å.

Solvent-accessible surface area (SASA) is the area in Å² traced out by the centre of a 1.4 Å probe sphere (a water molecule) rolled over the protein's van der Waals surface (Shrake–Rupley / Lee–Richards construction). Buried residues have near-zero SASA; fully exposed residues can exceed 200 Å². The total SASA scales roughly with the number of surface residues.

The contact map is a binary N×N matrix image: pixel (i, j) is dark where Cα_i and Cα_j are within 8 Å and |i−j|>4. Because the |i−j|>4 filter removes local helical contacts, off-diagonal stripes parallel to the main diagonal indicate parallel β-sheets; stripes perpendicular to it indicate antiparallel β-sheets. The Ramachandran plot scatters every residue's (φ, ψ) pair against the sterically allowed regions. The PAE heatmap renders the predicted-aligned-error matrix.

— Structural neighborhood —

3Di is Foldseek's structural alphabet. Each residue is assigned one of twenty discrete states based on how its Cα sits relative to its spatial (not sequential) neighbors. Aligning 3Di strings finds structural homologs roughly as well as full 3D superposition, but orders of magnitude faster.

Nearest PDB neighbors are the top structural matches found by Foldseek when searching this structure against the entire Protein Data Bank. Each hit reports a TM-score (0 to 1; >0.5 almost always implies the same fold) and an E-value. These are *structural* homologs — they may share no detectable sequence similarity.

— Confidence and disorder —

For AlphaFold models, the B-factor field carries pLDDT — the model's own estimate of local accuracy on a 0–100 scale. Regions with pLDDT<50 should be treated as essentially unmodeled; they often correspond to intrinsically disordered segments.

Crystallographic B-factors measure how much each atom's electron density is smeared out, in Å². They rise in mobile loops and surface residues and fall in the buried interior. In AlphaFold models this column is repurposed to hold pLDDT instead.

Predicted aligned error is AlphaFold's pairwise confidence. Unlike pLDDT (per-residue), PAE is per-residue-pair and captures whether two parts of the structure are correctly placed relative to each other. Units are ångströms of expected positional error.